Protein 8G6P (pdb70)

Secondary structure (DSSP, 8-state):
-PPPP--SS---EEHHHHHHHHT-EESSSSPPP--EE-EEES-GGG--TTEEEEE-B-SS-BGGGGHHHHHHTT--EEEE-HHHHHHHTTTSSS-EEE-S-GGGTHHHHHHHHTT-GGGSSEEEEEESSS-HHHHHHHHHHHHHHTT--EEEE-SS-EEETTEE-TTS-SS--HHHHHHHHHHHHHTT--EEEEE--HHHHHTTTTTT---SEEEE----S--TTTSSSHHHH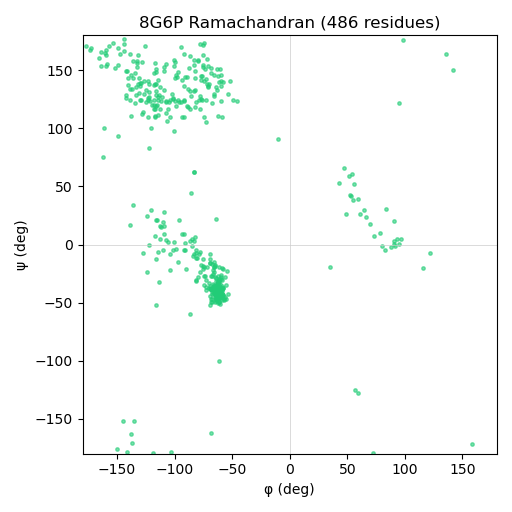HH--TTT-TTSTT--SEEEEE-SSHHHHHHHHH-SSEEEEESSS---SEEEEEEEE-STT-EEEEEE-TTS-EEEEEE-S-STHHHHHHHHHHHHHHHTT--HHHHHHHHHH---TTSSEE--SS-SSEEEEE---SHHHHHHHHHHT-STT---EEEEE---TTS-TTHHHHHHHHHHHH-SEEEE--S--BTS-HHHHHHHHHHHHHHS-S--EEEE-SSHHHHHHHHHHH--TT-EEEEES-TT---EEETTEEE---HHHHHHHHHHHH-

Nearest PDB structures (foldseek):
  8g6p-assembly1_A  TM=1.002E+00  e=8.600E-102  Mycolicibacterium thermoresistibile
  2wtz-assembly2_B  TM=9.653E-01  e=3.083E-67  Mycobacterium tuberculosis H37Rv
  2wtz-assembly1_A  TM=9.698E-01  e=1.170E-66  Mycobacterium tuberculosis H37Rv
  2xja-assembly3_C  TM=9.607E-01  e=2.468E-66  Mycobacterium tuberculosis H37Rv
  2xja-assembly1_A  TM=9.591E-01  e=5.491E-66  Mycobacterium tuberculosis H37Rv

Foldseek 3Di:
DQAFFFDPFAPFFFQLVLCVVQVWAWLDDDHRGRQTAQAEDQDLVNAAARHAHEFEDDDVDTNLVSVQSSVVRHHAEYEYEPVSSVVNPPPHPHTYIYDPHCLQCLLQSLCVNRVNLLVLAAEEEEEEDDLLQVLQLLLCLLCVLLVAWEWEAAPLAIAGSNHGDNSQDNQAANNSVSRVSSNNSVVRHRYYYYYQYLVCLVRNRPPSHAHQEYEYQYYDDDDCVPVVDVVSSLVSLLCFAPPHNNHYQAYEFEPADPSRVVSQVRGHNYFYEYAPPDDGQKYWADWDDDDQQKIWIWIAHNVGDTDIAMARGAFQCVVSSNNRSQVVSVSVPRHCVSSRVSRNDGARFQCNGFADPPAQETEGGHADAFLVSLLRRLVRNDDPLADFEEEEEFHAAPPPLVRQLSNLQSCLVRGQEYEYEAAHNAEHDRVVRSVSSPNSVVVHPDNHHYHYDHDRLVSLLVQLLVDDRSHYYYYYNQGQHFWHHYHHDTDGHGPNVSNNVSNVVRD

Structure (mmCIF, N/CA/C/O backbone):
data_8G6P
#
_entry.id   8G6P
#
_cell.length_a   62.792
_cell.length_b   62.792
_cell.length_c   238.267
_cell.angle_alpha   90.00
_cell.angle_beta   90.00
_cell.angle_gamma   90.00
#
_symmetry.space_group_name_H-M   'P 43 21 2'
#
loop_
_entity.id
_entity.type
_entity.pdbx_description
1 polymer 'UDP-N-acetylmuramoyl-L-alanyl-D-glutamate--2,6-diaminopimelate ligase'
2 non-polymer 'MAGNESIUM ION'
3 non-polymer GLYCEROL
4 non-polymer "ADENOSINE-5'-DIPHOSPHATE"
5 non-polymer '2,6-DIAMINOPIMELIC ACID'
6 water water
#
loop_
_atom_site.group_PDB
_atom_site.id
_atom_site.type_symbol
_atom_site.label_atom_id
_atom_site.label_alt_id
_atom_site.label_comp_id
_atom_site.label_asym_id
_atom_site.label_entity_id
_atom_site.label_seq_id
_atom_site.pdbx_PDB_ins_code
_atom_site.Cartn_x
_atom_site.Cartn_y
_atom_site.Cartn_z
_atom_site.occupancy
_atom_site.B_iso_or_equiv
_atom_site.auth_seq_id
_atom_site.auth_comp_id
_atom_site.auth_asym_id
_atom_site.auth_atom_id
_atom_site.pdbx_PDB_model_num
ATOM 1 N N . HIS A 1 1 ? -52.756 19.559 -1.508 1.00 56.93 -1 HIS A N 1
ATOM 2 C CA . HIS A 1 1 ? -53.679 19.544 -2.639 1.00 50.05 -1 HIS A CA 1
ATOM 3 C C . HIS A 1 1 ? -53.345 20.646 -3.646 1.00 38.98 -1 HIS A C 1
ATOM 4 O O . HIS A 1 1 ? -54.215 21.109 -4.386 1.00 46.23 -1 HIS A O 1
ATOM 6 N N . MET A 1 2 ? -52.077 21.053 -3.670 1.00 29.16 0 MET A N 1
ATOM 7 C CA . MET A 1 2 ? -51.630 22.150 -4.519 1.00 25.19 0 MET A CA 1
ATOM 8 C C . MET A 1 2 ? -51.481 21.652 -5.953 1.00 23.54 0 MET A C 1
ATOM 9 O O . MET A 1 2 ? -50.657 20.775 -6.234 1.00 22.05 0 MET A O 1
ATOM 14 N N . MET A 1 3 ? -52.285 22.205 -6.858 1.00 17.69 1 MET A N 1
ATOM 15 C CA . MET A 1 3 ? -52.222 21.815 -8.258 1.00 16.62 1 MET A CA 1
ATOM 16 C C . MET A 1 3 ? -50.958 22.356 -8.917 1.00 16.17 1 MET A C 1
ATOM 17 O O . MET A 1 3 ? -50.332 23.306 -8.444 1.00 17.73 1 MET A O 1
ATOM 22 N N . ASN A 1 4 ? -50.589 21.732 -10.030 1.00 15.54 2 ASN A N 1
ATOM 23 C CA . ASN A 1 4 ? -49.382 22.116 -10.743 1.00 13.61 2 ASN A CA 1
ATOM 24 C C . ASN A 1 4 ? -49.531 23.507 -11.372 1.00 16.54 2 ASN A C 1
ATOM 25 O O . ASN A 1 4 ? -50.628 23.948 -11.727 1.00 16.33 2 ASN A O 1
ATOM 30 N N . LEU A 1 5 ? -48.395 24.187 -11.520 1.00 16.43 3 LEU A N 1
ATOM 31 C CA . LEU A 1 5 ? -48.345 25.584 -11.939 1.00 15.46 3 LEU A CA 1
ATOM 32 C C . LEU A 1 5 ? -48.728 25.771 -13.408 1.00 13.93 3 LEU A C 1
ATOM 33 O O . LEU A 1 5 ? -48.272 25.035 -14.284 1.00 16.03 3 LEU A O 1
ATOM 38 N N . ARG A 1 6 ? -49.536 26.792 -13.671 1.00 13.82 4 ARG A N 1
ATOM 39 C CA . ARG A 1 6 ? -49.965 27.187 -15.007 1.00 15.24 4 ARG A CA 1
ATOM 40 C C . ARG A 1 6 ? -49.811 28.687 -15.176 1.00 14.48 4 ARG A C 1
ATOM 41 O O . ARG A 1 6 ? -49.859 29.435 -14.194 1.00 14.11 4 ARG A O 1
ATOM 49 N N . PRO A 1 7 ? -49.712 29.177 -16.418 1.00 13.19 5 PRO A N 1
ATOM 50 C CA . PRO A 1 7 ? -49.840 30.626 -16.628 1.00 14.17 5 PRO A CA 1
ATOM 51 C C . PRO A 1 7 ? -51.226 31.098 -16.209 1.00 15.17 5 PRO A C 1
ATOM 52 O O . PRO A 1 7 ? -52.222 30.391 -16.373 1.00 16.82 5 PRO A O 1
ATOM 56 N N . SER A 1 8 ? -51.281 32.309 -15.663 1.00 14.21 6 SER A N 1
ATOM 57 C CA A SER A 1 8 ? -52.527 32.789 -15.066 0.61 18.04 6 SER A CA 1
ATOM 58 C CA B SER A 1 8 ? -52.523 32.782 -15.063 0.39 18.09 6 SER A CA 1
ATOM 59 C C . SER A 1 8 ? -53.593 33.099 -16.103 1.00 19.33 6 SER A C 1
ATOM 60 O O . SER A 1 8 ? -54.787 32.960 -15.813 1.00 20.62 6 SER A O 1
ATOM 65 N N . ASP A 1 9 ? -53.204 33.537 -17.302 1.00 17.82 7 ASP A N 1
ATOM 66 C CA A ASP A 1 9 ? -54.161 33.966 -18.325 0.50 21.26 7 ASP A CA 1
ATOM 67 C CA B ASP A 1 9 ? -54.158 33.966 -18.327 0.50 21.26 7 ASP A CA 1
ATOM 68 C C . ASP A 1 9 ? -53.639 33.577 -19.703 1.00 19.87 7 ASP A C 1
ATOM 69 O O . ASP A 1 9 ? -53.292 34.432 -20.523 1.00 20.60 7 ASP A O 1
ATOM 78 N N . PRO A 1 10 ? -53.596 32.285 -20.003 1.00 19.58 8 PRO A N 1
ATOM 79 C CA . PRO A 1 10 ? -53.045 31.868 -21.295 1.00 21.15 8 PRO A CA 1
ATOM 80 C C . PRO A 1 10 ? -53.972 32.233 -22.439 1.00 18.43 8 PRO A C 1
ATOM 81 O O . PRO A 1 10 ? -55.187 32.372 -22.267 1.00 17.37 8 PRO A O 1
ATOM 85 N N . VAL A 1 11 ? -53.378 32.411 -23.625 1.00 16.03 9 VAL A N 1
ATOM 86 C CA . VAL A 1 11 ? -54.191 32.764 -24.782 1.00 19.73 9 VAL A CA 1
ATOM 87 C C . VAL A 1 11 ? -55.221 31.681 -25.055 1.00 16.63 9 VAL A C 1
ATOM 88 O O . VAL A 1 11 ? -56.364 31.981 -25.407 1.00 18.63 9 VAL A O 1
ATOM 92 N N . GLY A 1 12 ? -54.846 30.411 -24.874 1.00 14.10 10 GLY A N 1
ATOM 93 C CA . GLY A 1 12 ? -55.759 29.316 -25.169 1.00 14.31 10 GLY A CA 1
ATOM 94 C C . GLY A 1 12 ? -55.950 29.129 -26.668 1.00 13.92 10 GLY A C 1
ATOM 95 O O . GLY A 1 12 ? -55.369 29.826 -27.501 1.00 15.79 10 GLY A O 1
ATOM 96 N N . ALA A 1 13 ? -56.791 28.151 -27.009 1.00 13.67 11 ALA A N 1
ATOM 97 C CA . ALA A 1 13 ? -57.007 27.801 -28.405 1.00 14.19 11 ALA A CA 1
ATOM 98 C C . ALA A 1 13 ? -58.332 27.062 -28.548 1.00 13.71 11 ALA A C 1
ATOM 99 O O . ALA A 1 13 ? -58.830 26.452 -27.600 1.00 13.89 11 ALA A O 1
ATOM 101 N N . SER A 1 14 ? -58.901 27.140 -29.751 1.00 13.99 12 SER A N 1
A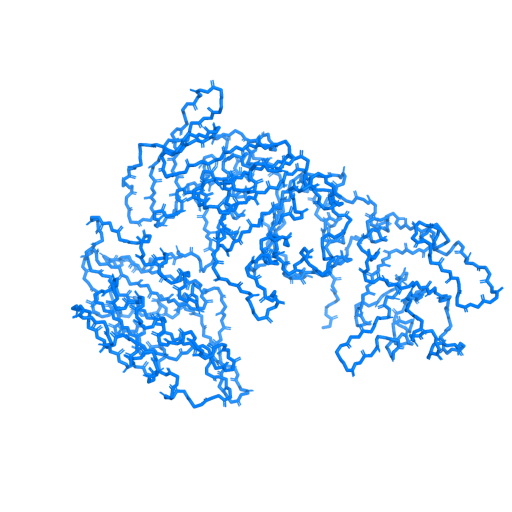TOM 102 C CA . SER A 1 14 ? -60.105 26.390 -30.088 1.00 14.16 12 SER A CA 1
ATOM 103 C C . SER A 1 14 ? -59.789 24.903 -30.203 1.00 14.05 12 SER A C 1
ATOM 104 O O . SER A 1 14 ? -58.795 24.517 -30.824 1.00 13.90 12 SER A O 1
ATOM 107 N N . LEU A 1 15 ? -60.643 24.065 -29.614 1.00 14.13 13 LEU A N 1
ATOM 108 C CA . LEU A 1 15 ? -60.426 22.624 -29.700 1.00 14.07 13 LEU A CA 1
ATOM 109 C C . LEU A 1 15 ? -60.378 22.161 -31.153 1.00 14.25 13 LEU A C 1
ATOM 110 O O . LEU A 1 15 ? -59.604 21.261 -31.497 1.00 14.13 13 LEU A O 1
ATOM 115 N N . ARG A 1 16 ? -61.205 22.758 -32.016 1.00 14.56 14 ARG A N 1
ATOM 116 C CA . ARG A 1 16 ? -61.200 22.396 -33.431 1.00 14.76 14 ARG A CA 1
ATOM 117 C C . ARG A 1 16 ? -59.862 22.731 -34.077 1.00 14.58 14 ARG A C 1
ATOM 118 O O . ARG A 1 16 ? -59.325 21.936 -34.865 1.00 14.71 14 ARG A O 1
ATOM 126 N N . HIS A 1 17 ? -59.312 23.907 -33.763 1.00 14.64 15 HIS A N 1
ATOM 127 C CA A HIS A 1 17 ? -57.991 24.271 -34.268 0.42 16.09 15 HIS A CA 1
ATOM 128 C CA B HIS A 1 17 ? -57.995 24.261 -34.282 0.58 16.07 15 HIS A CA 1
ATOM 129 C C . HIS A 1 17 ? -56.937 23.277 -33.806 1.00 15.62 15 HIS A C 1
ATOM 130 O O . HIS A 1 17 ? -56.080 22.850 -34.591 1.00 16.65 15 HIS A O 1
ATOM 143 N N . LEU A 1 18 ? -56.982 22.896 -32.527 1.00 13.81 16 LEU A N 1
ATOM 144 C CA . LEU A 1 18 ? -56.018 21.927 -32.016 1.00 13.88 16 LEU A CA 1
ATOM 145 C C . LEU A 1 18 ? -56.151 20.586 -32.730 1.00 15.68 16 LEU A C 1
ATOM 146 O O . LEU A 1 18 ? -55.144 19.955 -33.083 1.00 14.44 16 LEU A O 1
ATOM 151 N N . ALA A 1 19 ? -57.388 20.122 -32.935 1.00 13.91 17 ALA A N 1
ATOM 152 C CA . ALA A 1 19 ? -57.602 18.849 -33.619 1.00 14.48 17 ALA A CA 1
ATOM 153 C C . ALA A 1 19 ? -57.035 18.890 -35.031 1.00 16.92 17 ALA A C 1
ATOM 154 O O . ALA A 1 19 ? -56.367 17.943 -35.473 1.00 15.44 17 ALA A O 1
ATOM 156 N N . GLU A 1 20 ? -57.277 19.990 -35.749 1.00 15.74 18 GLU A N 1
ATOM 157 C CA . GLU A 1 20 ? -56.744 20.147 -37.096 1.00 17.36 18 GLU A CA 1
ATOM 158 C C . GLU A 1 20 ? -55.222 20.199 -37.083 1.00 18.81 18 GLU A C 1
ATOM 159 O O . GLU A 1 20 ? -54.565 19.672 -37.989 1.00 19.99 18 GLU A O 1
ATOM 165 N N . GLN A 1 21 ? -54.641 20.802 -36.046 1.00 14.54 19 GLN A N 1
ATOM 166 C CA . GLN A 1 21 ? -53.193 20.965 -35.998 1.00 16.29 19 GLN A CA 1
ATOM 167 C C . GLN A 1 21 ? -52.482 19.621 -35.959 1.00 18.31 19 GLN A C 1
ATOM 168 O O . GLN A 1 21 ? -51.411 19.460 -36.556 1.00 18.74 19 GLN A O 1
ATOM 174 N N . VAL A 1 22 ? -53.059 18.641 -35.266 1.00 16.09 20 VAL A N 1
ATOM 175 C CA . VAL A 1 22 ? -52.397 17.369 -35.012 1.00 16.42 20 VAL A CA 1
ATOM 176 C C . VAL A 1 22 ? -53.124 16.192 -35.645 1.00 16.87 20 VAL A C 1
ATOM 177 O O . VAL A 1 22 ? -52.754 15.042 -35.405 1.00 19.61 20 VAL A O 1
ATOM 181 N N . HIS A 1 23 ? -54.154 16.453 -36.451 1.00 17.24 21 HIS A N 1
ATOM 182 C CA . HIS A 1 23 ? -54.936 15.395 -37.099 1.00 16.93 21 HIS A CA 1
ATOM 183 C C . HIS A 1 23 ? -55.573 14.454 -36.080 1.00 18.74 21 HIS A C 1
ATOM 184 O O . HIS A 1 23 ? -55.627 13.236 -36.271 1.00 20.42 21 HIS A O 1
ATOM 191 N N . ALA A 1 24 ? -56.061 15.021 -34.980 1.00 15.88 22 ALA A N 1
ATOM 192 C CA . ALA A 1 24 ? -56.950 14.269 -34.115 1.00 17.39 22 ALA A CA 1
ATOM 193 C C . ALA A 1 24 ? -58.358 14.368 -34.674 1.00 17.92 22 ALA A C 1
ATOM 194 O O . ALA A 1 24 ? -58.697 15.316 -35.388 1.00 22.83 22 ALA A O 1
ATOM 196 N N . VAL A 1 25 ? -59.172 13.369 -34.359 1.00 17.68 23 VAL A N 1
ATOM 197 C CA . VAL A 1 25 ? -60.527 13.310 -34.898 1.00 18.39 23 VAL A CA 1
ATOM 198 C C . VAL A 1 25 ? -61.501 13.125 -33.746 1.00 18.96 23 VAL A C 1
ATOM 199 O O . VAL A 1 25 ? -61.144 12.616 -32.672 1.00 19.64 23 VAL A O 1
ATOM 203 N N . PRO A 1 26 ? -62.752 13.512 -33.944 1.00 17.33 24 PRO A N 1
ATOM 204 C CA . PRO A 1 26 ? -63.747 13.272 -32.905 1.00 16.55 24 PRO A CA 1
ATOM 205 C C . PRO A 1 26 ? -63.927 11.780 -32.689 1.00 18.58 24 PRO A C 1
ATOM 206 O O . PRO A 1 26 ? -63.734 10.962 -33.595 1.00 18.90 24 PRO A O 1
ATOM 210 N N . ILE A 1 27 ? -64.298 11.430 -31.459 1.00 18.19 25 ILE A N 1
ATOM 211 C CA . ILE A 1 27 ? -64.518 10.031 -31.113 1.00 21.31 25 ILE A CA 1
ATOM 212 C C . ILE A 1 27 ? -65.700 9.479 -31.892 1.00 24.88 25 ILE A C 1
ATOM 213 O O . ILE A 1 27 ? -65.770 8.275 -32.190 1.00 23.97 25 ILE A O 1
ATOM 218 N N . GLY A 1 28 ? -66.631 10.350 -32.253 1.00 21.11 26 GLY A N 1
ATOM 219 C CA . GLY A 1 28 ? -67.931 9.954 -32.743 1.00 19.34 26 GLY A CA 1
ATOM 220 C C . GLY A 1 28 ? -68.334 10.749 -33.969 1.00 23.39 26 GLY A C 1
ATOM 221 O O . GLY A 1 28 ? -67.499 11.236 -34.729 1.00 22.33 26 GLY A O 1
ATOM 222 N N . SER A 1 29 ? -69.640 10.892 -34.140 1.00 20.63 27 SER A N 1
ATOM 223 C CA . SER A 1 29 ? -70.237 11.461 -35.337 1.00 22.71 27 SER A CA 1
ATOM 224 C C . SER A 1 29 ? -70.444 12.962 -35.240 1.00 25.49 27 SER A C 1
ATOM 225 O O . SER A 1 29 ? -70.963 13.557 -36.186 1.00 27.87 27 SER A O 1
ATOM 228 N N . VAL A 1 30 ? -70.056 13.586 -34.133 1.00 22.23 28 VAL A N 1
ATOM 229 C CA . VAL A 1 30 ? -70.294 15.008 -33.909 1.00 24.43 28 VAL A CA 1
ATOM 230 C C . VAL A 1 30 ? -69.005 15.774 -34.168 1.00 23.04 28 VAL A C 1
ATOM 231 O O . VAL A 1 30 ? -67.949 15.431 -33.619 1.00 23.84 28 VAL A O 1
ATOM 235 N N . GLU A 1 31 ? -69.096 16.821 -34.990 1.00 21.26 29 GLU A N 1
ATOM 236 C CA . GLU A 1 31 ? -67.926 17.599 -35.387 1.00 23.97 29 GLU A CA 1
ATOM 237 C C . GLU A 1 31 ? -67.247 18.230 -34.176 1.00 16.93 29 GLU A C 1
ATOM 238 O O . GLU A 1 31 ? -67.885 18.536 -33.162 1.00 19.64 29 GLU A O 1
ATOM 244 N N . VAL A 1 32 ? -65.938 18.427 -34.286 1.00 16.21 30 VAL A N 1
ATOM 245 C CA . VAL A 1 32 ? -65.188 19.019 -33.171 1.00 15.72 30 VAL A CA 1
ATOM 246 C C . VAL A 1 32 ? -65.654 20.452 -32.957 1.00 15.77 30 VAL A C 1
ATOM 247 O O . VAL A 1 32 ? -65.688 21.244 -33.919 1.00 15.92 30 VAL A O 1
ATOM 251 N N . PRO A 1 33 ? -66.000 20.829 -31.737 1.00 15.68 31 PRO A N 1
ATOM 252 C CA . PRO A 1 33 ? -66.459 22.194 -31.480 1.00 15.76 31 PRO A CA 1
ATOM 253 C C . PRO A 1 33 ? -65.299 23.175 -31.377 1.00 15.45 31 PRO A C 1
ATOM 254 O O . PRO A 1 33 ? -64.151 22.822 -31.081 1.00 15.12 31 PRO A O 1
ATOM 258 N N . ASP A 1 34 ? -65.641 24.442 -31.596 1.00 15.60 32 ASP A N 1
ATOM 259 C CA . ASP A 1 34 ? -64.750 25.555 -31.276 1.00 15.37 32 ASP A CA 1
ATOM 260 C C . ASP A 1 34 ? -64.891 25.912 -29.795 1.00 18.44 32 ASP A C 1
ATOM 261 O O . ASP A 1 34 ? -65.319 27.000 -29.403 1.00 23.21 32 ASP A O 1
ATOM 266 N N . LEU A 1 35 ? -64.543 24.932 -28.972 1.00 15.01 33 LEU A N 1
ATOM 267 C CA . LEU A 1 35 ? -64.566 25.050 -27.525 1.00 15.72 33 LEU A CA 1
ATOM 268 C C . LEU A 1 35 ? -63.217 25.600 -27.079 1.00 14.51 33 LEU A C 1
ATOM 269 O O . LEU A 1 35 ? -62.171 25.135 -27.542 1.00 15.54 33 LEU A O 1
ATOM 274 N N . HIS A 1 36 ? -63.230 26.592 -26.192 1.00 14.48 34 HIS A N 1
ATOM 275 C CA . HIS A 1 36 ? -61.980 27.206 -25.765 1.00 14.24 34 HIS A CA 1
ATOM 276 C C . HIS A 1 36 ? -61.249 26.313 -24.772 1.00 14.03 34 HIS A C 1
ATOM 277 O O . HIS A 1 36 ? -61.802 25.932 -23.733 1.00 15.58 34 HIS A O 1
ATOM 284 N N . ILE A 1 37 ? -59.995 26.003 -25.086 1.00 13.62 35 ILE A N 1
ATOM 285 C CA . ILE A 1 37 ? -59.121 25.198 -24.242 1.00 13.34 35 ILE A CA 1
ATOM 286 C C . ILE A 1 37 ? -58.078 26.135 -23.643 1.00 13.32 35 ILE A C 1
ATOM 287 O O . ILE A 1 37 ? -57.351 26.816 -24.380 1.00 13.34 35 ILE A O 1
ATOM 292 N N . SER A 1 38 ? -57.988 26.165 -22.311 1.00 13.03 36 SER A N 1
ATOM 293 C CA . SER A 1 38 ? -57.047 27.051 -21.624 1.00 12.86 36 SER A CA 1
ATOM 294 C C . SER A 1 38 ? -55.933 26.315 -20.897 1.00 12.89 36 SER A C 1
ATOM 295 O O . SER A 1 38 ? -55.116 26.953 -20.221 1.00 13.39 36 SER A O 1
ATOM 298 N N . GLY A 1 39 ? -55.855 25.003 -21.024 1.00 12.51 37 GLY A N 1
ATOM 299 C CA . GLY A 1 39 ? -54.778 24.244 -20.411 1.00 12.28 37 GLY A CA 1
ATOM 300 C C . GLY A 1 39 ? -54.848 22.806 -20.869 1.00 12.28 37 GLY A C 1
ATOM 301 O O . GLY A 1 39 ? -55.816 22.379 -21.504 1.00 12.47 37 GLY A O 1
ATOM 302 N N . ILE A 1 40 ? -53.789 22.062 -20.559 1.00 13.61 38 ILE A N 1
ATOM 303 C CA A ILE A 1 40 ? -53.694 20.647 -20.918 0.63 12.66 38 ILE A CA 1
ATOM 304 C CA B ILE A 1 40 ? -53.719 20.651 -20.906 0.37 12.70 38 ILE A CA 1
ATOM 305 C C . ILE A 1 40 ? -52.951 19.924 -19.812 1.00 13.80 38 ILE A C 1
ATOM 306 O O . ILE A 1 40 ? -51.915 20.401 -19.341 1.00 14.81 38 ILE A O 1
ATOM 315 N N . THR A 1 41 ? -53.465 18.761 -19.412 1.00 12.54 39 THR A N 1
ATOM 316 C CA . THR A 1 41 ? -52.742 17.955 -18.440 1.00 14.08 39 THR A CA 1
ATOM 317 C C . THR A 1 41 ? -53.020 16.480 -18.674 1.00 14.38 39 THR A C 1
ATOM 318 O O . THR A 1 41 ? -54.062 16.104 -19.223 1.00 13.45 39 THR A O 1
ATOM 322 N N . LEU A 1 42 ? -52.062 15.656 -18.243 1.00 15.14 40 LEU A N 1
ATOM 323 C CA . LEU A 1 42 ? -52.158 14.207 -18.246 1.00 14.06 40 LEU A CA 1
ATOM 324 C C . LEU A 1 42 ? -52.550 13.645 -16.887 1.00 16.27 40 LEU A C 1
ATOM 325 O O . LEU A 1 42 ? -52.724 12.428 -16.767 1.00 19.18 40 LEU A O 1
ATOM 330 N N . ARG A 1 43 ? -52.678 14.485 -15.862 1.00 16.68 41 ARG A N 1
ATOM 331 C CA . ARG A 1 43 ? -52.926 14.032 -14.496 1.00 17.13 41 ARG A CA 1
ATOM 332 C C . ARG A 1 43 ? -54.275 14.568 -14.048 1.00 18.83 41 ARG A C 1
ATOM 333 O O . ARG A 1 43 ? -54.464 15.786 -13.954 1.00 17.09 41 ARG A O 1
ATOM 341 N N . SER A 1 44 ? -55.211 13.659 -13.775 1.00 17.08 42 SER A N 1
ATOM 342 C CA . SER A 1 44 ? -56.569 14.090 -13.461 1.00 17.90 42 SER A CA 1
ATOM 343 C C . SER A 1 44 ? -56.604 15.002 -12.241 1.00 18.87 42 SER A C 1
ATOM 344 O O . SER A 1 44 ? -57.388 15.956 -12.200 1.00 17.85 42 SER A O 1
ATOM 347 N N . GLN A 1 45 ? -55.743 14.755 -11.245 1.00 18.90 43 GLN A N 1
ATOM 348 C CA . GLN A 1 45 ? -55.736 15.607 -10.056 1.00 21.95 43 GLN A CA 1
ATOM 349 C C . GLN A 1 45 ? -55.217 17.016 -10.331 1.00 17.52 43 GLN A C 1
ATOM 350 O O . GLN A 1 45 ? -55.362 17.891 -9.470 1.00 18.89 43 GLN A O 1
ATOM 356 N N . ASP A 1 46 ? -54.608 17.254 -11.491 1.00 15.30 44 ASP A N 1
ATOM 357 C CA . ASP A 1 46 ? -54.191 18.592 -11.893 1.00 15.15 44 ASP A CA 1
ATOM 358 C C . ASP A 1 46 ? -55.160 19.235 -12.874 1.00 14.49 44 ASP A C 1
ATOM 359 O O . ASP A 1 46 ? -54.910 20.354 -13.337 1.00 15.26 44 ASP A O 1
ATOM 364 N N . ALA A 1 47 ? -56.260 18.559 -13.204 1.00 13.51 45 ALA A N 1
ATOM 365 C CA . ALA A 1 47 ? -57.230 19.115 -14.131 1.00 14.26 45 ALA A CA 1
ATOM 366 C C . ALA A 1 47 ? -58.065 20.185 -13.448 1.00 16.44 45 ALA A C 1
ATOM 367 O O . ALA A 1 47 ? -58.377 20.101 -12.254 1.00 15.35 45 ALA A O 1
ATOM 369 N N . ARG A 1 48 ? -58.421 21.204 -14.225 1.00 13.42 46 ARG A N 1
ATOM 370 C CA . ARG A 1 48 ? -59.160 22.338 -13.703 1.00 13.54 46 ARG A CA 1
ATOM 371 C C . ARG A 1 48 ? -59.959 22.948 -14.846 1.00 13.23 46 ARG A C 1
ATOM 372 O O . ARG A 1 48 ? -59.806 22.563 -16.010 1.00 13.17 46 ARG A O 1
ATOM 380 N N . ARG A 1 49 ? -60.801 23.920 -14.497 1.00 13.44 47 ARG A N 1
ATOM 381 C CA . ARG A 1 49 ? -61.696 24.573 -15.447 1.00 14.01 47 ARG A CA 1
ATOM 382 C C . ARG A 1 49 ? -60.967 24.948 -16.730 1.00 14.09 47 ARG A C 1
ATOM 383 O O . ARG A 1 49 ? -59.974 25.684 -16.709 1.00 14.71 47 ARG A O 1
ATOM 391 N N . GLY A 1 50 ? -61.481 24.453 -17.851 1.00 13.58 48 GLY A N 1
ATOM 392 C CA . GLY A 1 50 ? -60.992 24.824 -19.160 1.00 13.83 48 GLY A CA 1
ATOM 393 C C . GLY A 1 50 ? -59.956 23.895 -19.757 1.00 13.26 48 GLY A C 1
ATOM 394 O O . GLY A 1 50 ? -59.494 24.147 -20.877 1.00 13.20 48 GLY A O 1
ATOM 395 N N . ASP A 1 51 ? -59.589 22.825 -19.062 1.00 13.14 49 ASP A N 1
ATOM 396 C CA . ASP A 1 51 ? -58.504 21.975 -19.530 1.00 12.91 49 ASP A CA 1
ATOM 397 C C . ASP A 1 51 ? -58.965 20.966 -20.572 1.00 13.04 49 ASP A C 1
ATOM 398 O O . ASP A 1 51 ? -60.105 20.483 -20.571 1.00 13.29 49 ASP A O 1
ATOM 403 N N . LEU A 1 52 ? -58.038 20.639 -21.461 1.00 12.89 50 LEU A N 1
ATOM 404 C CA . LEU A 1 52 ? -58.066 19.399 -22.213 1.00 12.96 50 LEU A CA 1
ATOM 405 C C . LEU A 1 52 ? -57.325 18.348 -21.395 1.00 12.81 50 LEU A C 1
ATOM 406 O O . LEU A 1 52 ? -56.136 18.521 -21.088 1.00 13.42 50 LEU A O 1
ATOM 411 N N . PHE A 1 53 ? -58.023 17.276 -21.026 1.00 12.97 51 PHE A N 1
ATOM 412 C CA . PHE A 1 53 ? -57.407 16.172 -20.295 1.00 12.89 51 PHE A CA 1
ATOM 413 C C . PHE A 1 53 ? -56.903 15.128 -21.286 1.00 12.90 51 PHE A C 1
ATOM 414 O O . PHE A 1 53 ? -57.683 14.592 -22.083 1.00 13.89 51 PHE A O 1
ATOM 422 N N . ALA A 1 54 ? -55.613 14.824 -21.214 1.00 13.35 52 ALA A N 1
ATOM 423 C CA . ALA A 1 54 ? -55.011 13.793 -22.049 1.00 13.13 52 ALA A CA 1
ATOM 424 C C . ALA A 1 54 ? -55.060 12.483 -21.278 1.00 14.20 52 ALA A C 1
ATOM 425 O O . ALA A 1 54 ? -54.368 12.319 -20.264 1.00 15.75 52 ALA A O 1
ATOM 427 N N . ALA A 1 55 ? -55.914 11.574 -21.738 1.00 14.55 53 ALA A N 1
ATOM 428 C CA . ALA A 1 55 ? -56.181 10.283 -21.101 1.00 14.26 53 ALA A CA 1
ATOM 429 C C . ALA A 1 55 ? -55.383 9.233 -21.867 1.00 16.01 53 ALA A C 1
ATOM 430 O O . ALA A 1 55 ? -55.816 8.756 -22.921 1.00 18.10 53 ALA A O 1
ATOM 432 N N . LEU A 1 56 ? -54.213 8.873 -21.350 1.00 19.05 54 LEU A N 1
ATOM 433 C CA . LEU A 1 56 ? -53.268 8.090 -22.128 1.00 17.22 54 LEU A CA 1
ATOM 434 C C . LEU A 1 56 ? -53.014 6.730 -21.487 1.00 23.07 54 LEU A C 1
ATOM 435 O O . LEU A 1 56 ? -53.210 6.529 -20.285 1.00 23.15 54 LEU A O 1
ATOM 440 N N . ALA A 1 57 ? -52.583 5.785 -22.316 1.00 18.69 55 ALA A N 1
ATOM 441 C CA . ALA A 1 57 ? -52.223 4.471 -21.803 1.00 26.80 55 ALA A CA 1
ATOM 442 C C . ALA A 1 57 ? -50.884 4.554 -21.080 1.00 29.88 55 ALA A C 1
ATOM 443 O O . ALA A 1 57 ? -49.971 5.265 -21.510 1.00 31.73 55 ALA A O 1
ATOM 445 N N . GLY A 1 58 ? -50.770 3.839 -19.972 1.00 43.86 56 GLY A N 1
ATOM 446 C CA . GLY A 1 58 ? -49.579 3.895 -19.141 1.00 47.92 56 GLY A CA 1
ATOM 447 C C . GLY A 1 58 ? -49.251 2.563 -18.511 1.00 57.67 56 GLY A C 1
ATOM 448 O O . GLY A 1 58 ? -49.575 1.504 -19.056 1.00 52.70 56 GLY A O 1
ATOM 449 N N . ALA A 1 59 ? -48.599 2.623 -17.350 1.00 67.95 57 ALA A N 1
ATOM 450 C CA . ALA A 1 59 ? -48.164 1.425 -16.640 1.00 73.15 57 ALA A CA 1
ATOM 451 C C . ALA A 1 59 ? -49.367 0.730 -16.016 1.00 73.02 57 ALA A C 1
ATOM 452 O O . ALA A 1 59 ? -49.912 1.198 -15.011 1.00 74.16 57 ALA A O 1
ATOM 454 N N . SER A 1 60 ? -49.788 -0.386 -16.619 1.00 74.86 58 SER A N 1
ATOM 455 C CA . SER A 1 60 ? -50.870 -1.222 -16.090 1.00 77.76 58 SER A CA 1
ATOM 456 C C . SER A 1 60 ? -52.107 -0.407 -15.717 1.00 76.27 58 SER A C 1
ATOM 457 O O . SER A 1 60 ? -52.900 -0.808 -14.862 1.00 76.91 58 SER A O 1
ATOM 460 N N . ALA A 1 61 ? -52.280 0.743 -16.363 1.00 71.12 59 ALA A N 1
ATOM 461 C CA . ALA A 1 61 ? -53.432 1.600 -16.126 1.00 63.95 59 ALA A CA 1
ATOM 462 C C . ALA A 1 61 ? -53.597 2.517 -17.326 1.00 51.75 59 ALA A C 1
ATOM 463 O O . ALA A 1 61 ? -52.632 2.809 -18.038 1.00 54.10 59 ALA A O 1
ATOM 465 N N . HIS A 1 62 ? -54.830 2.962 -17.549 1.00 40.46 60 HIS A N 1
ATOM 466 C CA . HIS A 1 62 ? -55.139 3.868 -18.644 1.00 29.68 60 HIS A CA 1
ATOM 467 C C . HIS A 1 62 ? -55.778 5.125 -18.078 1.00 25.08 60 HIS A C 1
ATOM 468 O O . HIS A 1 62 ? -56.713 5.043 -17.273 1.00 26.30 60 HIS A O 1
ATOM 475 N N . GLY A 1 63 ? -55.277 6.285 -18.505 1.00 26.47 61 GLY A N 1
ATOM 476 C CA . GLY A 1 63 ? -55.828 7.550 -18.054 1.00 22.17 61 GLY A CA 1
ATOM 477 C C . GLY A 1 63 ? -57.305 7.720 -18.343 1.00 19.47 61 GLY A C 1
ATOM 478 O O . GLY A 1 63 ? -57.967 8.538 -17.691 1.00 19.97 61 GLY A O 1
ATOM 479 N N . ALA A 1 64 ? -57.848 6.970 -19.306 1.00 18.65 62 ALA A N 1
ATOM 480 C CA . ALA A 1 64 ? -59.277 7.074 -19.572 1.00 17.64 62 ALA A CA 1
ATOM 481 C C . ALA A 1 64 ? -60.101 6.719 -18.340 1.00 19.11 62 ALA A C 1
ATOM 482 O O . ALA A 1 64 ? -61.231 7.196 -18.195 1.00 20.89 62 ALA A O 1
ATOM 484 N N . ASP A 1 65 ? -59.552 5.894 -17.438 1.00 21.68 63 ASP A N 1
ATOM 485 C CA . ASP A 1 65 ? -60.267 5.548 -16.214 1.00 21.59 63 ASP A CA 1
ATOM 486 C C . ASP A 1 65 ? -60.425 6.745 -15.288 1.00 23.81 63 ASP A C 1
ATOM 487 O O . ASP A 1 65 ? -61.258 6.700 -14.375 1.00 23.98 63 ASP A O 1
ATOM 492 N N . HIS A 1 66 ? -59.640 7.801 -15.501 1.00 19.09 64 HIS A N 1
ATOM 493 C CA . HIS A 1 66 ? -59.666 9.007 -14.684 1.00 20.14 64 HIS A CA 1
ATOM 494 C C . HIS A 1 66 ? -60.297 10.187 -15.408 1.00 17.58 64 HIS A C 1
ATOM 495 O O . HIS A 1 66 ? -60.319 11.301 -14.856 1.00 18.30 64 HIS A O 1
ATOM 502 N N . ALA A 1 67 ? -60.809 9.973 -16.620 1.00 17.42 65 ALA A N 1
ATOM 503 C CA . ALA A 1 67 ? -61.332 11.080 -17.415 1.00 17.97 65 ALA A CA 1
ATOM 504 C C . ALA A 1 67 ? -62.582 11.675 -16.793 1.00 19.58 65 ALA A C 1
ATOM 505 O O . ALA A 1 67 ? -62.763 12.896 -16.822 1.00 17.13 65 ALA A O 1
ATOM 507 N N . ALA A 1 68 ? -63.465 10.834 -16.240 1.00 20.28 66 ALA A N 1
ATOM 508 C CA . ALA A 1 68 ? -64.664 11.360 -15.601 1.00 19.73 66 ALA A CA 1
ATOM 509 C C . ALA A 1 68 ? -64.301 12.261 -14.432 1.00 18.22 66 ALA A C 1
ATOM 510 O O . ALA A 1 68 ? -64.919 13.317 -14.234 1.00 17.52 66 ALA A O 1
ATOM 512 N N . ASP A 1 69 ? -63.292 11.866 -13.651 1.00 19.35 67 ASP A N 1
ATOM 513 C CA A ASP A 1 69 ? -62.836 12.711 -12.550 0.56 21.17 67 ASP A CA 1
ATOM 514 C CA B ASP A 1 69 ? -62.836 12.712 -12.551 0.44 21.19 67 ASP A CA 1
ATOM 515 C C . ASP A 1 69 ? -62.274 14.029 -13.069 1.00 18.10 67 ASP A C 1
ATOM 516 O O . ASP A 1 69 ? -62.557 15.100 -12.515 1.00 17.49 67 ASP A O 1
ATOM 525 N N . ALA A 1 70 ? -61.477 13.974 -14.134 1.00 16.91 68 ALA A N 1
ATOM 526 C CA . ALA A 1 70 ? -60.906 15.200 -14.677 1.00 13.64 68 ALA A CA 1
ATOM 527 C C . ALA A 1 70 ? -61.996 16.156 -15.138 1.00 13.82 68 ALA A C 1
ATOM 528 O O . ALA A 1 70 ? -61.922 17.367 -14.889 1.00 13.75 68 ALA A O 1
ATOM 530 N N . VAL A 1 71 ? -63.014 15.633 -15.815 1.00 14.39 69 VAL A N 1
ATOM 531 C CA . VAL A 1 71 ? -64.107 16.483 -16.268 1.00 14.94 69 VAL A CA 1
ATOM 532 C C . VAL A 1 71 ? -64.894 17.027 -15.079 1.00 15.92 69 VAL A C 1
ATOM 533 O O . VAL A 1 71 ? -65.307 18.195 -15.070 1.00 15.66 69 VAL A O 1
ATOM 537 N N . ALA A 1 72 ? -65.086 16.205 -14.040 1.00 16.64 70 ALA A N 1
ATOM 538 C CA . ALA A 1 72 ? -65.766 16.692 -12.839 1.00 16.29 70 ALA A CA 1
ATOM 539 C C . ALA A 1 72 ? -65.005 17.843 -12.192 1.00 16.85 70 ALA A C 1
ATOM 540 O O . ALA A 1 72 ? -65.621 18.747 -11.608 1.00 18.02 70 ALA A O 1
ATOM 542 N N . ARG A 1 73 ? -63.678 17.836 -12.298 1.00 14.28 71 ARG A N 1
ATOM 543 C CA . ARG A 1 73 ? -62.840 18.901 -11.767 1.00 14.01 71 ARG A CA 1
ATOM 544 C C . ARG A 1 73 ? -62.835 20.138 -12.652 1.00 15.30 71 ARG A C 1
ATOM 545 O O . ARG A 1 73 ? -62.260 21.157 -12.262 1.00 17.08 71 ARG A O 1
ATOM 553 N N . GLY A 1 74 ? -63.452 20.081 -13.825 1.00 14.53 72 GLY A N 1
ATOM 554 C CA . GLY A 1 74 ? -63.546 21.234 -14.700 1.00 14.04 72 GLY A CA 1
ATOM 555 C C . GLY A 1 74 ? -62.948 21.060 -16.081 1.00 14.08 72 GLY A C 1
ATOM 556 O O . GLY A 1 74 ? -63.102 21.964 -16.915 1.00 14.69 72 GLY A O 1
ATOM 557 N N . ALA A 1 75 ? -62.260 19.961 -16.385 1.00 13.72 73 ALA A N 1
ATOM 558 C CA . ALA A 1 75 ? -61.809 19.769 -17.753 1.00 13.62 73 ALA A CA 1
ATOM 559 C C . ALA A 1 75 ? -63.009 19.784 -18.692 1.00 13.91 73 ALA A C 1
ATOM 560 O O . ALA A 1 75 ? -64.075 19.241 -18.380 1.00 14.41 73 ALA A O 1
ATOM 562 N N . VAL A 1 76 ? -62.829 20.420 -19.850 1.00 13.89 74 VAL A N 1
ATOM 563 C CA . VAL A 1 76 ? -63.920 20.599 -20.798 1.00 14.18 74 VAL A CA 1
ATOM 564 C C . VAL A 1 76 ? -63.838 19.671 -21.998 1.00 14.22 74 VAL A C 1
ATOM 565 O O . VAL A 1 76 ? -64.790 19.627 -22.792 1.00 14.50 74 VAL A O 1
ATOM 569 N N . ALA A 1 77 ? -62.742 18.934 -22.162 1.00 13.98 75 ALA A N 1
ATOM 570 C CA . ALA A 1 77 ? -62.613 18.017 -23.283 1.00 14.04 75 ALA A CA 1
ATOM 571 C C . ALA A 1 77 ? -61.554 16.996 -22.925 1.00 13.83 75 ALA A C 1
ATOM 572 O O . ALA A 1 77 ? -60.764 17.204 -22.004 1.00 13.59 75 ALA A O 1
ATOM 574 N N . VAL A 1 78 ? -61.545 15.892 -23.673 1.00 13.93 76 VAL A N 1
ATOM 575 C CA . VAL A 1 78 ? -60.603 14.798 -23.457 1.00 13.79 76 VAL A CA 1
ATOM 576 C C . VAL A 1 78 ? -59.934 14.455 -24.779 1.00 13.76 76 VAL A C 1
ATOM 577 O O . VAL A 1 78 ? -60.588 14.431 -25.823 1.00 13.99 76 VAL A O 1
ATOM 581 N N . LEU A 1 79 ? -58.630 14.192 -24.732 1.00 13.51 77 LEU A N 1
ATOM 582 C CA . LEU A 1 79 ? -57.895 13.637 -25.861 1.00 13.50 77 LEU A CA 1
ATOM 583 C C . LEU A 1 79 ? -57.396 12.267 -25.441 1.00 13.51 77 LEU A C 1
ATOM 584 O O . LEU A 1 79 ? -56.786 12.131 -24.378 1.00 13.32 77 LEU A O 1
ATOM 589 N N . THR A 1 80 ? -57.664 11.250 -26.254 1.00 13.74 78 T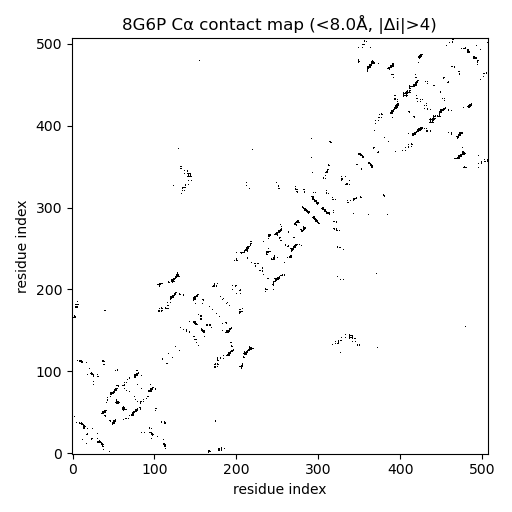HR A N 1
ATOM 590 C CA . THR A 1 80 ? -57.263 9.906 -25.870 1.00 13.80 78 THR A CA 1
ATOM 591 C C . THR A 1 80 ? -56.767 9.151 -27.098 1.00 16.37 78 THR A C 1
ATOM 592 O O . THR A 1 80 ? -56.716 9.685 -28.211 1.00 15.23 78 THR A O 1
ATOM 596 N N . ASP A 1 81 ? -56.399 7.888 -26.886 1.00 16.40 79 ASP A N 1
ATOM 597 C CA . ASP A 1 81 ? -56.028 6.993 -27.971 1.00 20.28 79 ASP A CA 1
ATOM 598 C C . ASP A 1 81 ? -57.172 6.020 -28.272 1.00 21.07 79 ASP A C 1
ATOM 599 O O . ASP A 1 81 ? -58.247 6.076 -27.669 1.00 20.14 79 ASP A O 1
ATOM 604 N N . SER A 1 82 ? -56.943 5.118 -29.231 1.00 21.27 80 SER A N 1
ATOM 605 C CA . SER A 1 82 ? -58.018 4.241 -29.691 1.00 23.45 80 SER A CA 1
ATOM 606 C C . SER A 1 82 ? -58.526 3.345 -28.569 1.00 22.99 80 SER A C 1
ATOM 607 O O . SER A 1 82 ? -59.736 3.114 -28.444 1.00 26.13 80 SER A O 1
ATOM 610 N N . ALA A 1 83 ? -57.613 2.829 -27.750 1.00 21.75 81 ALA A N 1
ATOM 611 C CA . ALA A 1 83 ? -58.013 2.028 -26.600 1.00 26.51 81 ALA A CA 1
ATOM 612 C C . ALA A 1 83 ? -58.854 2.855 -25.640 1.00 28.13 81 ALA A C 1
ATOM 613 O O . ALA A 1 83 ? -59.935 2.432 -25.211 1.00 29.51 81 ALA A O 1
ATOM 615 N N . GLY A 1 84 ? -58.374 4.049 -25.293 1.00 21.26 82 GLY A N 1
ATOM 616 C CA . GLY A 1 84 ? -59.143 4.890 -24.397 1.00 20.68 82 GLY A CA 1
ATOM 617 C C . GLY A 1 84 ? -60.518 5.221 -24.935 1.00 22.99 82 GLY A C 1
ATOM 618 O O . GLY A 1 84 ? -61.460 5.401 -24.163 1.00 21.89 82 GLY A O 1
ATOM 619 N N . ALA A 1 85 ? -60.659 5.295 -26.261 1.00 24.20 83 ALA A N 1
ATOM 620 C CA . ALA A 1 85 ? -61.931 5.710 -26.844 1.00 25.75 83 ALA A CA 1
ATOM 621 C C . ALA A 1 85 ? -62.997 4.662 -26.589 1.00 27.93 83 ALA A C 1
ATOM 622 O O . ALA A 1 85 ? -64.098 4.974 -26.124 1.00 25.51 83 ALA A O 1
ATOM 624 N N . THR A 1 86 ? -62.680 3.406 -26.886 1.00 29.37 84 THR A N 1
ATOM 625 C CA . THR A 1 86 ? -63.625 2.329 -26.650 1.00 34.35 84 THR A CA 1
ATOM 626 C C . THR A 1 86 ? -64.104 2.322 -25.209 1.00 38.08 84 THR A C 1
ATOM 627 O O . THR A 1 86 ? -65.203 1.833 -24.927 1.00 44.07 84 THR A O 1
ATOM 631 N N . ARG A 1 87 ? -63.326 2.903 -24.301 1.00 43.77 85 ARG A N 1
ATOM 632 C CA . ARG A 1 87 ? -63.666 2.929 -22.889 1.00 44.89 85 ARG A CA 1
ATOM 633 C C . ARG A 1 87 ? -64.346 4.218 -22.449 1.00 45.28 85 ARG A C 1
ATOM 634 O O . ARG A 1 87 ? -64.938 4.247 -21.366 1.00 51.17 85 ARG A O 1
ATOM 642 N N . LEU A 1 88 ? -64.285 5.269 -23.261 1.00 34.67 86 LEU A N 1
ATOM 643 C CA . LEU A 1 88 ? -64.889 6.552 -22.942 1.00 32.98 86 LEU A CA 1
ATOM 644 C C . LEU A 1 88 ? -66.160 6.829 -23.727 1.00 39.45 86 LEU A C 1
ATOM 645 O O . LEU A 1 88 ? -66.740 7.908 -23.573 1.00 40.63 86 LEU A O 1
ATOM 650 N N . ASP A 1 89 ? -66.607 5.892 -24.562 1.00 36.18 87 ASP A N 1
ATOM 651 C CA . ASP A 1 89 ? -67.781 6.107 -25.399 1.00 37.05 87 ASP A CA 1
ATOM 652 C C . ASP A 1 89 ? -69.027 6.411 -24.570 1.00 37.24 87 ASP A C 1
ATOM 653 O O . ASP A 1 89 ? -69.560 5.533 -23.887 1.00 36.09 87 ASP A O 1
ATOM 658 N N . GLY A 1 90 ? -69.500 7.655 -24.632 1.00 34.91 88 GLY A N 1
ATOM 659 C CA . GLY A 1 90 ? -70.727 8.042 -23.953 1.00 34.58 88 GLY A CA 1
ATOM 660 C C . GLY A 1 90 ? -70.700 7.977 -22.439 1.00 33.50 88 GLY A C 1
ATOM 661 O O . GLY A 1 90 ? -71.743 7.739 -21.817 1.00 39.57 88 GLY A O 1
ATOM 662 N N . THR A 1 91 ? -69.537 8.186 -21.822 1.00 30.64 89 THR A N 1
ATOM 663 C CA . THR A 1 91 ? -69.404 8.125 -20.372 1.00 28.79 89 THR A CA 1
ATOM 664 C C . THR A 1 91 ? -69.007 9.444 -19.723 1.00 33.90 89 THR A C 1
ATOM 665 O O . THR A 1 91 ? -69.069 9.546 -18.490 1.00 29.47 89 THR A O 1
ATOM 669 N N . VAL A 1 92 ? -68.577 10.439 -20.492 1.00 27.58 90 VAL A N 1
ATOM 670 C CA . VAL A 1 92 ? -68.183 11.723 -19.918 1.00 23.63 90 VAL A CA 1
ATOM 671 C C . VAL A 1 92 ? -68.948 12.842 -20.614 1.00 20.56 90 VAL A C 1
ATOM 672 O O . VAL A 1 92 ? -69.147 12.793 -21.836 1.00 21.20 90 VAL A O 1
ATOM 676 N N . PRO A 1 93 ? -69.398 13.856 -19.884 1.00 18.28 91 PRO A N 1
ATOM 677 C CA . PRO A 1 93 ? -70.164 14.956 -20.500 1.00 20.21 91 PRO A CA 1
ATOM 678 C C . PRO A 1 93 ? -69.253 16.005 -21.131 1.00 19.30 91 PRO A C 1
ATOM 679 O O . PRO A 1 93 ? -69.216 17.170 -20.727 1.00 19.35 91 PRO A O 1
ATOM 683 N N . ALA A 1 94 ? -68.484 15.588 -22.137 1.00 16.54 92 ALA A N 1
ATOM 684 C CA . ALA A 1 94 ? -67.514 16.487 -22.750 1.00 17.52 92 ALA A CA 1
ATOM 685 C C . ALA A 1 94 ? -67.084 15.897 -24.081 1.00 17.04 92 ALA A C 1
ATOM 686 O O . ALA A 1 94 ? -67.132 14.673 -24.255 1.00 16.84 92 ALA A O 1
ATOM 688 N N . PRO A 1 95 ? -66.649 16.728 -25.027 1.00 15.24 93 PRO A N 1
ATOM 689 C CA . PRO A 1 95 ? -66.152 16.198 -26.301 1.00 15.24 93 PRO A CA 1
ATOM 690 C C . PRO A 1 95 ? -64.885 15.389 -26.097 1.00 14.95 93 PRO A C 1
ATOM 691 O O . PRO A 1 95 ? -64.063 15.695 -25.230 1.00 14.65 93 PRO A O 1
ATOM 695 N N . VAL A 1 96 ? -64.735 14.344 -26.912 1.00 15.21 94 VAL A N 1
ATOM 696 C CA . VAL A 1 96 ? -63.562 13.478 -26.866 1.00 17.78 94 VAL A CA 1
ATOM 697 C C . VAL A 1 96 ? -62.928 13.429 -28.248 1.00 17.47 94 VAL A C 1
ATOM 698 O O . VAL A 1 96 ? -63.622 13.229 -29.256 1.00 19.19 94 VAL A O 1
ATOM 702 N N . LEU A 1 97 ? -61.615 13.604 -28.286 1.00 15.77 95 LEU A N 1
ATOM 703 C CA . LEU A 1 97 ? -60.810 13.486 -29.491 1.00 15.79 95 LEU A CA 1
ATOM 704 C C . LEU A 1 97 ? -59.964 12.226 -29.380 1.00 15.33 95 LEU A C 1
ATOM 705 O O . LEU A 1 97 ? -59.588 11.808 -28.280 1.00 15.15 95 LEU A O 1
ATOM 710 N N . VAL A 1 98 ? -59.671 11.626 -30.523 1.00 14.58 96 VAL A N 1
ATOM 711 C CA A VAL A 1 98 ? -58.850 10.421 -30.607 0.72 15.27 96 VAL A CA 1
ATOM 712 C CA B VAL A 1 98 ? -58.833 10.438 -30.585 0.28 15.33 96 VAL A CA 1
ATOM 713 C C . VAL A 1 98 ? -57.705 10.703 -31.569 1.00 16.93 96 VAL A C 1
ATOM 714 O O . VAL A 1 98 ? -57.892 11.391 -32.578 1.00 17.18 96 VAL A O 1
ATOM 721 N N . HIS A 1 99 ? -56.528 10.168 -31.262 1.00 14.88 97 HIS A N 1
ATOM 722 C CA . HIS A 1 99 ? -55.332 10.378 -32.052 1.00 15.31 97 HIS A CA 1
ATOM 723 C C . HIS A 1 99 ? -54.563 9.067 -32.068 1.00 17.83 97 HIS A C 1
ATOM 724 O O . HIS A 1 99 ? -54.647 8.292 -31.110 1.00 15.79 97 HIS A O 1
ATOM 731 N N . PRO A 1 100 ? -53.822 8.783 -33.143 1.00 14.25 98 PRO A N 1
ATOM 732 C CA . PRO A 1 100 ? -53.104 7.492 -33.210 1.00 15.34 98 PRO A CA 1
ATOM 733 C C . PRO A 1 100 ? -52.077 7.312 -32.109 1.00 16.13 98 PRO A C 1
ATOM 734 O O . PRO A 1 100 ? -51.801 6.176 -31.704 1.00 16.92 98 PRO A O 1
ATOM 738 N N . ASN A 1 101 ? -51.485 8.397 -31.619 1.00 15.10 99 ASN A N 1
ATOM 739 C CA . ASN A 1 101 ? -50.419 8.294 -30.629 1.00 17.91 99 ASN A CA 1
ATOM 740 C C . ASN A 1 101 ? -50.254 9.650 -29.954 1.00 16.80 99 ASN A C 1
ATOM 741 O O . ASN A 1 101 ? -49.288 10.379 -30.221 1.00 17.69 99 ASN A O 1
ATOM 746 N N . PRO A 1 102 ? -51.177 9.994 -29.058 1.00 16.63 100 PRO A N 1
ATOM 747 C CA . PRO A 1 102 ? -51.232 11.370 -28.528 1.00 16.31 100 PRO A CA 1
ATOM 748 C C . PRO A 1 102 ? -49.971 11.822 -27.815 1.00 19.55 100 PRO A C 1
ATOM 749 O O . PRO A 1 102 ? -49.688 13.028 -27.797 1.00 17.37 100 PRO A O 1
ATOM 753 N N . ARG A 1 103 ? -49.205 10.902 -27.224 1.00 18.29 101 ARG A N 1
ATOM 754 C CA . ARG A 1 103 ? -47.978 11.313 -26.540 1.00 18.37 101 ARG A CA 1
ATOM 755 C C . ARG A 1 103 ? -47.042 12.084 -27.459 1.00 21.66 101 ARG A C 1
ATOM 756 O O . ARG A 1 103 ? -46.272 12.931 -26.985 1.00 21.20 101 ARG A O 1
ATOM 764 N N . THR A 1 104 ? -47.101 11.827 -28.767 1.00 18.64 102 THR A N 1
ATOM 765 C CA . THR A 1 104 ? -46.185 12.464 -29.702 1.00 21.19 102 THR A CA 1
ATOM 766 C C . THR A 1 104 ? -46.619 13.865 -30.098 1.00 21.01 102 THR A C 1
ATOM 767 O O . THR A 1 104 ? -45.864 14.550 -30.797 1.00 22.12 102 THR A O 1
ATOM 771 N N . VAL A 1 105 ? -47.814 14.300 -29.705 1.00 17.25 103 VAL A N 1
ATOM 772 C CA . VAL A 1 105 ? -48.302 15.626 -30.063 1.00 17.89 103 VAL A CA 1
ATOM 773 C C . VAL A 1 105 ? -48.656 16.487 -28.862 1.00 14.51 103 VAL A C 1
ATOM 774 O O . VAL A 1 105 ? -49.060 17.633 -29.052 1.00 16.58 103 VAL A O 1
ATOM 778 N N . LEU A 1 106 ? -48.516 15.984 -27.632 1.00 15.83 104 LEU A N 1
ATOM 779 C CA . LEU A 1 106 ? -48.913 16.786 -26.474 1.00 17.57 104 LEU A CA 1
ATOM 780 C C . LEU A 1 106 ? -48.091 18.063 -26.365 1.00 15.85 104 LEU A C 1
ATOM 781 O O . LEU A 1 106 ? -48.603 19.111 -25.948 1.00 14.98 104 LEU A O 1
ATOM 786 N N . GLY A 1 107 ? -46.805 17.991 -26.712 1.00 15.38 105 GLY A N 1
ATOM 787 C CA . GLY A 1 107 ? -45.965 19.170 -26.612 1.00 16.69 105 GLY A CA 1
ATOM 788 C C . GLY A 1 107 ? -46.415 20.281 -27.541 1.00 14.09 105 GLY A C 1
ATOM 789 O O . GLY A 1 107 ? -46.509 21.443 -27.140 1.00 14.41 105 GLY A O 1
ATOM 790 N N . GLU A 1 108 ? -46.685 19.944 -28.802 1.00 14.61 106 GLU A N 1
ATOM 791 C CA . GLU A 1 108 ? -47.116 20.976 -29.735 1.00 14.25 106 GLU A CA 1
ATOM 792 C C . GLU A 1 108 ? -48.515 21.482 -29.412 1.00 12.74 106 GLU A C 1
ATOM 793 O O . GLU A 1 108 ? -48.799 22.663 -29.620 1.00 14.14 106 GLU A O 1
ATOM 799 N N . LEU A 1 109 ? -49.400 20.620 -28.899 1.00 13.45 107 LEU A N 1
ATOM 800 C CA . LEU A 1 109 ? -50.716 21.102 -28.490 1.00 13.73 107 LEU A CA 1
ATOM 801 C C . LEU A 1 109 ? -50.597 22.109 -27.360 1.00 12.05 107 LEU A C 1
ATOM 802 O O . LEU A 1 109 ? -51.259 23.155 -27.373 1.00 12.16 107 LEU A O 1
ATOM 807 N N . ALA A 1 110 ? -49.760 21.793 -26.368 1.00 12.83 108 ALA A N 1
ATOM 808 C CA . ALA A 1 110 ? -49.558 22.679 -25.230 1.00 12.56 108 ALA A CA 1
ATOM 809 C C . ALA A 1 110 ? -48.888 23.976 -25.650 1.00 13.09 108 ALA A C 1
ATOM 810 O O . ALA A 1 110 ? -49.209 25.045 -25.121 1.00 13.84 108 ALA A O 1
ATOM 812 N N . ALA A 1 111 ? -47.944 23.901 -26.595 1.00 12.83 109 ALA A N 1
ATOM 813 C CA . ALA A 1 111 ? -47.353 25.128 -27.124 1.00 11.68 109 ALA A CA 1
ATOM 814 C C . ALA A 1 111 ? -48.431 26.054 -27.676 1.00 13.15 109 ALA A C 1
ATOM 815 O O . ALA A 1 111 ? -48.425 27.260 -27.410 1.00 13.99 109 ALA A O 1
ATOM 817 N N . THR A 1 112 ? -49.375 25.506 -28.444 1.00 12.99 110 THR A N 1
ATOM 818 C CA . THR A 1 112 ? -50.454 26.339 -28.967 1.00 13.23 110 THR A CA 1
ATOM 819 C C . THR A 1 112 ? -51.313 26.894 -27.838 1.00 14.39 110 THR A C 1
ATOM 820 O O . THR A 1 112 ? -51.567 28.102 -27.776 1.00 15.16 110 THR A O 1
ATOM 824 N N . VAL A 1 113 ? -51.735 26.030 -26.911 1.00 12.27 111 VAL A N 1
ATOM 825 C CA . VAL A 1 113 ? -52.647 26.458 -25.849 1.00 13.37 111 VAL A CA 1
ATOM 826 C C . VAL A 1 113 ? -52.026 27.561 -24.999 1.00 12.23 111 VAL A C 1
ATOM 827 O O . VAL A 1 113 ? -52.704 28.515 -24.599 1.00 12.75 111 VAL A O 1
ATOM 831 N N . TYR A 1 114 ? -50.729 27.454 -24.708 1.00 12.01 112 TYR A N 1
ATOM 832 C CA . TYR A 1 114 ? -50.071 28.391 -23.809 1.00 13.05 112 TYR A CA 1
ATOM 833 C C . TYR A 1 114 ? -49.408 29.554 -24.542 1.00 14.95 112 TYR A C 1
ATOM 834 O O . TYR A 1 114 ? -48.693 30.342 -23.911 1.00 15.14 112 TYR A O 1
ATOM 843 N N . GLY A 1 115 ? -49.651 29.697 -25.845 1.00 14.04 113 GLY A N 1
ATOM 844 C CA . GLY A 1 115 ? -49.216 30.891 -26.548 1.00 15.73 113 GLY A CA 1
ATOM 845 C C . GLY A 1 115 ? -47.785 30.868 -27.022 1.00 15.99 113 GLY A C 1
ATOM 846 O O . GLY A 1 115 ? -47.147 3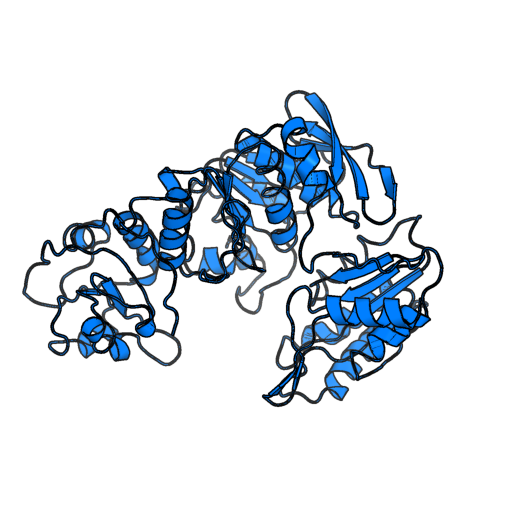1.930 -27.085 1.00 17.40 113 GLY A O 1
ATOM 847 N N . ARG A 1 116 ? -47.257 29.690 -27.344 1.00 13.95 114 ARG A N 1
ATOM 848 C CA . ARG A 1 116 ? -45.903 29.537 -27.865 1.00 15.93 114 ARG A CA 1
ATOM 849 C C . ARG A 1 116 ? -44.872 30.251 -26.987 1.00 13.69 114 ARG A C 1
ATOM 850 O O . ARG A 1 116 ? -44.141 31.130 -27.458 1.00 13.47 114 ARG A O 1
ATOM 858 N N . PRO A 1 117 ? -44.778 29.890 -25.709 1.00 13.57 115 PRO A N 1
ATOM 859 C CA . PRO A 1 117 ? -43.852 30.609 -24.822 1.00 12.34 115 PRO A CA 1
ATOM 860 C C . PRO A 1 117 ? -42.401 30.552 -25.254 1.00 11.38 115 PRO A C 1
ATOM 861 O O . PRO A 1 117 ? -41.662 31.500 -24.961 1.00 12.25 115 PRO A O 1
ATOM 865 N N . ALA A 1 118 ? -41.963 29.480 -25.927 1.00 11.63 116 ALA A N 1
ATOM 866 C CA . ALA A 1 118 ? -40.576 29.421 -26.371 1.00 12.41 116 ALA A CA 1
ATOM 867 C C . ALA A 1 118 ? -40.281 30.418 -27.480 1.00 14.09 116 ALA A C 1
ATOM 868 O O . ALA A 1 118 ? -39.112 30.600 -27.829 1.00 15.27 116 ALA A O 1
ATOM 870 N N . ASP A 1 119 ? -41.297 31.083 -28.020 1.00 12.24 117 ASP A N 1
ATOM 871 C CA . ASP A 1 119 ? -41.086 32.186 -28.950 1.00 12.70 117 ASP A CA 1
ATOM 872 C C . ASP A 1 119 ? -41.026 33.540 -28.256 1.00 15.05 117 ASP A C 1
ATOM 873 O O . ASP A 1 119 ? -40.794 34.553 -28.927 1.00 16.79 117 ASP A O 1
ATOM 878 N N . ARG A 1 120 ? -41.257 33.589 -26.941 1.00 12.96 118 ARG A N 1
ATOM 879 C CA . ARG A 1 120 ? -41.239 34.823 -26.171 1.00 12.44 118 ARG A CA 1
ATOM 880 C C . ARG A 1 120 ? -39.951 35.008 -25.398 1.00 11.92 118 ARG A C 1
ATOM 881 O O . ARG A 1 120 ? -39.785 36.046 -24.747 1.00 12.81 118 ARG A O 1
ATOM 889 N N . LEU A 1 121 ? -39.067 34.012 -25.427 1.00 13.38 119 LEU A N 1
ATOM 890 C CA . LEU A 1 121 ? -37.823 34.055 -24.679 1.00 12.01 119 LEU A CA 1
ATOM 891 C C . LEU A 1 121 ? -36.850 33.112 -25.363 1.00 12.99 119 LEU A C 1
ATOM 892 O O . LEU A 1 121 ? -37.215 32.386 -26.290 1.00 14.43 119 LEU A O 1
ATOM 897 N N . ARG A 1 122 ? -35.595 33.148 -24.932 1.00 12.61 120 ARG A N 1
ATOM 898 C CA . ARG A 1 122 ? -34.570 32.278 -25.499 1.00 14.21 120 ARG A CA 1
ATOM 899 C C . ARG A 1 122 ? -34.359 31.074 -24.587 1.00 13.09 120 ARG A C 1
ATOM 900 O O . ARG A 1 122 ? -33.988 31.242 -23.419 1.00 14.00 120 ARG A O 1
ATOM 908 N N . VAL A 1 123 ? -34.598 29.869 -25.107 1.00 12.04 121 VAL A N 1
ATOM 909 C CA . VAL A 1 123 ? -34.431 28.631 -24.342 1.00 12.14 121 VAL A CA 1
ATOM 910 C C . VAL A 1 123 ? -33.091 27.993 -24.689 1.00 12.06 121 VAL A C 1
ATOM 911 O O . VAL A 1 123 ? -32.817 27.683 -25.860 1.00 12.13 121 VAL A O 1
ATOM 915 N N . ILE A 1 124 ? -32.279 27.769 -23.659 1.00 11.45 122 ILE A N 1
ATOM 916 C CA . ILE A 1 124 ? -31.036 27.011 -23.747 1.00 10.68 122 ILE A CA 1
ATOM 917 C C . ILE A 1 124 ? -31.304 25.644 -23.141 1.00 10.82 122 ILE A C 1
ATOM 918 O O . ILE A 1 124 ? -31.707 25.552 -21.975 1.00 11.68 122 ILE A O 1
ATOM 923 N N . GLY A 1 125 ? -31.045 24.581 -23.894 1.00 10.60 123 GLY A N 1
ATOM 924 C CA . GLY A 1 125 ? -31.138 23.221 -23.380 1.00 10.95 123 GLY A CA 1
ATOM 925 C C . GLY A 1 125 ? -29.749 22.610 -23.334 1.00 10.57 123 GLY A C 1
ATOM 926 O O . GLY A 1 125 ? -28.981 22.754 -24.282 1.00 11.52 123 GLY A O 1
ATOM 927 N N . ILE A 1 126 ? -29.435 21.930 -22.233 1.00 10.51 124 ILE A N 1
ATOM 928 C CA . ILE A 1 126 ? -28.108 21.353 -22.037 1.00 10.56 124 ILE A CA 1
ATOM 929 C C . ILE A 1 126 ? -28.264 19.862 -21.795 1.00 10.81 124 ILE A C 1
ATOM 930 O O . ILE A 1 126 ? -28.964 19.458 -20.859 1.00 11.49 124 ILE A O 1
ATOM 935 N N . THR A 1 127 ? -27.591 19.052 -22.615 1.00 10.67 125 THR A N 1
ATOM 936 C CA . THR A 1 127 ? -27.615 17.600 -22.464 1.00 10.73 125 THR A CA 1
ATOM 937 C C . THR A 1 127 ? -26.191 17.068 -22.368 1.00 12.05 125 THR A C 1
ATOM 938 O O . THR A 1 127 ? -25.224 17.795 -22.606 1.00 11.63 125 THR A O 1
ATOM 942 N N . GLY A 1 128 ? -26.079 15.789 -22.035 1.00 10.90 126 GLY A N 1
ATOM 943 C CA . GLY A 1 128 ? -24.802 15.137 -21.783 1.00 11.03 126 GLY A CA 1
ATOM 944 C C . GLY A 1 128 ? -24.920 14.277 -20.539 1.00 11.04 126 GLY A C 1
ATOM 945 O O . GLY A 1 128 ? -25.851 14.408 -19.744 1.00 11.71 126 GLY A O 1
ATOM 946 N N . THR A 1 129 ? -23.957 13.360 -20.365 1.00 11.57 127 THR A N 1
ATOM 947 C CA . THR A 1 129 ? -24.057 12.429 -19.241 1.00 11.68 127 THR A CA 1
ATOM 948 C C . THR A 1 129 ? -23.881 13.146 -17.911 1.00 12.78 127 THR A C 1
ATOM 949 O O . THR A 1 129 ? -24.658 12.934 -16.972 1.00 14.00 127 THR A O 1
ATOM 953 N N . SER A 1 130 ? -22.867 14.001 -17.815 1.00 12.66 128 SER A N 1
ATOM 954 C CA . SER A 1 130 ? -22.570 14.713 -16.584 1.00 12.61 128 SER A CA 1
ATOM 955 C C . SER A 1 130 ? -22.338 16.187 -16.881 1.00 11.85 128 SER A C 1
ATOM 956 O O . SER A 1 130 ? -21.990 16.572 -18.001 1.00 13.66 128 SER A O 1
ATOM 959 N N . GLY A 1 131 ? -22.540 17.016 -15.857 1.00 11.85 129 GLY A N 1
ATOM 960 C CA . GLY A 1 131 ? -22.294 18.438 -15.973 1.00 13.03 129 GLY A CA 1
ATOM 961 C C . GLY A 1 131 ? -23.476 19.277 -16.411 1.00 12.63 129 GLY A C 1
ATOM 962 O O . GLY A 1 131 ? -23.338 20.502 -16.488 1.00 11.42 129 GLY A O 1
ATOM 963 N N . LYS A 1 132 ? -24.635 18.668 -16.675 1.00 11.17 130 LYS A N 1
ATOM 964 C CA . LYS A 1 132 ? -25.813 19.446 -17.060 1.00 11.02 130 LYS A CA 1
ATOM 965 C C . LYS A 1 132 ? -26.205 20.413 -15.952 1.00 11.03 130 LYS A C 1
ATOM 966 O O . LYS A 1 132 ? -26.448 21.598 -16.203 1.00 10.99 130 LYS A O 1
ATOM 972 N N . THR A 1 133 ? -26.230 19.927 -14.703 1.00 11.35 131 THR A N 1
ATOM 973 C CA . THR A 1 133 ? -26.688 20.753 -13.588 1.00 11.51 131 THR A CA 1
ATOM 974 C C . THR A 1 133 ? -25.713 21.893 -13.310 1.00 10.59 131 THR A C 1
ATOM 975 O O . THR A 1 133 ? -26.115 23.059 -13.206 1.00 11.52 131 THR A O 1
ATOM 979 N N . THR A 1 134 ? -24.419 21.580 -13.196 1.00 10.92 132 THR A N 1
ATOM 980 C CA . THR A 1 134 ? -23.443 22.626 -12.910 1.00 12.43 132 THR A CA 1
ATOM 981 C C . THR A 1 134 ? -23.441 23.676 -14.013 1.00 11.45 132 THR A C 1
ATOM 982 O O . THR A 1 134 ? -23.448 24.887 -13.746 1.00 11.68 132 THR A O 1
ATOM 986 N N . THR A 1 135 ? -23.432 23.233 -15.271 1.00 11.50 133 THR A N 1
ATOM 987 C CA . THR A 1 135 ? -23.412 24.203 -16.357 1.00 10.71 133 THR A CA 1
ATOM 988 C C . THR A 1 135 ? -24.660 25.080 -16.307 1.00 10.64 133 THR A C 1
ATOM 989 O O . THR A 1 135 ? -24.575 26.302 -16.480 1.00 11.10 133 THR A O 1
ATOM 993 N N . ALA A 1 136 ? -25.820 24.476 -16.034 1.00 10.55 134 ALA A N 1
ATOM 994 C CA . ALA A 1 136 ? -27.055 25.254 -15.982 1.00 10.51 134 ALA A CA 1
ATOM 995 C C . ALA A 1 136 ? -27.017 26.300 -14.876 1.00 10.56 134 ALA A C 1
ATOM 996 O O . ALA A 1 136 ? -27.437 27.445 -15.090 1.00 11.01 134 ALA A O 1
ATOM 998 N N . TYR A 1 137 ? -26.535 25.929 -13.679 1.00 10.60 135 TYR A N 1
ATOM 999 C CA . TYR A 1 137 ? -26.432 26.913 -12.603 1.00 10.69 135 TYR A CA 1
ATOM 1000 C C . TYR A 1 137 ? -25.443 28.023 -12.940 1.00 10.80 135 TYR A C 1
ATOM 1001 O O . TYR A 1 137 ? -25.668 29.193 -12.593 1.00 11.81 135 TYR A O 1
ATOM 1010 N N . LEU A 1 138 ? -24.338 27.684 -13.605 1.00 10.92 136 LEU A N 1
ATOM 1011 C CA . LEU A 1 138 ? -23.403 28.730 -14.006 1.00 10.95 136 LEU A CA 1
ATOM 1012 C C . LEU A 1 138 ? -24.030 29.681 -15.021 1.00 10.95 136 LEU A C 1
ATOM 1013 O O . LEU A 1 138 ? -23.828 30.900 -14.949 1.00 11.26 136 LEU A O 1
ATOM 1018 N N . VAL A 1 139 ? -24.818 29.148 -15.963 1.00 10.84 137 VAL A N 1
ATOM 1019 C CA . VAL A 1 139 ? -25.512 30.008 -16.924 1.00 11.63 137 VAL A CA 1
ATOM 1020 C C . VAL A 1 139 ? -26.507 30.918 -16.209 1.00 10.89 137 VAL A C 1
ATOM 1021 O O . VAL A 1 139 ? -26.576 32.123 -16.482 1.00 11.37 137 VAL A O 1
ATOM 1025 N N . GLU A 1 140 ? -27.308 30.351 -15.298 1.00 11.23 138 GLU A N 1
ATOM 1026 C CA A GLU A 1 140 ? -28.278 31.164 -14.571 0.53 11.33 138 GLU A CA 1
ATOM 1027 C CA B GLU A 1 140 ? -28.278 31.165 -14.571 0.47 11.33 138 GLU A CA 1
ATOM 1028 C C . GLU A 1 140 ? -27.595 32.299 -13.819 1.00 11.08 138 GLU A C 1
ATOM 1029 O O . GLU A 1 140 ? -28.057 33.453 -13.860 1.00 12.01 138 GLU A O 1
ATOM 1040 N N . ALA A 1 141 ? -26.482 31.996 -13.141 1.00 12.29 139 ALA A N 1
ATOM 1041 C CA . ALA A 1 141 ? -25.778 33.030 -12.387 1.00 12.08 139 ALA A CA 1
ATOM 1042 C C . ALA A 1 141 ? -25.190 34.093 -13.310 1.00 11.79 139 ALA A C 1
ATOM 1043 O O . ALA A 1 141 ? -25.198 35.285 -12.978 1.00 12.80 139 ALA A O 1
ATOM 1045 N N . GLY A 1 142 ? -24.677 33.686 -14.471 1.00 11.74 140 GLY A N 1
ATOM 1046 C CA . GLY A 1 142 ? -24.159 34.660 -15.417 1.00 11.47 140 GLY A CA 1
ATOM 1047 C C . GLY A 1 142 ? -25.250 35.566 -15.959 1.00 12.79 140 GLY A C 1
ATOM 1048 O O . GLY A 1 142 ? -25.039 36.775 -16.130 1.00 13.13 140 GLY A O 1
ATOM 1049 N N . LEU A 1 143 ? -26.427 34.997 -16.240 1.00 12.38 141 LEU A N 1
ATOM 1050 C CA . LEU A 1 143 ? -27.543 35.818 -16.698 1.00 12.30 141 LEU A CA 1
ATOM 1051 C C . LEU A 1 143 ? -27.931 36.847 -15.644 1.00 13.51 141 LEU A C 1
ATOM 1052 O O . LEU A 1 143 ? -28.153 38.026 -15.959 1.00 12.84 141 LEU A O 1
ATOM 1057 N N . ARG A 1 144 ? -28.043 36.413 -14.386 1.00 12.97 142 ARG A N 1
ATOM 1058 C CA A ARG A 1 144 ? -28.399 37.354 -13.329 0.55 15.10 142 ARG A CA 1
ATOM 1059 C CA B ARG A 1 144 ? -28.384 37.336 -13.305 0.45 15.15 142 ARG A CA 1
ATOM 1060 C C . ARG A 1 144 ? -27.354 38.455 -13.180 1.00 17.63 142 ARG A C 1
ATOM 1061 O O . ARG A 1 144 ? -27.708 39.634 -13.017 1.00 15.32 142 ARG A O 1
ATOM 1076 N N . ALA A 1 145 ? -26.065 38.105 -13.240 1.00 14.38 143 ALA A N 1
ATOM 1077 C CA . ALA A 1 145 ? -25.020 39.120 -13.113 1.00 15.21 143 ALA A CA 1
ATOM 1078 C C . ALA A 1 145 ? -25.068 40.125 -14.257 1.00 15.58 143 ALA A C 1
ATOM 1079 O O . ALA A 1 145 ? -24.667 41.290 -14.091 1.00 17.39 143 ALA A O 1
ATOM 1081 N N . ALA A 1 146 ? -25.537 39.695 -15.423 1.00 14.53 144 ALA A N 1
ATOM 1082 C CA . ALA A 1 146 ? -25.687 40.543 -16.595 1.00 16.72 144 ALA A CA 1
ATOM 1083 C C . ALA A 1 146 ? -26.974 41.360 -16.588 1.00 17.81 144 ALA A C 1
ATOM 1084 O O . ALA A 1 146 ? -27.280 42.015 -17.590 1.00 19.58 144 ALA A O 1
ATOM 1086 N N . ASP A 1 147 ? -27.742 41.326 -15.502 1.00 16.57 145 ASP A N 1
ATOM 1087 C CA . ASP A 1 147 ? -29.005 42.051 -15.398 1.00 15.90 145 ASP A CA 1
ATOM 1088 C C . ASP A 1 147 ? -30.062 41.529 -16.363 1.00 20.06 145 ASP A C 1
ATOM 1089 O O . ASP A 1 147 ? -30.992 42.254 -16.734 1.00 21.47 145 ASP A O 1
ATOM 1094 N N . ARG A 1 148 ? -29.935 40.280 -16.785 1.00 15.83 146 ARG A N 1
ATOM 1095 C CA . ARG A 1 148 ? -31.004 39.604 -17.494 1.00 16.26 146 ARG A CA 1
ATOM 1096 C C . ARG A 1 148 ? -31.860 38.870 -16.474 1.00 17.30 146 ARG A C 1
ATOM 1097 O O . ARG A 1 148 ? -31.475 38.700 -15.317 1.00 18.51 146 ARG A O 1
ATOM 1105 N N . VAL A 1 149 ? -33.052 38.471 -16.897 1.00 16.28 147 VAL A N 1
ATOM 1106 C CA . VAL A 1 149 ? -33.990 37.806 -16.000 1.00 14.18 147 VAL A CA 1
ATOM 1107 C C . VAL A 1 149 ? -34.016 36.330 -16.385 1.00 13.82 147 VAL A C 1
ATOM 1108 O O . VAL A 1 149 ? -34.581 35.978 -17.432 1.00 14.09 147 VAL A O 1
ATOM 1112 N N . PRO A 1 150 ? -33.414 35.436 -15.596 1.00 15.44 148 PRO A N 1
ATOM 1113 C CA . PRO A 1 150 ? -33.311 34.042 -16.028 1.00 13.26 148 PRO A CA 1
ATOM 1114 C C . PRO A 1 150 ? -34.336 33.125 -15.390 1.00 12.29 148 PRO A C 1
ATOM 1115 O O . PRO A 1 150 ? -34.828 33.377 -14.284 1.00 13.16 148 PRO A O 1
ATOM 1119 N N . GLY A 1 151 ? -34.651 32.046 -16.092 1.00 12.09 149 GLY A N 1
ATOM 1120 C CA . GLY A 1 151 ? -35.316 30.905 -15.502 1.00 11.78 149 GLY A CA 1
ATOM 1121 C C . GLY A 1 151 ? -34.391 29.710 -15.591 1.00 11.89 149 GLY A C 1
ATOM 1122 O O . GLY A 1 151 ? -33.606 29.587 -16.534 1.00 13.86 149 GLY A O 1
ATOM 1123 N N . LEU A 1 152 ? -34.494 28.824 -14.603 1.00 12.09 150 LEU A N 1
ATOM 1124 C CA A LEU A 1 152 ? -33.668 27.627 -14.508 0.73 10.50 150 LEU A CA 1
ATOM 1125 C CA B LEU A 1 152 ? -33.670 27.626 -14.519 0.27 10.50 150 LEU A CA 1
ATOM 1126 C C . LEU A 1 152 ? -34.564 26.428 -14.237 1.00 11.55 150 LEU A C 1
ATOM 1127 O O . LEU A 1 152 ? -35.400 26.475 -13.335 1.00 12.41 150 LEU A O 1
ATOM 1136 N N . ILE A 1 153 ? -34.382 25.360 -15.011 1.00 10.87 151 ILE A N 1
ATOM 1137 C CA . ILE A 1 153 ? -35.103 24.103 -14.821 1.00 11.98 151 ILE A CA 1
ATOM 1138 C C . ILE A 1 153 ? -34.052 23.005 -14.747 1.00 13.14 151 ILE A C 1
ATOM 1139 O O . ILE A 1 153 ? -33.353 22.753 -15.733 1.00 13.01 151 ILE A O 1
ATOM 1144 N N . GLY A 1 154 ? -33.921 22.363 -13.589 1.00 13.97 152 GLY A N 1
ATOM 1145 C CA . GLY A 1 154 ? -32.905 21.341 -13.434 1.00 17.18 152 GLY A CA 1
ATOM 1146 C C . GLY A 1 154 ? -33.305 20.274 -12.438 1.00 19.16 152 GLY A C 1
ATOM 1147 O O . GLY A 1 154 ? -34.412 20.282 -11.893 1.00 16.52 152 GLY A O 1
ATOM 1148 N N . THR A 1 155 ? -32.365 19.346 -12.202 1.00 17.98 153 THR A N 1
ATOM 1149 C CA A THR A 1 155 ? -32.699 18.199 -11.365 0.22 18.07 153 THR A CA 1
ATOM 1150 C CA B THR A 1 155 ? -32.610 18.187 -11.347 0.78 18.10 153 THR A CA 1
ATOM 1151 C C . THR A 1 155 ? -32.972 18.591 -9.921 1.00 17.06 153 THR A C 1
ATOM 1152 O O . THR A 1 155 ? -33.712 17.874 -9.239 1.00 17.72 153 THR A O 1
ATOM 1159 N N . VAL A 1 156 ? -32.436 19.717 -9.449 1.00 14.11 154 VAL A N 1
ATOM 1160 C CA . VAL A 1 156 ? -32.651 20.130 -8.065 1.00 14.30 154 VAL A CA 1
ATOM 1161 C C . VAL A 1 156 ? -33.992 20.824 -7.899 1.00 16.64 154 VAL A C 1
ATOM 1162 O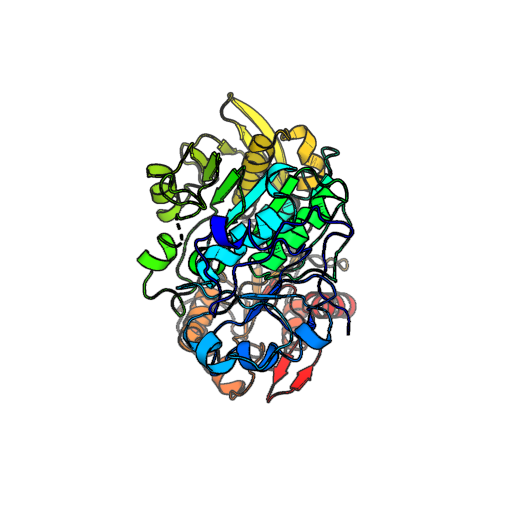 O . VAL A 1 156 ? -34.616 20.735 -6.835 1.00 18.75 154 VAL A O 1
ATOM 1166 N N . GLY A 1 157 ? -34.457 21.511 -8.931 1.00 16.33 155 GLY A N 1
ATOM 1167 C CA . GLY A 1 157 ? -35.657 22.312 -8.822 1.00 17.30 155 GLY A CA 1
ATOM 1168 C C . GLY A 1 157 ? -35.676 23.380 -9.898 1.00 16.67 155 GLY A C 1
ATOM 1169 O O . GLY A 1 157 ? -34.851 23.393 -10.810 1.00 15.05 155 GLY A O 1
ATOM 1170 N N . VAL A 1 158 ? -36.648 24.275 -9.762 1.00 13.91 156 VAL A N 1
ATOM 1171 C CA . VAL A 1 158 ? -36.904 25.350 -10.712 1.00 14.20 156 VAL A CA 1
ATOM 1172 C C . VAL A 1 158 ? -36.717 26.682 -9.996 1.00 15.32 156 VAL A C 1
ATOM 1173 O O . VAL A 1 158 ? -37.153 26.847 -8.850 1.00 15.31 156 VAL A O 1
ATOM 1177 N N . ARG A 1 159 ? -36.066 27.632 -10.665 1.00 12.22 157 ARG A N 1
ATOM 1178 C CA . ARG A 1 159 ? -35.908 28.984 -10.138 1.00 13.22 157 ARG A CA 1
ATOM 1179 C C . ARG A 1 159 ? -36.322 29.980 -11.211 1.00 12.82 157 ARG A C 1
ATOM 1180 O O . ARG A 1 159 ? -36.029 29.777 -12.393 1.00 13.99 157 ARG A O 1
ATOM 1188 N N . ILE A 1 160 ? -37.030 31.043 -10.813 1.00 11.62 158 ILE A N 1
ATOM 1189 C CA . ILE A 1 160 ? -37.559 32.022 -11.755 1.00 13.03 158 ILE A CA 1
ATOM 1190 C C . ILE A 1 160 ? -37.264 33.414 -11.221 1.00 14.56 158 ILE A C 1
ATOM 1191 O O . ILE A 1 160 ? -37.697 33.763 -10.118 1.00 13.97 158 ILE A O 1
ATOM 1196 N N . ASP A 1 161 ? -36.548 34.213 -12.002 1.00 13.76 159 ASP A N 1
ATOM 1197 C CA . ASP A 1 161 ? -36.232 35.579 -11.589 1.00 13.08 159 ASP A CA 1
ATOM 1198 C C . ASP A 1 161 ? -35.607 35.602 -10.194 1.00 16.68 159 ASP A C 1
ATOM 1199 O O . ASP A 1 161 ? -35.949 36.431 -9.345 1.00 17.40 159 ASP A O 1
ATOM 1204 N N . GLY A 1 162 ? -34.694 34.665 -9.949 1.00 18.17 160 GLY A N 1
ATOM 1205 C CA . GLY A 1 162 ? -33.985 34.611 -8.685 1.00 21.15 160 GLY A CA 1
ATOM 1206 C C . GLY A 1 162 ? -34.734 33.975 -7.531 1.00 21.22 160 GLY A C 1
ATOM 1207 O O . GLY A 1 162 ? -34.164 33.873 -6.435 1.00 25.02 160 GLY A O 1
ATOM 1208 N N . MET A 1 163 ? -35.979 33.544 -7.730 1.00 17.38 161 MET A N 1
ATOM 1209 C CA . MET A 1 163 ? -36.828 33.007 -6.671 1.00 17.77 161 MET A CA 1
ATOM 1210 C C . MET A 1 163 ? -37.092 31.525 -6.907 1.00 19.77 161 MET A C 1
ATOM 1211 O O . MET A 1 163 ? -37.531 31.131 -7.994 1.00 19.58 161 MET A O 1
ATOM 1216 N N . ASP A 1 164 ? -36.855 30.705 -5.882 1.00 18.44 162 ASP A N 1
ATOM 1217 C CA . ASP A 1 164 ? -37.255 29.305 -5.943 1.00 18.26 162 ASP A CA 1
ATOM 1218 C C . ASP A 1 164 ? -38.724 29.204 -6.326 1.00 18.65 162 ASP A C 1
ATOM 1219 O O . ASP A 1 164 ? -39.555 29.998 -5.880 1.00 19.68 162 ASP A O 1
ATOM 1224 N N . GLU A 1 165 ? -39.050 28.217 -7.157 1.00 17.14 163 GLU A N 1
ATOM 1225 C CA . GLU A 1 165 ? -40.430 27.953 -7.556 1.00 17.92 163 GLU A CA 1
ATOM 1226 C C . GLU A 1 165 ? -40.794 26.523 -7.174 1.00 20.69 163 GLU A C 1
ATOM 1227 O O . GLU A 1 165 ? -40.764 25.620 -8.020 1.00 18.74 163 GLU A O 1
ATOM 1233 N N . PRO A 1 166 ? -41.185 26.293 -5.918 1.00 20.06 164 PRO A N 1
ATOM 1234 C CA . PRO A 1 166 ? -41.484 24.922 -5.476 1.00 23.01 164 PRO A CA 1
ATOM 1235 C C . PRO A 1 166 ? -42.737 24.341 -6.091 1.00 24.92 164 PRO A C 1
ATOM 1236 O O . PRO A 1 166 ? -42.932 23.121 -6.025 1.00 24.13 164 PRO A O 1
ATOM 1240 N N . SER A 1 167 ? -43.595 25.163 -6.684 1.00 22.48 165 SER A N 1
ATOM 1241 C CA . SER A 1 167 ? -44.838 24.674 -7.252 1.00 21.89 165 SER A CA 1
ATOM 1242 C C . SER A 1 167 ? -44.684 24.153 -8.671 1.00 24.06 165 SER A C 1
ATOM 1243 O O . SER A 1 167 ? -45.672 23.698 -9.254 1.00 24.51 165 SER A O 1
ATOM 1246 N N . ALA A 1 168 ? -43.485 24.222 -9.241 1.00 24.63 166 ALA A N 1
ATOM 1247 C CA . ALA A 1 168 ? -43.190 23.660 -10.549 1.00 23.63 166 ALA A CA 1
ATOM 1248 C C . ALA A 1 168 ? -42.495 22.312 -10.388 1.00 24.72 166 ALA A C 1
ATOM 1249 O O . ALA A 1 168 ? -41.894 22.017 -9.352 1.00 24.24 166 ALA A O 1
ATOM 1251 N N . LEU A 1 169 ? -42.589 21.491 -11.432 1.00 24.82 167 LEU A N 1
ATOM 1252 C CA . LEU A 1 169 ? -42.022 20.147 -11.421 1.00 21.93 167 LEU A CA 1
ATOM 1253 C C . LEU A 1 169 ? -40.585 20.170 -11.914 1.00 21.88 167 LEU A C 1
ATOM 1254 O O . LEU A 1 169 ? -40.240 20.929 -12.823 1.00 21.17 167 LEU A O 1
ATOM 1259 N N . THR A 1 170 ? -39.748 19.317 -11.314 1.00 24.32 168 THR A N 1
ATOM 1260 C CA . THR A 1 170 ? -38.368 19.206 -11.772 1.00 23.60 168 THR A CA 1
ATOM 1261 C C . THR A 1 170 ? -38.247 18.344 -13.018 1.00 21.07 168 THR A C 1
ATOM 1262 O O . THR A 1 170 ? -37.330 18.548 -13.823 1.00 26.51 168 THR A O 1
ATOM 1266 N N . THR A 1 171 ? -39.156 17.385 -13.201 1.00 20.05 169 THR A N 1
ATOM 1267 C CA A THR A 1 171 ? -39.180 16.522 -14.380 0.53 23.44 169 THR A CA 1
ATOM 1268 C CA B THR A 1 171 ? -39.181 16.524 -14.381 0.47 23.45 169 THR A CA 1
ATOM 1269 C C . THR A 1 171 ? -40.546 16.661 -15.046 1.00 21.97 169 THR A C 1
ATOM 1270 O O . THR A 1 171 ? -41.365 15.733 -15.014 1.00 19.84 169 THR A O 1
ATOM 1277 N N . PRO A 1 172 ? -40.826 17.812 -15.651 1.00 21.37 170 PRO A N 1
ATOM 1278 C CA . PRO A 1 172 ? -42.130 18.008 -16.293 1.00 18.08 170 PRO A CA 1
ATOM 1279 C C . PRO A 1 172 ? -42.314 17.126 -17.527 1.00 18.09 170 PRO A C 1
ATOM 1280 O O . PRO A 1 172 ? -41.365 16.822 -18.254 1.00 18.84 170 PRO A O 1
ATOM 1284 N N . GLU A 1 173 ? -43.562 16.725 -17.764 1.00 15.96 171 GLU A N 1
ATOM 1285 C CA . GLU A 1 173 ? -43.949 16.215 -19.071 1.00 15.59 171 GLU A CA 1
ATOM 1286 C C . GLU A 1 173 ? -44.084 17.385 -20.043 1.00 13.84 171 GLU A C 1
ATOM 1287 O O . GLU A 1 173 ? -44.009 18.553 -19.661 1.00 14.10 171 GLU A O 1
ATOM 1293 N N . ALA A 1 174 ? -44.269 17.073 -21.325 1.00 13.91 172 ALA A N 1
ATOM 1294 C CA . ALA A 1 174 ? -44.273 18.155 -22.310 1.00 13.85 172 ALA A CA 1
ATOM 1295 C C . ALA A 1 174 ? -45.290 19.243 -22.005 1.00 13.50 172 ALA A C 1
ATOM 1296 O O . ALA A 1 174 ? -44.934 20.431 -22.098 1.00 14.73 172 ALA A O 1
ATOM 1298 N N . PRO A 1 175 ? -46.546 18.940 -21.668 1.00 13.13 173 PRO A N 1
ATOM 1299 C CA . PRO A 1 175 ? -47.474 20.042 -21.365 1.00 13.37 173 PRO A CA 1
ATOM 1300 C C . PRO A 1 175 ? -47.051 20.852 -20.155 1.00 12.54 173 PRO A C 1
ATOM 1301 O O . PRO A 1 175 ? -47.190 22.085 -20.173 1.00 15.06 173 PRO A O 1
ATOM 1305 N N . ASP A 1 176 ? -46.540 20.189 -19.108 1.00 13.81 174 ASP A N 1
ATOM 1306 C CA . ASP A 1 176 ? -46.043 20.895 -17.928 1.00 16.27 174 ASP A CA 1
ATOM 1307 C C . ASP A 1 176 ? -44.925 21.853 -18.304 1.00 13.30 174 ASP A C 1
ATOM 1308 O O . ASP A 1 176 ? -44.846 22.968 -17.779 1.00 13.65 174 ASP A O 1
ATOM 1313 N N . LEU A 1 177 ? -44.022 21.420 -19.185 1.00 13.16 175 LEU A N 1
ATOM 1314 C CA . LEU A 1 177 ? -42.917 22.291 -19.561 1.00 12.24 175 LEU A CA 1
ATOM 1315 C C . LEU A 1 177 ? -43.417 23.530 -20.295 1.00 13.14 175 LEU A C 1
ATOM 1316 O O . LEU A 1 177 ? -42.954 24.645 -20.030 1.00 12.76 175 LEU A O 1
ATOM 1321 N N . GLN A 1 178 ? -44.343 23.358 -21.246 1.00 11.81 176 GLN A N 1
ATOM 1322 C CA . GLN A 1 178 ? -44.877 24.519 -21.946 1.00 11.02 176 GLN A CA 1
ATOM 1323 C C . GLN A 1 178 ? -45.554 25.476 -20.969 1.00 11.58 176 GLN A C 1
ATOM 1324 O O . GLN A 1 178 ? -45.376 26.694 -21.060 1.00 12.25 176 GLN A O 1
ATOM 1330 N N . ALA A 1 179 ? -46.335 24.940 -20.025 1.00 11.77 177 ALA A N 1
ATOM 1331 C CA . ALA A 1 179 ? -46.953 25.803 -19.021 1.00 12.27 177 ALA A CA 1
ATOM 1332 C C . ALA A 1 179 ? -45.900 26.564 -18.228 1.00 11.09 177 ALA A C 1
ATOM 1333 O O . ALA A 1 179 ? -46.044 27.771 -17.986 1.00 12.36 177 ALA A O 1
ATOM 1335 N N . LEU A 1 180 ? -44.831 25.871 -17.824 1.00 11.48 178 LEU A N 1
ATOM 1336 C CA . LEU A 1 180 ? -43.782 26.504 -17.036 1.00 12.15 178 LEU A CA 1
ATOM 1337 C C . LEU A 1 180 ? -43.067 27.587 -17.835 1.00 10.88 178 LEU A C 1
ATOM 1338 O O . LEU A 1 180 ? -42.781 28.671 -17.305 1.00 12.23 178 LEU A O 1
ATOM 1343 N N . LEU A 1 181 ? -42.784 27.328 -19.118 1.00 11.65 179 LEU A N 1
ATOM 1344 C CA . LEU A 1 181 ? -42.168 28.362 -19.944 1.00 11.92 179 LEU A CA 1
ATOM 1345 C C . LEU A 1 181 ? -43.075 29.585 -20.055 1.00 12.53 179 LEU A C 1
ATOM 1346 O O . LEU A 1 181 ? -42.601 30.724 -20.063 1.00 11.88 179 LEU A O 1
ATOM 1351 N N . ALA A 1 182 ? -44.390 29.364 -20.137 1.00 12.13 180 ALA A N 1
ATOM 1352 C CA . ALA A 1 182 ? -45.323 30.481 -20.206 1.00 12.62 180 ALA A CA 1
ATOM 1353 C C . ALA A 1 182 ? -45.340 31.265 -18.900 1.00 11.49 180 ALA A C 1
ATOM 1354 O O . ALA A 1 182 ? -45.381 32.501 -18.915 1.00 12.00 180 ALA A O 1
ATOM 1356 N N . VAL A 1 183 ? -45.298 30.560 -17.765 1.00 12.16 181 VAL A N 1
ATOM 1357 C CA . VAL A 1 183 ? -45.177 31.231 -16.471 1.00 12.01 181 VAL A CA 1
ATOM 1358 C C . VAL A 1 183 ? -43.915 32.084 -16.444 1.00 11.34 181 VAL A C 1
ATOM 1359 O O . VAL A 1 183 ? -43.933 33.247 -16.016 1.00 12.14 181 VAL A O 1
ATOM 1363 N N . MET A 1 184 ? -42.798 31.514 -16.907 1.00 11.18 182 MET A N 1
ATOM 1364 C CA . MET A 1 184 ? -41.547 32.262 -16.919 1.00 11.87 182 MET A CA 1
ATOM 1365 C C . MET A 1 184 ? -41.668 33.524 -17.754 1.00 12.14 182 MET A C 1
ATOM 1366 O O . MET A 1 184 ? -41.261 34.609 -17.323 1.00 12.48 182 MET A O 1
ATOM 1371 N N . ALA A 1 185 ? -42.219 33.406 -18.963 1.00 12.39 183 ALA A N 1
ATOM 1372 C CA . ALA A 1 185 ? -42.365 34.587 -19.803 1.00 12.45 183 ALA A CA 1
ATOM 1373 C C . ALA A 1 185 ? -43.247 35.635 -19.132 1.00 12.54 183 ALA A C 1
ATOM 1374 O O . ALA A 1 185 ? -42.940 36.835 -19.170 1.00 13.18 183 ALA A O 1
ATOM 1376 N N . ASP A 1 186 ? -44.335 35.193 -18.487 1.00 11.79 184 ASP A N 1
ATOM 1377 C CA . ASP A 1 186 ? -45.234 36.130 -17.809 1.00 12.01 184 ASP A CA 1
ATOM 1378 C C . ASP A 1 186 ? -44.519 36.861 -16.686 1.00 12.06 184 ASP A C 1
ATOM 1379 O O . ASP A 1 186 ? -44.865 38.007 -16.368 1.00 14.34 184 ASP A O 1
ATOM 1384 N N . ARG A 1 187 ? -43.567 36.194 -16.042 1.00 12.23 185 ARG A N 1
ATOM 1385 C CA A ARG A 1 187 ? -42.808 36.771 -14.944 0.45 12.52 185 ARG A CA 1
ATOM 1386 C CA B ARG A 1 187 ? -42.807 36.772 -14.945 0.55 12.51 185 ARG A CA 1
ATOM 1387 C C . ARG A 1 187 ? -41.580 37.538 -15.417 1.00 14.28 185 ARG A C 1
ATOM 1388 O O . ARG A 1 187 ? -40.761 37.946 -14.589 1.00 14.62 185 ARG A O 1
ATOM 1403 N N . GLY A 1 188 ? -41.447 37.758 -16.722 1.00 12.59 186 GLY A N 1
ATOM 1404 C CA . GLY A 1 188 ? -40.401 38.614 -17.229 1.00 12.51 186 GLY A CA 1
ATOM 1405 C C . GLY A 1 188 ? -39.124 37.911 -17.620 1.00 12.71 186 GLY A C 1
ATOM 1406 O O . GLY A 1 188 ? -38.154 38.594 -17.971 1.00 14.30 186 GLY A O 1
ATOM 1407 N N . VAL A 1 189 ? -39.085 36.575 -17.557 1.00 12.38 187 VAL A N 1
ATOM 1408 C CA . VAL A 1 189 ? -37.875 35.854 -17.932 1.00 11.45 187 VAL A CA 1
ATOM 1409 C C . VAL A 1 189 ? -37.580 36.084 -19.403 1.00 11.86 187 VAL A C 1
ATOM 1410 O O . VAL A 1 189 ? -38.466 35.962 -20.259 1.00 14.84 187 VAL A O 1
ATOM 1414 N N . ASP A 1 190 ? -36.323 36.410 -19.706 1.00 13.89 188 ASP A N 1
ATOM 1415 C CA . ASP A 1 190 ? -35.916 36.558 -21.097 1.00 14.07 188 ASP A CA 1
ATOM 1416 C C . ASP A 1 190 ? -35.109 35.377 -21.605 1.00 14.35 188 ASP A C 1
ATOM 1417 O O . ASP A 1 190 ? -35.052 35.169 -22.821 1.00 13.81 188 ASP A O 1
ATOM 1422 N N . THR A 1 191 ? -34.499 34.604 -20.705 1.00 13.25 189 THR A N 1
ATOM 1423 C CA . THR A 1 191 ? -33.683 33.457 -21.074 1.00 11.28 189 THR A CA 1
ATOM 1424 C C . THR A 1 191 ? -33.918 32.340 -20.066 1.00 11.56 189 THR A C 1
ATOM 1425 O O . THR A 1 191 ? -33.829 32.565 -18.855 1.00 13.26 189 THR A O 1
ATOM 1429 N N . VAL A 1 192 ? -34.230 31.147 -20.563 1.00 10.98 190 VAL A N 1
ATOM 1430 C CA . VAL A 1 192 ? -34.399 29.951 -19.744 1.00 11.13 190 VAL A CA 1
ATOM 1431 C C . VAL A 1 192 ? -33.217 29.038 -20.023 1.00 13.39 190 VAL A C 1
ATOM 1432 O O . VAL A 1 192 ? -32.878 28.800 -21.185 1.00 13.33 190 VAL A O 1
ATOM 1436 N N . VAL A 1 193 ? -32.598 28.513 -18.971 1.00 10.69 191 VAL A N 1
ATOM 1437 C CA . VAL A 1 193 ? -31.620 27.438 -19.118 1.00 10.72 191 VAL A CA 1
ATOM 1438 C C . VAL A 1 193 ? -32.180 26.192 -18.451 1.00 10.41 191 VAL A C 1
ATOM 1439 O O . VAL A 1 193 ? -32.611 26.238 -17.290 1.00 11.66 191 VAL A O 1
ATOM 1443 N N . MET A 1 194 ? -32.214 25.095 -19.197 1.00 10.56 192 MET A N 1
ATOM 1444 C CA . MET A 1 194 ? -32.807 23.869 -18.699 1.00 12.23 192 MET A CA 1
ATOM 1445 C C . MET A 1 194 ? -31.940 22.661 -19.035 1.00 11.11 192 MET A C 1
ATOM 1446 O O . MET A 1 194 ? -31.324 22.584 -20.102 1.00 11.82 192 MET A O 1
ATOM 1451 N N . GLU A 1 195 ? -31.899 21.713 -18.114 1.00 11.80 193 GLU A N 1
ATOM 1452 C CA . GLU A 1 195 ? -31.317 20.412 -18.421 1.00 11.03 193 GLU A CA 1
ATOM 1453 C C . GLU A 1 195 ? -32.261 19.654 -19.343 1.00 11.79 193 GLU A C 1
ATOM 1454 O O . GLU A 1 195 ? -33.485 19.680 -19.166 1.00 14.46 193 GLU A O 1
ATOM 1460 N N . VAL A 1 196 ? -31.696 18.997 -20.346 1.00 11.64 194 VAL A N 1
ATOM 1461 C CA . VAL A 1 196 ? -32.468 18.168 -21.260 1.00 11.57 194 VAL A CA 1
ATOM 1462 C C . VAL A 1 196 ? -31.855 16.780 -21.197 1.00 12.04 194 VAL A C 1
ATOM 1463 O O . VAL A 1 196 ? -30.739 16.566 -21.682 1.00 12.60 194 VAL A O 1
ATOM 1467 N N . SER A 1 197 ? -32.571 15.832 -20.606 1.00 12.12 195 SER A N 1
ATOM 1468 C CA . SER A 1 197 ? -32.018 14.500 -20.443 1.00 12.52 195 SER A CA 1
ATOM 1469 C C . SER A 1 197 ? -32.277 13.654 -21.686 1.00 12.68 195 SER A C 1
ATOM 1470 O O . SER A 1 197 ? -33.149 13.952 -22.512 1.00 13.11 195 SER A O 1
ATOM 1473 N N . SER A 1 198 ? -31.506 12.569 -21.805 1.00 12.53 196 SER A N 1
ATOM 1474 C CA . SER A 1 198 ? -31.754 11.620 -22.890 1.00 12.23 196 SER A CA 1
ATOM 1475 C C . SER A 1 198 ? -33.143 10.993 -22.774 1.00 13.25 196 SER A C 1
ATOM 1476 O O . SER A 1 198 ? -33.764 10.679 -23.797 1.00 13.87 196 SER A O 1
ATOM 1479 N N . HIS A 1 199 ? -33.647 10.823 -21.544 1.00 13.64 197 HIS A N 1
ATOM 1480 C CA . HIS A 1 199 ? -35.018 10.360 -21.353 1.00 13.83 197 HIS A CA 1
ATOM 1481 C C . HIS A 1 199 ? -35.998 11.344 -21.966 1.00 15.87 197 HIS A C 1
ATOM 1482 O O . HIS A 1 199 ? -36.888 10.961 -22.731 1.00 16.17 197 HIS A O 1
ATOM 1489 N N . ALA A 1 200 ? -35.839 12.628 -21.649 1.00 13.66 198 ALA A N 1
ATOM 1490 C CA . ALA A 1 200 ? -36.761 13.619 -22.187 1.00 15.39 198 ALA A CA 1
ATOM 1491 C C . ALA A 1 200 ? -36.777 13.594 -23.711 1.00 14.46 198 ALA A C 1
ATOM 1492 O O . ALA A 1 200 ? -37.848 13.667 -24.330 1.00 16.51 198 ALA A O 1
ATOM 1494 N N . LEU A 1 201 ? -35.599 13.499 -24.342 1.00 12.71 199 LEU A N 1
ATOM 1495 C CA . LEU A 1 201 ? -35.533 13.492 -25.802 1.00 13.79 199 LEU A CA 1
ATOM 1496 C C . LEU A 1 201 ? -36.039 12.196 -26.412 1.00 15.57 199 LEU A C 1
ATOM 1497 O O . LEU A 1 201 ? -36.344 12.170 -27.608 1.00 21.88 199 LEU A O 1
ATOM 1502 N N . SER A 1 202 ? -36.101 11.119 -25.637 1.00 13.52 200 SER A N 1
ATOM 1503 C CA . SER A 1 202 ? -36.642 9.859 -26.128 1.00 14.67 200 SER A CA 1
ATOM 1504 C C . SER A 1 202 ? -38.135 9.727 -25.902 1.00 16.58 200 SER A C 1
ATOM 1505 O O . SER A 1 202 ? -38.774 8.907 -26.573 1.00 20.54 200 SER A O 1
ATOM 1508 N N . LEU A 1 203 ? -38.694 10.484 -24.962 1.00 15.83 201 LEU A N 1
ATOM 1509 C CA . LEU A 1 203 ? -40.075 10.294 -24.535 1.00 16.13 201 LEU A CA 1
ATOM 1510 C C . LEU A 1 203 ? -40.946 11.508 -24.842 1.00 15.48 201 LEU A C 1
ATOM 1511 O O . LEU A 1 203 ? -41.996 11.678 -24.218 1.00 18.30 201 LEU A O 1
ATOM 1516 N N . HIS A 1 204 ? -40.533 12.350 -25.786 1.00 16.23 202 HIS A N 1
ATOM 1517 C CA . HIS A 1 204 ? -41.341 13.448 -26.303 1.00 17.46 202 HIS A CA 1
ATOM 1518 C C . HIS A 1 204 ? -41.556 14.566 -25.295 1.00 15.28 202 HIS A C 1
ATOM 1519 O O . HIS A 1 204 ? -42.464 15.390 -25.471 1.00 17.99 202 HIS A O 1
ATOM 1526 N N . ARG A 1 205 ? -40.740 14.619 -24.242 1.00 13.42 203 ARG A N 1
ATOM 1527 C CA . ARG A 1 205 ? -40.972 15.569 -23.161 1.00 14.73 203 ARG A CA 1
ATOM 1528 C C . ARG A 1 205 ? -40.549 16.992 -23.486 1.00 14.33 203 ARG A C 1
ATOM 1529 O O . ARG A 1 205 ? -40.991 17.913 -22.791 1.00 15.47 203 ARG A O 1
ATOM 1537 N N . VAL A 1 206 ? -39.715 17.203 -24.502 1.00 13.85 204 VAL A N 1
ATOM 1538 C CA . VAL A 1 206 ? -39.370 18.550 -24.927 1.00 12.91 204 VAL A CA 1
ATOM 1539 C C . VAL A 1 206 ? -39.925 18.868 -26.316 1.00 15.12 204 VAL A C 1
ATOM 1540 O O . VAL A 1 206 ? -39.526 19.851 -26.945 1.00 15.83 204 VAL A O 1
ATOM 1544 N N . ASP A 1 207 ? -40.874 18.065 -26.789 1.00 16.88 205 ASP A N 1
ATOM 1545 C CA . ASP A 1 207 ? -41.558 18.392 -28.032 1.00 17.69 205 ASP A CA 1
ATOM 1546 C C . ASP A 1 207 ? -42.292 19.720 -27.904 1.00 17.45 205 ASP A C 1
ATOM 1547 O O . ASP A 1 207 ? -42.901 20.023 -26.870 1.00 17.88 205 ASP A O 1
ATOM 1552 N N . GLY A 1 208 ? -42.228 20.513 -28.971 1.00 17.49 206 GLY A N 1
ATOM 1553 C CA . GLY A 1 208 ? -42.855 21.813 -28.994 1.00 18.16 206 GLY A CA 1
ATOM 1554 C C . GLY A 1 208 ? -41.989 22.932 -28.468 1.00 18.39 206 GLY A C 1
ATOM 1555 O O . GLY A 1 208 ? -42.424 24.088 -28.465 1.00 17.54 206 GLY A O 1
ATOM 1556 N N . VAL A 1 209 ? -40.787 22.632 -27.997 1.00 16.28 207 VAL A N 1
ATOM 1557 C CA . VAL A 1 209 ? -39.881 23.661 -27.506 1.00 14.86 207 VAL A CA 1
ATOM 1558 C C . VAL A 1 209 ? -38.990 24.113 -28.651 1.00 16.10 207 VAL A C 1
ATOM 1559 O O . VAL A 1 209 ? -38.275 23.300 -29.249 1.00 15.18 207 VAL A O 1
ATOM 1563 N N . ARG A 1 210 ? -38.991 25.408 -28.933 1.00 15.01 208 ARG A N 1
ATOM 1564 C CA A ARG A 1 210 ? -37.982 25.985 -29.814 0.44 14.71 208 ARG A CA 1
ATOM 1565 C CA B ARG A 1 210 ? -37.981 25.979 -29.815 0.56 14.69 208 ARG A CA 1
ATOM 1566 C C . ARG A 1 210 ? -36.737 26.252 -28.976 1.00 15.46 208 ARG A C 1
ATOM 1567 O O . ARG A 1 210 ? -36.737 27.141 -28.124 1.00 15.22 208 ARG A O 1
ATOM 1582 N N . PHE A 1 211 ? -35.686 25.465 -29.183 1.00 14.12 209 PHE A N 1
ATOM 1583 C CA . PHE A 1 211 ? -34.438 25.680 -28.466 1.00 12.55 209 PHE A CA 1
ATOM 1584 C C . PHE A 1 211 ? -33.602 26.688 -29.243 1.00 14.76 209 PHE A C 1
ATOM 1585 O O . PHE A 1 211 ? -33.221 26.423 -30.389 1.00 15.69 209 PHE A O 1
ATOM 1593 N N . ALA A 1 212 ? -33.339 27.845 -28.633 1.00 13.00 210 ALA A N 1
ATOM 1594 C CA . ALA A 1 212 ? -32.423 28.808 -29.237 1.00 12.34 210 ALA A CA 1
ATOM 1595 C C . ALA A 1 212 ? -31.004 28.252 -29.296 1.00 14.03 210 ALA A C 1
ATOM 1596 O O . ALA A 1 212 ? -30.302 28.415 -30.301 1.00 13.66 210 ALA A O 1
ATOM 1598 N N . VAL A 1 213 ? -30.565 27.590 -28.228 1.00 11.68 211 VAL A N 1
ATOM 1599 C CA . VAL A 1 213 ? -29.202 27.088 -28.120 1.00 11.11 211 VAL A CA 1
ATOM 1600 C C . VAL A 1 213 ? -29.272 25.728 -27.454 1.00 12.30 211 VAL A C 1
ATOM 1601 O O . VAL A 1 213 ? -30.013 25.540 -26.487 1.00 12.24 211 VAL A O 1
ATOM 1605 N N . GLY A 1 214 ? -28.504 24.785 -27.970 1.00 11.04 212 GLY A N 1
ATOM 1606 C CA . GLY A 1 214 ? -28.316 23.492 -27.324 1.00 10.95 212 GLY A CA 1
ATOM 1607 C C . GLY A 1 214 ? -26.857 23.326 -26.950 1.00 11.59 212 GLY A C 1
ATOM 1608 O O . GLY A 1 214 ? -25.973 23.693 -27.722 1.00 13.74 212 GLY A O 1
ATOM 1609 N N . GLY A 1 215 ? -26.616 22.800 -25.758 1.00 10.88 213 GLY A N 1
ATOM 1610 C CA . GLY A 1 215 ? -25.265 22.548 -25.283 1.00 10.92 213 GLY A CA 1
ATOM 1611 C C . GLY A 1 215 ? -25.070 21.067 -25.034 1.00 10.92 213 GLY A C 1
ATOM 1612 O O . GLY A 1 215 ? -26.015 20.355 -24.677 1.00 11.48 213 GLY A O 1
ATOM 1613 N N . PHE A 1 216 ? -23.840 20.601 -25.255 1.00 11.04 214 PHE A N 1
ATOM 1614 C CA . PHE A 1 216 ? -23.475 19.203 -25.041 1.00 11.09 214 PHE A CA 1
ATOM 1615 C C . PHE A 1 216 ? -22.228 19.150 -24.174 1.00 11.13 214 PHE A C 1
ATOM 1616 O O . PHE A 1 216 ? -21.201 19.735 -24.534 1.00 11.85 214 PHE A O 1
ATOM 1624 N N . THR A 1 217 ? -22.310 18.436 -23.049 1.00 11.08 215 THR A N 1
ATOM 1625 C CA . THR A 1 217 ? -21.171 18.303 -22.142 1.00 11.96 215 THR A CA 1
ATOM 1626 C C . THR A 1 217 ? -20.247 17.151 -22.524 1.00 11.33 215 THR A C 1
ATOM 1627 O O . THR A 1 217 ? -19.065 17.374 -22.810 1.00 11.56 215 THR A O 1
ATOM 1631 N N . ASN A 1 218 ? -20.773 15.924 -22.546 1.00 11.35 216 ASN A N 1
ATOM 1632 C CA . ASN A 1 218 ? -19.964 14.716 -22.699 1.00 11.55 216 ASN A CA 1
ATOM 1633 C C . ASN A 1 218 ? -20.921 13.529 -22.762 1.00 11.56 216 ASN A C 1
ATOM 1634 O O . ASN A 1 218 ? -22.126 13.668 -22.522 1.00 11.61 216 ASN A O 1
ATOM 1639 N N . LEU A 1 219 ? -20.371 12.358 -23.096 1.00 11.90 217 LEU A N 1
ATOM 1640 C CA . LEU A 1 219 ? -21.113 11.103 -22.993 1.00 11.84 217 LEU A CA 1
ATOM 1641 C C . LEU A 1 219 ? -20.219 10.033 -22.391 1.00 13.88 217 LEU A C 1
ATOM 1642 O O . LEU A 1 219 ? -19.069 9.870 -22.808 1.00 15.33 217 LEU A O 1
ATOM 1647 N N . SER A 1 220 ? -20.757 9.290 -21.430 1.00 13.92 218 SER A N 1
ATOM 1648 C CA . SER A 1 220 ? -20.113 8.086 -20.923 1.00 13.81 218 SER A CA 1
ATOM 1649 C C . SER A 1 220 ? -21.211 7.085 -20.596 1.00 14.53 218 SER A C 1
ATOM 1650 O O . SER A 1 220 ? -22.394 7.381 -20.730 1.00 15.99 218 SER A O 1
ATOM 1653 N N . ARG A 1 221 ? -20.838 5.887 -20.174 1.00 14.57 219 ARG A N 1
ATOM 1654 C CA . ARG A 1 221 ? -21.845 4.837 -20.039 1.00 14.63 219 ARG A CA 1
ATOM 1655 C C . ARG A 1 221 ? -22.819 5.177 -18.922 1.00 15.64 219 ARG A C 1
ATOM 1656 O O . ARG A 1 221 ? -22.424 5.363 -17.766 1.00 18.51 219 ARG A O 1
ATOM 1664 N N . ASP A 1 222 ? -24.096 5.249 -19.270 1.00 14.90 220 ASP A N 1
ATOM 1665 C CA . ASP A 1 222 ? -25.154 5.523 -18.313 1.00 16.01 220 ASP A CA 1
ATOM 1666 C C . ASP A 1 222 ? -26.469 5.179 -18.996 1.00 16.19 220 ASP A C 1
ATOM 1667 O O . ASP A 1 222 ? -26.541 5.071 -20.226 1.00 16.97 220 ASP A O 1
ATOM 1672 N N . HIS A 1 223 ? -27.504 4.978 -18.182 1.00 15.33 221 HIS A N 1
ATOM 1673 C CA . HIS A 1 223 ? -28.873 4.860 -18.670 1.00 14.12 221 HIS A CA 1
ATOM 1674 C C . HIS A 1 223 ? -29.081 3.693 -19.628 1.00 14.70 221 HIS A C 1
ATOM 1675 O O . HIS A 1 223 ? -30.009 3.713 -20.445 1.00 16.04 221 HIS A O 1
ATOM 1682 N N . LEU A 1 224 ? -28.262 2.649 -19.519 1.00 15.07 222 LEU A N 1
ATOM 1683 C CA . LEU A 1 224 ? -28.427 1.479 -20.370 1.00 16.79 222 LEU A CA 1
ATOM 1684 C C . LEU A 1 224 ? -29.477 0.508 -19.839 1.00 20.67 222 LEU A C 1
ATOM 1685 O O . LEU A 1 224 ? -29.673 -0.560 -20.433 1.00 20.66 222 LEU A O 1
ATOM 1690 N N . ASP A 1 225 ? -30.142 0.847 -18.736 1.00 19.63 223 ASP A N 1
ATOM 1691 C CA . ASP A 1 225 ? -31.375 0.172 -18.353 1.00 20.57 223 ASP A CA 1
ATOM 1692 C C . ASP A 1 225 ? -32.582 0.741 -19.079 1.00 24.02 223 ASP A C 1
ATOM 1693 O O . ASP A 1 225 ? -33.681 0.189 -18.965 1.00 26.09 223 ASP A O 1
ATOM 1698 N N . PHE A 1 226 ? -32.400 1.837 -19.810 1.00 18.51 224 PHE A N 1
ATOM 1699 C CA . PHE A 1 226 ? -33.451 2.464 -20.595 1.00 16.60 224 PHE A CA 1
ATOM 1700 C C . PHE A 1 226 ? -33.133 2.419 -22.077 1.00 18.79 224 PHE A C 1
ATOM 1701 O O . PHE A 1 226 ? -33.952 1.953 -22.871 1.00 20.39 224 PHE A O 1
ATOM 1709 N N . HIS A 1 227 ? -31.947 2.874 -22.467 1.00 15.56 225 HIS A N 1
ATOM 1710 C CA . HIS A 1 227 ? -31.482 2.721 -23.834 1.00 15.49 225 HIS A CA 1
ATOM 1711 C C . HIS A 1 227 ? -30.867 1.337 -24.004 1.00 18.62 225 HIS A C 1
ATOM 1712 O O . HIS A 1 227 ? -30.029 0.940 -23.192 1.00 16.69 225 HIS A O 1
ATOM 1719 N N . PRO A 1 228 ? -31.222 0.592 -25.058 1.00 16.78 226 PRO A N 1
ATOM 1720 C CA . PRO A 1 228 ? -30.644 -0.756 -25.210 1.00 18.62 226 PRO A CA 1
ATOM 1721 C C . PRO A 1 228 ? -29.138 -0.761 -25.373 1.00 19.82 226 PRO A C 1
ATOM 1722 O O . PRO A 1 228 ? -28.481 -1.690 -24.895 1.00 19.84 226 PRO A O 1
ATOM 1726 N N . THR A 1 229 ? -28.565 0.243 -26.030 1.00 16.45 227 THR A N 1
ATOM 1727 C CA . THR A 1 229 ? -27.125 0.264 -26.248 1.00 16.68 227 THR A CA 1
ATOM 1728 C C . THR A 1 229 ? -26.619 1.692 -26.160 1.00 13.49 227 THR A C 1
ATOM 1729 O O . THR A 1 229 ? -27.387 2.657 -26.188 1.00 13.42 227 THR A O 1
ATOM 1733 N N . MET A 1 230 ? -25.295 1.814 -26.056 1.00 14.28 228 MET A N 1
ATOM 1734 C CA . MET A 1 230 ? -24.686 3.140 -26.104 1.00 14.19 228 MET A CA 1
ATOM 1735 C C . MET A 1 230 ? -25.068 3.898 -27.368 1.00 13.57 228 MET A C 1
ATOM 1736 O O . MET A 1 230 ? -25.168 5.128 -27.337 1.00 13.22 228 MET A O 1
ATOM 1741 N N . ALA A 1 231 ? -25.231 3.197 -28.497 1.00 15.91 229 ALA A N 1
ATOM 1742 C CA . ALA A 1 231 ? -25.587 3.895 -29.731 1.00 13.67 229 ALA A CA 1
ATOM 1743 C C . ALA A 1 231 ? -26.978 4.512 -29.653 1.00 13.10 229 ALA A C 1
ATOM 1744 O O . ALA A 1 231 ? -27.214 5.583 -30.224 1.00 13.01 229 ALA A O 1
ATOM 1746 N N . ASP A 1 232 ? -27.906 3.853 -28.963 1.00 13.81 230 ASP A N 1
ATOM 1747 C CA . ASP A 1 232 ? -29.230 4.449 -28.780 1.00 13.51 230 ASP A CA 1
ATOM 1748 C C . ASP A 1 232 ? -29.174 5.645 -27.836 1.00 12.59 230 ASP A C 1
ATOM 1749 O O . ASP A 1 232 ? -29.910 6.624 -28.012 1.00 13.59 230 ASP A O 1
ATOM 1754 N N . TYR A 1 233 ? -28.342 5.552 -26.803 1.00 12.51 231 TYR A N 1
ATOM 1755 C CA . TYR A 1 233 ? -28.145 6.651 -25.859 1.00 12.24 231 TYR A CA 1
ATOM 1756 C C . TYR A 1 233 ? -27.574 7.880 -26.565 1.00 12.72 231 TYR A C 1
ATOM 1757 O O . TYR A 1 233 ? -28.111 8.989 -26.444 1.00 11.90 231 TYR A O 1
ATOM 1766 N N . PHE A 1 234 ? -26.499 7.693 -27.337 1.00 12.59 232 PHE A N 1
ATOM 1767 C CA . PHE A 1 234 ? -25.954 8.787 -28.137 1.00 12.22 232 PHE A CA 1
ATOM 1768 C C . PHE A 1 234 ? -27.009 9.358 -29.077 1.00 12.31 232 PHE A C 1
ATOM 1769 O O . PHE A 1 234 ? -27.173 10.576 -29.186 1.00 12.20 232 PHE A O 1
ATOM 1777 N N . ALA A 1 235 ? -27.726 8.484 -29.783 1.00 12.80 233 ALA A N 1
ATOM 1778 C CA . ALA A 1 235 ? -28.716 8.947 -30.748 1.00 13.56 233 ALA A CA 1
ATOM 1779 C C . ALA A 1 235 ? -29.821 9.751 -30.082 1.00 12.48 233 ALA A C 1
ATOM 1780 O O . ALA A 1 235 ? -30.351 10.691 -30.683 1.00 13.68 233 ALA A O 1
ATOM 1782 N N . ALA A 1 236 ? -30.176 9.419 -28.846 1.00 12.88 234 ALA A N 1
ATOM 1783 C CA . ALA A 1 236 ? -31.197 10.189 -28.148 1.00 13.66 234 ALA A CA 1
ATOM 1784 C C . ALA A 1 236 ? -30.706 11.625 -27.923 1.00 12.33 234 ALA A C 1
ATOM 1785 O O . ALA A 1 236 ? -31.419 12.603 -28.206 1.00 12.35 234 ALA A O 1
ATOM 1799 N N . ALA A 1 238 ? -28.451 13.138 -29.553 1.00 11.92 236 ALA A N 1
ATOM 1800 C CA . ALA A 1 238 ? -28.205 13.778 -30.840 1.00 11.84 236 ALA A CA 1
ATOM 1801 C C . ALA A 1 238 ? -29.438 14.495 -31.383 1.00 11.83 236 ALA A C 1
ATOM 1802 O O . ALA A 1 238 ? -29.312 15.364 -32.258 1.00 13.51 236 ALA A O 1
ATOM 1804 N N . ARG A 1 239 ? -30.616 14.135 -30.868 1.00 13.32 237 ARG A N 1
ATOM 1805 C CA . ARG A 1 239 ? -31.846 14.791 -31.307 1.00 14.24 237 ARG A CA 1
ATOM 1806 C C . ARG A 1 239 ? -31.859 16.286 -31.009 1.00 14.22 237 ARG A C 1
ATOM 1807 O O . ARG A 1 239 ? -32.637 17.019 -31.626 1.00 14.79 237 ARG A O 1
ATOM 1815 N N . LEU A 1 240 ? -31.026 16.762 -30.082 1.00 12.07 238 LEU A N 1
ATOM 1816 C CA . LEU A 1 240 ? -30.962 18.188 -29.795 1.00 13.34 238 LEU A CA 1
ATOM 1817 C C . LEU A 1 240 ? -30.114 18.944 -30.808 1.00 12.51 238 LEU A C 1
ATOM 1818 O O . LEU A 1 240 ? -30.162 20.180 -30.824 1.00 13.68 238 LEU A O 1
ATOM 1823 N N . PHE A 1 241 ? -29.361 18.229 -31.656 1.00 12.01 239 PHE A N 1
ATOM 1824 C CA . PHE A 1 241 ? -28.400 18.844 -32.562 1.00 11.70 239 PHE A CA 1
ATOM 1825 C C . PHE A 1 241 ? -28.560 18.428 -34.015 1.00 14.11 239 PHE A C 1
ATOM 1826 O O . PHE A 1 241 ? -27.877 18.989 -34.879 1.00 16.22 239 PHE A O 1
ATOM 1834 N N . ASP A 1 242 ? -29.416 17.462 -34.305 1.00 16.49 240 ASP A N 1
ATOM 1835 C CA . ASP A 1 242 ? -29.573 16.942 -35.657 1.00 16.79 240 ASP A CA 1
ATOM 1836 C C . ASP A 1 242 ? -30.505 17.850 -36.448 1.00 16.80 240 ASP A C 1
ATOM 1837 O O . ASP A 1 242 ? -31.672 18.000 -36.067 1.00 18.73 240 ASP A O 1
ATOM 1842 N N . PRO A 1 243 ? -30.046 18.465 -37.543 1.00 16.88 241 PRO A N 1
ATOM 1843 C CA . PRO A 1 243 ? -30.927 19.387 -38.283 1.00 19.57 241 PRO A CA 1
ATOM 1844 C C . PRO A 1 243 ? -32.211 18.746 -38.785 1.00 23.56 241 PRO A C 1
ATOM 1845 O O . PRO A 1 243 ? -33.176 19.471 -39.052 1.00 25.84 241 PRO A O 1
ATOM 1849 N N . GLN A 1 244 ? -32.261 17.419 -38.907 1.00 22.39 242 GLN A N 1
ATOM 1850 C CA . GLN A 1 244 ? -33.465 16.725 -39.351 1.00 23.91 242 GLN A CA 1
ATOM 1851 C C . GLN A 1 244 ? -34.461 16.467 -38.229 1.00 29.66 242 GLN A C 1
ATOM 1852 O O . GLN A 1 244 ? -35.589 16.043 -38.508 1.00 26.78 242 GLN A O 1
ATOM 1858 N N . ALA A 1 245 ? -34.077 16.697 -36.979 1.00 24.17 243 ALA A N 1
ATOM 1859 C CA . ALA A 1 245 ? -34.970 16.392 -35.869 1.00 24.54 243 ALA A CA 1
ATOM 1860 C C . ALA A 1 245 ? -35.776 17.628 -35.494 1.00 22.84 243 ALA A C 1
ATOM 1861 O O . ALA A 1 245 ? -35.253 18.747 -35.529 1.00 21.47 243 ALA A O 1
ATOM 1863 N N . PRO A 1 246 ? -37.055 17.461 -35.148 1.00 23.40 244 PRO A N 1
ATOM 1864 C CA . PRO A 1 246 ? -37.860 18.626 -34.751 1.00 24.07 244 PRO A CA 1
ATOM 1865 C C . PRO A 1 246 ? -37.390 19.271 -33.460 1.00 22.01 244 PRO A C 1
ATOM 1866 O O . PRO A 1 246 ? -37.695 20.443 -33.218 1.00 22.91 244 PRO A O 1
ATOM 1870 N N . THR A 1 247 ? -36.631 18.555 -32.643 1.00 17.81 245 THR A N 1
ATOM 1871 C CA . THR A 1 247 ? -36.093 19.089 -31.402 1.00 16.59 245 THR A CA 1
ATOM 1872 C C . THR A 1 247 ? -34.767 19.816 -31.592 1.00 14.93 245 THR A C 1
ATOM 1873 O O . THR A 1 247 ? -34.182 20.269 -30.604 1.00 16.00 245 THR A O 1
ATOM 1877 N N . CYS A 1 248 ? -34.282 19.945 -32.823 1.00 15.41 246 CYS A N 1
ATOM 1878 C CA . CYS A 1 248 ? -32.955 20.505 -33.038 1.00 15.00 246 CYS A CA 1
ATOM 1879 C C . CYS A 1 248 ? -32.883 21.956 -32.579 1.00 13.23 246 CYS A C 1
ATOM 1880 O O . CYS A 1 248 ? -33.755 22.772 -32.887 1.00 16.03 246 CYS A O 1
ATOM 1883 N N . ALA A 1 249 ? -31.812 22.289 -31.872 1.00 12.69 247 ALA A N 1
ATOM 1884 C CA . ALA A 1 249 ? -31.581 23.659 -31.457 1.00 13.54 247 ALA A CA 1
ATOM 1885 C C . ALA A 1 249 ? -31.091 24.516 -32.630 1.00 14.23 247 ALA A C 1
ATOM 1886 O O . ALA A 1 249 ? -30.497 24.027 -33.600 1.00 16.07 247 ALA A O 1
ATOM 1888 N N . GLU A 1 250 ? -31.338 25.827 -32.536 1.00 14.93 248 GLU A N 1
ATOM 1889 C CA . GLU A 1 250 ? -30.951 26.709 -33.634 1.00 17.58 248 GLU A CA 1
ATOM 1890 C C . GLU A 1 250 ? -29.444 26.913 -33.700 1.00 17.03 248 GLU A C 1
ATOM 1891 O O . GLU A 1 250 ? -28.901 27.139 -34.788 1.00 20.45 248 GLU A O 1
ATOM 1897 N N . ARG A 1 251 ? -28.764 26.866 -32.558 1.00 15.30 249 ARG A N 1
ATOM 1898 C CA . ARG A 1 251 ? -27.309 26.909 -32.488 1.00 16.67 249 ARG A CA 1
ATOM 1899 C C . ARG A 1 251 ? -26.854 25.791 -31.562 1.00 14.88 249 ARG A C 1
ATOM 1900 O O . ARG A 1 251 ? -27.458 25.566 -30.511 1.00 15.35 249 ARG A O 1
ATOM 1908 N N . SER A 1 252 ? -25.787 25.097 -31.939 1.00 12.67 250 SER A N 1
ATOM 1909 C CA . SER A 1 252 ? -25.274 23.961 -31.180 1.00 14.25 250 SER A CA 1
ATOM 1910 C C . SER A 1 252 ? -23.928 24.364 -30.600 1.00 17.25 250 SER A C 1
ATOM 1911 O O . SER A 1 252 ? -23.039 24.789 -31.342 1.00 23.77 250 SER A O 1
ATOM 1914 N N . VAL A 1 253 ? -23.790 24.269 -29.284 1.00 12.03 251 VAL A N 1
ATOM 1915 C CA . VAL A 1 253 ? -22.547 24.595 -28.596 1.00 11.47 251 VAL A CA 1
ATOM 1916 C C . VAL A 1 253 ? -22.084 23.303 -27.944 1.00 11.43 251 VAL A C 1
ATOM 1917 O O . VAL A 1 253 ? -22.711 22.819 -26.996 1.00 11.27 251 VAL A O 1
ATOM 1921 N N . ILE A 1 254 ? -21.007 22.720 -28.466 1.00 11.58 252 ILE A N 1
ATOM 1922 C CA . ILE A 1 254 ? -20.677 21.323 -28.192 1.00 11.60 252 ILE A CA 1
ATOM 1923 C C . ILE A 1 254 ? -19.265 21.212 -27.632 1.00 11.69 252 ILE A C 1
ATOM 1924 O O . ILE A 1 254 ? -18.295 21.634 -28.275 1.00 11.86 252 ILE A O 1
ATOM 1929 N N . CYS A 1 255 ? -19.147 20.622 -26.447 1.00 11.60 253 CYS A N 1
ATOM 1930 C CA A CYS A 1 255 ? -17.830 20.306 -25.912 0.73 11.76 253 CYS A CA 1
ATOM 1931 C CA B CYS A 1 255 ? -17.834 20.291 -25.909 0.27 11.78 253 CYS A CA 1
ATOM 1932 C C . CYS A 1 255 ? -17.262 19.099 -26.654 1.00 14.09 253 CYS A C 1
ATOM 1933 O O . CYS A 1 255 ? -17.926 18.062 -26.788 1.00 13.17 253 CYS A O 1
ATOM 1938 N N . ILE A 1 256 ? -16.035 19.239 -27.144 1.00 12.11 254 ILE A N 1
ATOM 1939 C CA . ILE A 1 256 ? -15.416 18.202 -27.968 1.00 12.33 254 ILE A CA 1
ATOM 1940 C C . ILE A 1 256 ? -14.291 17.485 -27.235 1.00 12.91 254 ILE A C 1
ATOM 1941 O O . ILE A 1 256 ? -13.369 16.962 -27.869 1.00 15.26 254 ILE A O 1
ATOM 1946 N N . ASP A 1 257 ? -14.373 17.432 -25.910 1.00 13.19 255 ASP A N 1
ATOM 1947 C CA . ASP A 1 257 ? -13.311 16.834 -25.100 1.00 14.60 255 ASP A CA 1
ATOM 1948 C C . ASP A 1 257 ? -13.434 15.322 -24.960 1.00 18.68 255 ASP A C 1
ATOM 1949 O O . ASP A 1 257 ? -12.647 14.717 -24.223 1.00 19.37 255 ASP A O 1
ATOM 1954 N N . ASP A 1 258 ? -14.392 14.698 -25.641 1.00 13.11 256 ASP A N 1
ATOM 1955 C CA . ASP A 1 258 ? -14.492 13.243 -25.679 1.00 13.36 256 ASP A CA 1
ATOM 1956 C C . ASP A 1 258 ? -14.977 12.816 -27.061 1.00 14.85 256 ASP A C 1
ATOM 1957 O O . ASP A 1 258 ? -15.349 13.646 -27.895 1.00 14.44 256 ASP A O 1
ATOM 1962 N N . GLU A 1 259 ? -14.966 11.499 -27.307 1.00 16.70 257 GLU A N 1
ATOM 1963 C CA . GLU A 1 259 ? -15.321 10.991 -28.630 1.00 14.70 257 GLU A CA 1
ATOM 1964 C C . GLU A 1 259 ? -16.756 11.349 -29.002 1.00 15.16 257 GLU A C 1
ATOM 1965 O O . GLU A 1 259 ? -17.038 11.695 -30.159 1.00 15.87 257 GLU A O 1
ATOM 1971 N N . ALA A 1 260 ? -17.680 11.257 -28.042 1.00 14.40 258 ALA A N 1
ATOM 1972 C CA . ALA A 1 260 ? -19.073 11.575 -28.349 1.00 13.62 258 ALA A CA 1
ATOM 1973 C C . ALA A 1 260 ? -19.224 13.035 -28.758 1.00 12.34 258 ALA A C 1
ATOM 1974 O O . ALA A 1 260 ? -19.948 13.352 -29.709 1.00 12.83 258 ALA A O 1
ATOM 1976 N N . GLY A 1 261 ? -18.540 13.942 -28.054 1.00 13.22 259 GLY A N 1
ATOM 1977 C CA . GLY A 1 261 ? -18.632 15.350 -28.406 1.00 12.69 259 GLY A CA 1
ATOM 1978 C C . GLY A 1 261 ? -18.107 15.640 -29.799 1.00 13.54 259 GLY A C 1
ATOM 1979 O O . GLY A 1 261 ? -18.698 16.422 -30.548 1.00 12.33 259 GLY A O 1
ATOM 1980 N N . ARG A 1 262 ? -16.986 15.016 -30.165 1.00 12.82 260 ARG A N 1
ATOM 1981 C CA . ARG A 1 262 ? -16.461 15.186 -31.513 1.00 13.90 260 ARG A CA 1
ATOM 1982 C C . ARG A 1 262 ? -17.442 14.672 -32.556 1.00 13.64 260 ARG A C 1
ATOM 1983 O O . ARG A 1 262 ? -17.633 15.300 -33.603 1.00 15.59 260 ARG A O 1
ATOM 1991 N N . ALA A 1 263 ? -18.089 13.534 -32.287 1.00 15.15 261 ALA A N 1
ATOM 1992 C CA . ALA A 1 263 ? -19.061 13.020 -33.248 1.00 16.01 261 ALA A CA 1
ATOM 1993 C C . ALA A 1 263 ? -20.298 13.903 -33.302 1.00 15.86 261 ALA A C 1
ATOM 1994 O O . ALA A 1 263 ? -20.856 14.142 -34.381 1.00 15.73 261 ALA A O 1
ATOM 1996 N N . MET A 1 264 ? -20.732 14.419 -32.149 1.00 13.39 262 MET A N 1
ATOM 1997 C CA . MET A 1 264 ? -21.880 15.317 -32.144 1.00 13.45 262 MET A CA 1
ATOM 1998 C C . MET A 1 264 ? -21.598 16.564 -32.968 1.00 15.32 262 MET A C 1
ATOM 1999 O O . MET A 1 264 ? -22.457 17.023 -33.730 1.00 15.35 262 MET A O 1
ATOM 2004 N N . LEU A 1 265 ? -20.387 17.112 -32.846 1.00 12.76 263 LEU A N 1
ATOM 2005 C CA . LEU A 1 265 ? -20.045 18.321 -33.594 1.00 14.06 263 LEU A CA 1
ATOM 2006 C C . LEU A 1 265 ? -20.111 18.078 -35.094 1.00 17.33 263 LEU A C 1
ATOM 2007 O O . LEU A 1 265 ? -20.561 18.946 -35.856 1.00 16.48 263 LEU A O 1
ATOM 2012 N N . ALA A 1 266 ? -19.646 16.906 -35.537 1.00 15.26 264 ALA A N 1
ATOM 2013 C CA . ALA A 1 266 ? -19.516 16.631 -36.965 1.00 16.39 264 ALA A CA 1
ATOM 2014 C C . ALA A 1 266 ? -20.853 16.693 -37.687 1.00 19.42 264 ALA A C 1
ATOM 2015 O O . ALA A 1 266 ? -20.900 17.038 -38.876 1.00 21.56 264 ALA A O 1
ATOM 2017 N N . GLY A 1 267 ? -21.945 16.352 -37.006 1.00 17.80 265 GLY A N 1
ATOM 2018 C CA . GLY A 1 267 ? -23.256 16.358 -37.621 1.00 19.96 265 GLY A CA 1
ATOM 2019 C C . GLY A 1 267 ? -24.199 17.441 -37.155 1.00 20.28 265 GLY A C 1
ATOM 2020 O O . GLY A 1 267 ? -25.377 17.419 -37.539 1.00 20.07 265 GLY A O 1
ATOM 2021 N N . ALA A 1 268 ? -23.734 18.407 -36.370 1.00 17.88 266 ALA A N 1
ATOM 2022 C CA . ALA A 1 268 ? -24.623 19.296 -35.633 1.00 17.37 266 ALA A CA 1
ATOM 2023 C C . ALA A 1 268 ? -25.047 20.510 -36.447 1.00 20.46 266 ALA A C 1
ATOM 2024 O O . ALA A 1 268 ? -24.325 20.989 -37.326 1.00 20.81 266 ALA A O 1
ATOM 2026 N N . HIS A 1 269 ? -26.226 21.027 -36.120 1.00 18.79 267 HIS A N 1
ATOM 2027 C CA . HIS A 1 269 ? -26.726 22.237 -36.751 1.00 19.87 267 HIS A CA 1
ATOM 2028 C C . HIS A 1 269 ? -26.003 23.451 -36.174 1.00 18.89 267 HIS A C 1
ATOM 2029 O O . HIS A 1 269 ? -25.999 23.658 -34.953 1.00 18.52 267 HIS A O 1
ATOM 2036 N N . ARG A 1 270 ? -25.380 24.257 -37.054 1.00 17.11 268 ARG A N 1
ATOM 2037 C CA . ARG A 1 270 ? -24.726 25.511 -36.689 1.00 19.30 268 ARG A CA 1
ATOM 2038 C C . ARG A 1 270 ? -23.832 25.319 -35.466 1.00 17.43 268 ARG A C 1
ATOM 2039 O O . ARG A 1 270 ? -24.082 25.911 -34.404 1.00 19.74 268 ARG A O 1
ATOM 2047 N N . PRO A 1 271 ? -22.761 24.535 -35.603 1.00 18.52 269 PRO A N 1
ATOM 2048 C CA . PRO A 1 271 ? -21.956 24.148 -34.439 1.00 19.10 269 PRO A CA 1
ATOM 2049 C C . PRO A 1 271 ? -20.943 25.201 -34.016 1.00 16.03 269 PRO A C 1
ATOM 2050 O O . PRO A 1 271 ? -20.325 25.882 -34.840 1.00 18.80 269 PRO A O 1
ATOM 2054 N N . VAL A 1 272 ? -20.778 25.300 -32.704 1.00 14.79 270 VAL A N 1
ATOM 2055 C CA . VAL A 1 272 ? -19.697 26.015 -32.045 1.00 12.58 270 VAL A CA 1
ATOM 2056 C C . VAL A 1 272 ? -19.007 24.997 -31.147 1.00 12.94 270 VAL A C 1
ATOM 2057 O O . VAL A 1 272 ? -19.668 24.342 -30.334 1.00 13.30 270 VAL A O 1
ATOM 2061 N N . SER A 1 273 ? -17.693 24.844 -31.287 1.00 12.76 271 SER A N 1
ATOM 2062 C CA . SER A 1 273 ? -16.976 23.853 -30.489 1.00 12.30 271 SER A CA 1
ATOM 2063 C C . SER A 1 273 ? -16.332 24.495 -29.266 1.00 12.24 271 SER A C 1
ATOM 2064 O O . SER A 1 273 ? -15.916 25.662 -29.301 1.00 12.33 271 SER A O 1
ATOM 2067 N N . VAL A 1 274 ? -16.242 23.714 -28.183 1.00 12.11 272 VAL A N 1
ATOM 2068 C CA . VAL A 1 274 ? -15.664 24.157 -26.918 1.00 12.06 272 VAL A CA 1
ATOM 2069 C C . VAL A 1 274 ? -14.713 23.079 -26.410 1.00 12.15 272 VAL A C 1
ATOM 2070 O O . VAL A 1 274 ? -15.056 21.892 -26.418 1.00 12.10 272 VAL A O 1
ATOM 2074 N N . SER A 1 275 ? -13.523 23.477 -25.942 1.00 12.28 273 SER A N 1
ATOM 2075 C CA . SER A 1 275 ? -12.578 22.495 -25.404 1.00 12.39 273 SER A CA 1
ATOM 2076 C C . SER A 1 275 ? -11.827 23.048 -24.205 1.00 12.42 273 SER A C 1
ATOM 2077 O O . SER A 1 275 ? -11.211 24.117 -24.289 1.00 12.54 273 SER A O 1
ATOM 2080 N N . ALA A 1 276 ? -11.872 22.313 -23.093 1.00 12.34 274 ALA A N 1
ATOM 2081 C CA . ALA A 1 276 ? -11.044 22.603 -21.930 1.00 12.83 274 ALA A CA 1
ATOM 2082 C C . ALA A 1 276 ? -9.940 21.578 -21.722 1.00 17.43 274 ALA A C 1
ATOM 2083 O O . ALA A 1 276 ? -9.355 21.520 -20.634 1.00 22.24 274 ALA A O 1
ATOM 2085 N N . THR A 1 277 ? -9.631 20.763 -22.736 1.00 13.58 275 THR A N 1
ATOM 2086 C CA . THR A 1 277 ? -8.524 19.816 -22.626 1.00 16.06 275 THR A CA 1
ATOM 2087 C C . THR A 1 277 ? -7.413 20.127 -23.607 1.00 20.74 275 THR A C 1
ATOM 2088 O O . THR A 1 277 ? -6.619 19.236 -23.940 1.00 23.35 275 THR A O 1
ATOM 2092 N N . GLY A 1 278 ? -7.350 21.362 -24.088 1.00 16.02 276 GLY A N 1
ATOM 2093 C CA . GLY A 1 278 ? -6.254 21.784 -24.929 1.00 17.97 276 GLY A CA 1
ATOM 2094 C C . GLY A 1 278 ? -6.446 21.596 -26.419 1.00 20.19 276 GLY A C 1
ATOM 2095 O O . GLY A 1 278 ? -5.543 21.962 -27.185 1.00 21.71 276 GLY A O 1
ATOM 2096 N N . GLN A 1 279 ? -7.587 21.068 -26.863 1.00 19.64 277 GLN A N 1
ATOM 2097 C CA . GLN A 1 279 ? -7.783 20.814 -28.285 1.00 19.56 277 GLN A CA 1
ATOM 2098 C C . GLN A 1 279 ? -8.250 22.075 -29.012 1.00 17.52 277 GLN A C 1
ATOM 2099 O O . GLN A 1 279 ? -8.767 23.014 -28.406 1.00 17.46 277 GLN A O 1
ATOM 2105 N N . ARG A 1 280 ? -8.036 22.092 -30.325 1.00 17.78 278 ARG A N 1
ATOM 2106 C CA . ARG A 1 280 ? -8.481 23.217 -31.139 1.00 16.12 278 ARG A CA 1
ATOM 2107 C C . ARG A 1 280 ? -10.001 23.279 -31.140 1.00 15.22 278 ARG A C 1
ATOM 2108 O O . ARG A 1 280 ? -10.677 22.285 -31.410 1.00 18.10 278 ARG A O 1
ATOM 2116 N N . ALA A 1 281 ? -10.535 24.449 -30.818 1.00 15.24 279 ALA A N 1
ATOM 2117 C CA . ALA A 1 281 ? -11.977 24.635 -30.740 1.00 13.10 279 ALA A CA 1
ATOM 2118 C C . ALA A 1 281 ? -12.268 26.123 -30.847 1.00 13.22 279 ALA A C 1
ATOM 2119 O O . ALA A 1 281 ? -11.377 26.966 -30.700 1.00 15.73 279 ALA A O 1
ATOM 2121 N N . ASP A 1 282 ? -13.533 26.440 -31.110 1.00 13.07 280 ASP A N 1
ATOM 2122 C CA . ASP A 1 282 ? -13.909 27.846 -31.214 1.00 12.96 280 ASP A CA 1
ATOM 2123 C C . ASP A 1 282 ? -13.692 28.573 -29.893 1.00 13.03 280 ASP A C 1
ATOM 2124 O O . ASP A 1 282 ? -13.230 29.723 -29.880 1.00 15.03 280 ASP A O 1
ATOM 2129 N N . TRP A 1 283 ? -14.034 27.930 -28.779 1.00 12.64 281 TRP A N 1
ATOM 2130 C CA . TRP A 1 283 ? -13.771 28.429 -27.438 1.00 12.68 281 TRP A CA 1
ATOM 2131 C C . TRP A 1 283 ? -12.822 27.459 -26.752 1.00 13.74 281 TRP A C 1
ATOM 2132 O O . TRP A 1 283 ? -13.059 26.243 -26.765 1.00 12.94 281 TRP A O 1
ATOM 2143 N N . VAL A 1 284 ? -11.773 27.986 -26.124 1.00 12.73 282 VAL A N 1
ATOM 2144 C CA . VAL A 1 284 ? -10.859 27.149 -25.354 1.00 12.78 282 VAL A CA 1
ATOM 2145 C C . VAL A 1 284 ? -10.611 27.789 -23.999 1.00 13.24 282 VAL A C 1
ATOM 2146 O O . VAL A 1 284 ? -10.730 29.007 -23.831 1.00 13.36 282 VAL A O 1
ATOM 2150 N N . ALA A 1 285 ? -10.295 26.948 -23.016 1.00 12.70 283 ALA A N 1
ATOM 2151 C CA . ALA A 1 285 ? -9.797 27.414 -21.731 1.00 14.21 283 ALA A CA 1
ATOM 2152 C C . ALA A 1 285 ? -8.290 27.263 -21.720 1.00 15.02 283 ALA A C 1
ATOM 2153 O O . ALA A 1 285 ? -7.750 26.292 -22.262 1.00 17.95 283 ALA A O 1
ATOM 2155 N N . GLU A 1 286 ? -7.606 28.215 -21.097 1.00 13.94 284 GLU A N 1
ATOM 2156 C CA . GLU A 1 286 ? -6.157 28.138 -20.983 1.00 15.26 284 GLU A CA 1
ATOM 2157 C C . GLU A 1 286 ? -5.727 28.816 -19.686 1.00 14.06 284 GLU A C 1
ATOM 2158 O O . GLU A 1 286 ? -6.526 29.470 -19.010 1.00 13.42 284 GLU A O 1
ATOM 2164 N N . ASP A 1 287 ? -4.454 28.625 -19.325 1.00 16.69 285 ASP A N 1
ATOM 2165 C CA . ASP A 1 287 ? -3.844 29.322 -18.186 1.00 15.57 285 ASP A CA 1
ATOM 2166 C C . ASP A 1 287 ? -4.631 29.097 -16.891 1.00 16.22 285 ASP A C 1
ATOM 2167 O O . ASP A 1 287 ? -4.997 30.043 -16.188 1.00 16.12 285 ASP A O 1
ATOM 2172 N N . VAL A 1 288 ? -4.899 27.832 -16.574 1.00 15.00 286 VAL A N 1
ATOM 2173 C CA . VAL A 1 288 ? -5.689 27.485 -15.390 1.00 16.55 286 VAL A CA 1
ATOM 2174 C C . VAL A 1 288 ? -4.813 27.598 -14.151 1.00 17.36 286 VAL A C 1
ATOM 2175 O O . VAL A 1 288 ? -3.729 27.005 -14.088 1.00 19.66 286 VAL A O 1
ATOM 2179 N N . ARG A 1 289 ? -5.289 28.341 -13.147 1.00 17.32 287 ARG A N 1
ATOM 2180 C CA . ARG A 1 289 ? -4.492 28.614 -11.958 1.00 18.69 287 ARG A CA 1
ATOM 2181 C C . ARG A 1 289 ? -5.273 28.341 -10.685 1.00 21.74 287 ARG A C 1
ATOM 2182 O O . ARG A 1 289 ? -6.474 28.612 -10.599 1.00 17.39 287 ARG A O 1
ATOM 2190 N N . PHE A 1 290 ? -4.559 27.815 -9.695 1.00 25.49 288 PHE A N 1
ATOM 2191 C CA . PHE A 1 290 ? -5.117 27.601 -8.372 1.00 24.30 288 PHE A CA 1
ATOM 2192 C C . PHE A 1 290 ? -5.580 28.933 -7.799 1.00 19.06 288 PHE A C 1
ATOM 2193 O O . PHE A 1 290 ? -4.894 29.949 -7.920 1.00 19.38 288 PHE A O 1
ATOM 2201 N N . ALA A 1 291 ? -6.764 28.931 -7.186 1.00 16.41 289 ALA A N 1
ATOM 2202 C CA . ALA A 1 291 ? -7.311 30.151 -6.611 1.00 16.19 289 ALA A CA 1
ATOM 2203 C C . ALA A 1 291 ? -7.900 29.889 -5.233 1.00 16.00 289 ALA A C 1
ATOM 2204 O O . ALA A 1 291 ? -8.888 30.520 -4.842 1.00 20.89 289 ALA A O 1
ATOM 2206 N N . GLY A 1 292 ? -7.299 28.970 -4.491 1.00 17.20 290 GLY A N 1
ATOM 2207 C CA . GLY A 1 292 ? -7.836 28.572 -3.213 1.00 20.67 290 GLY A CA 1
ATOM 2208 C C . GLY A 1 292 ? -8.628 27.289 -3.349 1.00 19.65 290 GLY A C 1
ATOM 2209 O O . GLY A 1 292 ? -8.807 26.755 -4.445 1.00 19.46 290 GLY A O 1
ATOM 2210 N N . PRO A 1 293 ? -9.115 26.764 -2.225 1.00 19.26 291 PRO A N 1
ATOM 2211 C CA . PRO A 1 293 ? -9.732 25.428 -2.254 1.00 21.06 291 PRO A CA 1
ATOM 2212 C C . PRO A 1 293 ? -11.028 25.351 -3.039 1.00 18.14 291 PRO A C 1
ATOM 2213 O O . PRO A 1 293 ? -11.379 24.263 -3.518 1.00 21.53 291 PRO A O 1
ATOM 2217 N N . THR A 1 294 ? -11.760 26.453 -3.185 1.00 16.23 292 THR A N 1
ATOM 2218 C CA . THR A 1 294 ? -13.086 26.390 -3.793 1.00 15.22 292 THR A CA 1
ATOM 2219 C C . THR A 1 294 ? -13.233 27.317 -4.991 1.00 16.38 292 THR A C 1
ATOM 2220 O O . THR A 1 294 ? -14.352 27.717 -5.322 1.00 18.93 292 THR A O 1
ATOM 2224 N N . ALA A 1 295 ? -12.134 27.668 -5.652 1.00 14.87 293 ALA A N 1
ATOM 2225 C CA . ALA A 1 295 ? -12.207 28.539 -6.814 1.00 16.65 293 ALA A CA 1
ATOM 2226 C C . ALA A 1 295 ? -11.042 28.225 -7.732 1.00 16.40 293 ALA A C 1
ATOM 2227 O O . ALA A 1 295 ? -9.980 27.789 -7.286 1.00 16.25 293 ALA A O 1
ATOM 2229 N N . GLN A 1 296 ? -11.248 28.471 -9.018 1.00 14.09 294 GLN A N 1
ATOM 2230 C CA . GLN A 1 296 ? -10.212 28.254 -10.015 1.00 13.99 294 GLN A CA 1
ATOM 2231 C C . GLN A 1 296 ? -10.256 29.410 -10.997 1.00 14.07 294 GLN A C 1
ATOM 2232 O O . GLN A 1 296 ? -11.336 29.805 -11.439 1.00 14.83 294 GLN A O 1
ATOM 2238 N N . ASP A 1 297 ? -9.092 29.964 -11.314 1.00 14.34 295 ASP A N 1
ATOM 2239 C CA . ASP A 1 297 ? -8.978 31.021 -12.308 1.00 13.31 295 ASP A CA 1
ATOM 2240 C C . ASP A 1 297 ? -8.561 30.404 -13.636 1.00 13.10 295 ASP A C 1
ATOM 2241 O O . ASP A 1 297 ? -7.783 29.442 -13.672 1.00 14.10 295 ASP A O 1
ATOM 2246 N N . PHE A 1 298 ? -9.081 30.956 -14.727 1.00 13.38 296 PHE A N 1
ATOM 2247 C CA . PHE A 1 298 ? -8.717 30.489 -16.059 1.00 13.03 296 PHE A CA 1
ATOM 2248 C C . PHE A 1 298 ? -9.033 31.588 -17.060 1.00 13.28 296 PHE A C 1
ATOM 2249 O O . PHE A 1 298 ? -9.708 32.573 -16.748 1.00 14.91 296 PHE A O 1
ATOM 2257 N N . THR A 1 299 ? -8.525 31.416 -18.270 1.00 13.16 297 THR A N 1
ATOM 2258 C CA . THR A 1 299 ? -8.812 32.333 -19.360 1.00 13.22 297 THR A CA 1
ATOM 2259 C C . THR A 1 299 ? -9.685 31.616 -20.375 1.00 13.01 297 THR A C 1
ATOM 2260 O O . THR A 1 299 ? -9.351 30.513 -20.819 1.00 12.99 297 THR A O 1
ATOM 2264 N N . ALA A 1 300 ? -10.809 32.227 -20.720 1.00 12.88 298 ALA A N 1
ATOM 2265 C CA . ALA A 1 300 ? -11.655 31.738 -21.799 1.00 12.73 298 ALA A CA 1
ATOM 2266 C C . ALA A 1 300 ? -11.303 32.525 -23.055 1.00 13.49 298 ALA A C 1
ATOM 2267 O O . ALA A 1 300 ? -11.303 33.761 -23.033 1.00 13.94 298 ALA A O 1
ATOM 2269 N N . VAL A 1 301 ? -10.945 31.822 -24.126 1.00 13.00 299 VAL A N 1
ATOM 2270 C CA . VAL A 1 301 ? -10.592 32.450 -25.397 1.00 13.23 299 VAL A CA 1
ATOM 2271 C C . VAL A 1 301 ? -11.761 32.257 -26.350 1.00 13.09 299 VAL A C 1
ATOM 2272 O O . VAL A 1 301 ? -12.179 31.119 -26.613 1.00 13.38 299 VAL A O 1
ATOM 2276 N N . ASP A 1 302 ? -12.303 33.358 -26.858 1.00 15.35 300 ASP A N 1
ATOM 2277 C CA . ASP A 1 302 ? -13.471 33.287 -27.728 1.00 14.15 300 ASP A CA 1
ATOM 2278 C C . ASP A 1 302 ? -13.058 33.261 -29.196 1.00 13.55 300 ASP A C 1
ATOM 2279 O O . ASP A 1 302 ? -11.884 33.429 -29.550 1.00 14.53 300 ASP A O 1
ATOM 2284 N N . PRO A 1 303 ? -14.009 32.982 -30.092 1.00 14.30 301 PRO A N 1
ATOM 2285 C CA . PRO A 1 303 ? -13.649 32.800 -31.508 1.00 15.74 301 PRO A CA 1
ATOM 2286 C C . PRO A 1 303 ? -13.131 34.056 -32.167 1.00 16.22 301 PRO A C 1
ATOM 2287 O O . PRO A 1 303 ? -12.480 33.962 -33.216 1.00 17.45 301 PRO A O 1
ATOM 2291 N N . ALA A 1 304 ? -13.407 35.228 -31.591 1.00 15.26 302 ALA A N 1
ATOM 2292 C CA . ALA A 1 304 ? -12.881 36.481 -32.112 1.00 14.49 302 ALA A CA 1
ATOM 2293 C C . ALA A 1 304 ? -11.432 36.723 -31.719 1.00 14.89 302 ALA A C 1
ATOM 2294 O O . ALA A 1 304 ? -10.820 37.670 -32.225 1.00 15.78 302 ALA A O 1
ATOM 2296 N N . GLY A 1 305 ? -10.866 35.890 -30.844 1.00 14.52 303 GLY A N 1
ATOM 2297 C CA . GLY A 1 305 ? -9.510 36.082 -30.380 1.00 14.82 303 GLY A CA 1
ATOM 2298 C C . GLY A 1 305 ? -9.375 36.809 -29.064 1.00 14.37 303 GLY A C 1
ATOM 2299 O O . GLY A 1 305 ? -8.243 37.074 -28.641 1.00 14.86 303 GLY A O 1
ATOM 2300 N N . VAL A 1 306 ? -10.475 37.123 -28.396 1.00 14.14 304 VAL A N 1
ATOM 2301 C CA . VAL A 1 306 ? -10.418 37.862 -27.142 1.00 14.15 304 VAL A CA 1
ATOM 2302 C C . VAL A 1 306 ? -10.223 36.888 -25.984 1.00 13.91 304 VAL A C 1
ATOM 2303 O O . VAL A 1 306 ? -10.910 35.854 -25.897 1.00 13.97 304 VAL A O 1
ATOM 2307 N N . ARG A 1 307 ? -9.269 37.217 -25.104 1.00 14.06 305 ARG A N 1
ATOM 2308 C CA . ARG A 1 307 ? -8.972 36.450 -23.896 1.00 13.91 305 ARG A CA 1
ATOM 2309 C C . ARG A 1 307 ? -9.703 37.077 -22.715 1.00 16.26 305 ARG A C 1
ATOM 2310 O O . ARG A 1 307 ? -9.508 38.260 -22.415 1.00 18.24 305 ARG A O 1
ATOM 2318 N N . HIS A 1 308 ? -10.531 36.289 -22.045 1.00 13.49 306 HIS A N 1
ATOM 2319 C CA . HIS A 1 308 ? -11.310 36.742 -20.897 1.00 13.37 306 HIS A CA 1
ATOM 2320 C C . HIS A 1 308 ? -10.796 36.037 -19.650 1.00 13.98 306 HIS A C 1
ATOM 2321 O O . HIS A 1 308 ? -10.914 34.813 -19.539 1.00 14.28 306 HIS A O 1
ATOM 2328 N N . ARG A 1 309 ? -10.251 36.795 -18.702 1.00 13.94 307 ARG A N 1
ATOM 2329 C CA . ARG A 1 309 ? -9.802 36.204 -17.447 1.00 13.59 307 ARG A CA 1
ATOM 2330 C C . ARG A 1 309 ? -10.995 36.034 -16.523 1.00 15.11 307 ARG A C 1
ATOM 2331 O O . ARG A 1 309 ? -11.683 37.012 -16.213 1.00 17.22 307 ARG A O 1
ATOM 2339 N N . LEU A 1 310 ? -11.246 34.802 -16.090 1.00 13.03 308 LEU A N 1
ATOM 2340 C CA . LEU A 1 310 ? -12.441 34.480 -15.318 1.00 12.80 308 LEU A CA 1
ATOM 2341 C C . LEU A 1 310 ? -12.080 33.664 -14.084 1.00 13.19 308 LEU A C 1
ATOM 2342 O O . LEU A 1 310 ? -10.998 33.079 -13.985 1.00 14.28 308 LEU A O 1
ATOM 2347 N N . ARG A 1 311 ? -13.015 33.625 -13.140 1.00 13.10 309 ARG A N 1
ATOM 2348 C CA . ARG A 1 311 ? -12.938 32.747 -11.982 1.00 13.88 309 ARG A CA 1
ATOM 2349 C C . ARG A 1 311 ? -14.225 31.944 -11.894 1.00 13.54 309 ARG A C 1
ATOM 2350 O O . ARG A 1 311 ? -15.320 32.513 -11.956 1.00 14.29 309 ARG A O 1
ATOM 2358 N N . VAL A 1 312 ? -14.108 30.629 -11.756 1.00 12.57 310 VAL A N 1
ATOM 2359 C CA . VAL A 1 312 ? -15.250 29.794 -11.405 1.00 12.02 310 VAL A CA 1
ATOM 2360 C C . VAL A 1 312 ? -15.155 29.467 -9.921 1.00 13.36 310 VAL A C 1
ATOM 2361 O O . VAL A 1 312 ? -14.114 29.002 -9.442 1.00 13.73 310 VAL A O 1
ATOM 2365 N N . GLY A 1 313 ? -16.215 29.768 -9.186 1.00 13.30 311 GLY A N 1
ATOM 2366 C CA . GLY A 1 313 ? -16.215 29.589 -7.743 1.00 13.58 311 GLY A CA 1
ATOM 2367 C C . GLY A 1 313 ? -16.588 28.190 -7.288 1.00 13.71 311 GLY A C 1
ATOM 2368 O O . GLY A 1 313 ? -17.386 28.020 -6.356 1.00 17.28 311 GLY A O 1
ATOM 2369 N N . LEU A 1 314 ? -16.022 27.185 -7.942 1.00 14.19 312 LEU A N 1
ATOM 2370 C CA . LEU A 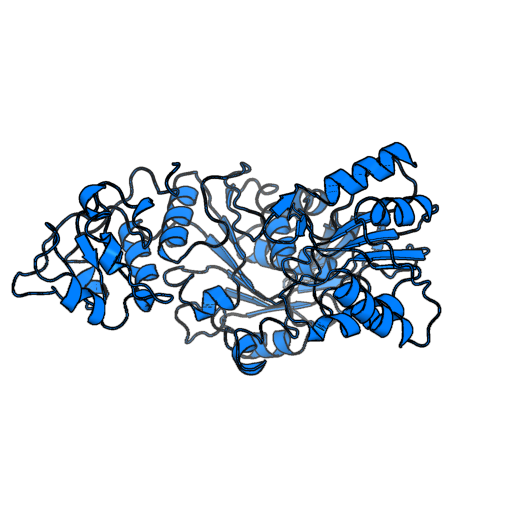1 314 ? -16.221 25.781 -7.619 1.00 14.76 312 LEU A CA 1
ATOM 2371 C C . LEU A 1 314 ? -14.878 25.071 -7.613 1.00 15.34 312 LEU A C 1
ATOM 2372 O O . LEU A 1 314 ? -13.968 25.446 -8.363 1.00 15.55 312 LEU A O 1
ATOM 2377 N N . PRO A 1 315 ? -14.719 24.060 -6.767 1.00 16.85 313 PRO A N 1
ATOM 2378 C CA . PRO A 1 315 ? -13.575 23.157 -6.890 1.00 18.80 313 PRO A CA 1
ATOM 2379 C C . PRO A 1 315 ? -13.801 22.154 -8.015 1.00 17.92 313 PRO A C 1
ATOM 2380 O O . PRO A 1 315 ? -14.871 22.080 -8.616 1.00 16.36 313 PRO A O 1
ATOM 2384 N N . GLY A 1 316 ? -12.758 21.385 -8.306 1.00 18.47 314 GLY A N 1
ATOM 2385 C CA . GLY A 1 316 ? -12.854 20.313 -9.279 1.00 18.82 314 GLY A CA 1
ATOM 2386 C C . GLY A 1 316 ? -12.427 20.689 -10.681 1.00 17.98 314 GLY A C 1
ATOM 2387 O O . GLY A 1 316 ? -12.994 21.602 -11.285 1.00 17.26 314 GLY A O 1
ATOM 2388 N N . ARG A 1 317 ? -11.440 19.970 -11.216 1.00 20.14 315 ARG A N 1
ATOM 2389 C CA . ARG A 1 317 ? -10.838 20.354 -12.488 1.00 20.27 315 ARG A CA 1
ATOM 2390 C C . ARG A 1 317 ? -11.853 20.354 -13.624 1.00 21.15 315 ARG A C 1
ATOM 2391 O O . ARG A 1 317 ? -11.803 21.223 -14.507 1.00 21.17 315 ARG A O 1
ATOM 2399 N N . PHE A 1 318 ? -12.792 19.409 -13.623 1.00 19.37 316 PHE A N 1
ATOM 2400 C CA A PHE A 1 318 ? -13.773 19.338 -14.703 0.54 20.27 316 PHE A CA 1
ATOM 2401 C CA B PHE A 1 318 ? -13.731 19.358 -14.729 0.46 20.30 316 PHE A CA 1
ATOM 2402 C C . PHE A 1 318 ? -14.757 20.492 -14.677 1.00 17.49 316 PHE A C 1
ATOM 2403 O O . PHE A 1 318 ? -15.528 20.654 -15.628 1.00 18.87 316 PHE A O 1
ATOM 2418 N N . ASN A 1 319 ? -14.767 21.288 -13.608 1.00 15.85 317 ASN A N 1
ATOM 2419 C CA . ASN A 1 319 ? -15.614 22.467 -13.606 1.00 15.07 317 ASN A CA 1
ATOM 2420 C C . ASN A 1 319 ? -15.058 23.592 -14.461 1.00 16.17 317 ASN A C 1
ATOM 2421 O O . ASN A 1 319 ? -15.789 24.543 -14.744 1.00 15.47 317 ASN A O 1
ATOM 2426 N N . ILE A 1 320 ? -13.799 23.498 -14.898 1.00 15.00 318 ILE A N 1
ATOM 2427 C CA . ILE A 1 320 ? -13.332 24.405 -15.944 1.00 14.46 318 ILE A CA 1
ATOM 2428 C C . ILE A 1 320 ? -14.125 24.175 -17.219 1.00 13.88 318 ILE A C 1
ATOM 2429 O O . ILE A 1 320 ? -14.589 25.122 -17.866 1.00 14.13 318 ILE A O 1
ATOM 2434 N N . ALA A 1 321 ? -14.293 22.908 -17.601 1.00 12.14 319 ALA A N 1
ATOM 2435 C CA . ALA A 1 321 ? -15.065 22.594 -18.796 1.00 12.48 319 ALA A CA 1
ATOM 2436 C C . ALA A 1 321 ? -16.507 23.046 -18.652 1.00 12.19 319 ALA A C 1
ATOM 2437 O O . ALA A 1 321 ? -17.098 23.565 -19.605 1.00 13.17 319 ALA A O 1
ATOM 2439 N N . ASN A 1 322 ? -17.115 22.811 -17.488 1.00 12.40 320 ASN A N 1
ATOM 2440 C CA . ASN A 1 322 ? -18.494 23.257 -17.317 1.00 11.87 320 ASN A CA 1
ATOM 2441 C C . ASN A 1 322 ? -18.581 24.773 -17.390 1.00 11.98 320 ASN A C 1
ATOM 2442 O O . ASN A 1 322 ? -19.514 25.321 -17.989 1.00 11.86 320 ASN A O 1
ATOM 2447 N N . CYS A 1 323 ? -17.627 25.476 -16.778 1.00 11.97 321 CYS A N 1
ATOM 2448 C CA . CYS A 1 323 ? -17.684 26.932 -16.831 1.00 11.38 321 CYS A CA 1
ATOM 2449 C C . CYS A 1 323 ? -17.431 27.450 -18.243 1.00 11.83 321 CYS A C 1
ATOM 2450 O O . CYS A 1 323 ? -18.083 28.406 -18.687 1.00 11.43 321 CYS A O 1
ATOM 2453 N N . LEU A 1 324 ? -16.510 26.819 -18.972 1.00 11.54 322 LEU A N 1
ATOM 2454 C CA . LEU A 1 324 ? -16.250 27.255 -20.341 1.00 11.64 322 LEU A CA 1
ATOM 2455 C C . LEU A 1 324 ? -17.475 27.040 -21.216 1.00 11.50 322 LEU A C 1
ATOM 2456 O O . LEU A 1 324 ? -17.844 27.913 -22.011 1.00 11.54 322 LEU A O 1
ATOM 2461 N N . LEU A 1 325 ? -18.143 25.895 -21.065 1.00 11.37 323 LEU A N 1
ATOM 2462 C CA . LEU A 1 325 ? -19.387 25.686 -21.798 1.00 11.25 323 LEU A CA 1
ATOM 2463 C C . LEU A 1 325 ? -20.431 26.729 -21.408 1.00 11.16 323 LEU A C 1
ATOM 2464 O O . LEU A 1 325 ? -21.107 27.297 -22.275 1.00 11.16 323 LEU A O 1
ATOM 2469 N N . ALA A 1 326 ? -20.542 27.036 -20.113 1.00 11.11 324 ALA A N 1
ATOM 2470 C CA . ALA A 1 326 ? -21.504 28.051 -19.690 1.00 11.06 324 ALA A CA 1
ATOM 2471 C C . ALA A 1 326 ? -21.211 29.385 -20.352 1.00 11.20 324 ALA A C 1
ATOM 2472 O O . ALA A 1 326 ? -22.131 30.084 -20.792 1.00 11.30 324 ALA A O 1
ATOM 2474 N N . VAL A 1 327 ? -19.928 29.747 -20.434 1.00 11.36 325 VAL A N 1
ATOM 2475 C CA . VAL A 1 327 ? -19.547 31.019 -21.040 1.00 12.40 325 VAL A CA 1
ATOM 2476 C C . VAL A 1 327 ? -19.919 31.047 -22.518 1.00 11.56 325 VAL A C 1
ATOM 2477 O O . VAL A 1 327 ? -20.438 32.052 -23.025 1.00 11.64 325 VAL A O 1
ATOM 2481 N N . ALA A 1 328 ? -19.691 29.944 -23.229 1.00 11.54 326 ALA A N 1
ATOM 2482 C CA . ALA A 1 328 ? -20.043 29.898 -24.647 1.00 11.59 326 ALA A CA 1
ATOM 2483 C C . ALA A 1 328 ? -21.555 29.919 -24.846 1.00 11.62 326 ALA A C 1
ATOM 2484 O O . ALA A 1 328 ? -22.052 30.564 -25.778 1.00 12.05 326 ALA A O 1
ATOM 2486 N N . LEU A 1 329 ? -22.307 29.227 -23.983 1.00 11.28 327 LEU A N 1
ATOM 2487 C CA . LEU A 1 329 ? -23.769 29.310 -24.046 1.00 11.18 327 LEU A CA 1
ATOM 2488 C C . LEU A 1 329 ? -24.266 30.724 -23.745 1.00 12.15 327 LEU A C 1
ATOM 2489 O O . LEU A 1 329 ? -25.188 31.221 -24.404 1.00 12.84 327 LEU A O 1
ATOM 2494 N N . LEU A 1 330 ? -23.677 31.378 -22.738 1.00 11.62 328 LEU A N 1
ATOM 2495 C CA . LEU A 1 330 ? -24.053 32.750 -22.412 1.00 11.42 328 LEU A CA 1
ATOM 2496 C C . LEU A 1 330 ? -23.785 33.676 -23.586 1.00 12.95 328 LEU A C 1
ATOM 2497 O O . LEU A 1 330 ? -24.616 34.527 -23.923 1.00 12.19 328 LEU A O 1
ATOM 2502 N N . ASP A 1 331 ? -22.623 33.527 -24.219 1.00 12.24 329 ASP A N 1
ATOM 2503 C CA . ASP A 1 331 ? -22.314 34.335 -25.391 1.00 12.80 329 ASP A CA 1
ATOM 2504 C C . ASP A 1 331 ? -23.354 34.129 -26.483 1.00 13.89 329 ASP A C 1
ATOM 2505 O O . ASP A 1 331 ? -23.746 35.087 -27.163 1.00 16.72 329 ASP A O 1
ATOM 2510 N N . ALA A 1 332 ? -23.844 32.896 -26.643 1.00 13.36 330 ALA A N 1
ATOM 2511 C CA . ALA A 1 332 ? -24.811 32.578 -27.687 1.00 14.67 330 ALA A CA 1
ATOM 2512 C C . ALA A 1 332 ? -26.176 33.205 -27.443 1.00 15.84 330 ALA A C 1
ATOM 2513 O O . ALA A 1 332 ? -26.990 33.263 -28.373 1.00 19.85 330 ALA A O 1
ATOM 2515 N N . VAL A 1 333 ? -26.447 33.670 -26.227 1.00 13.18 331 VAL A N 1
ATOM 2516 C CA . VAL A 1 333 ? -27.646 34.440 -25.933 1.00 14.23 331 VAL A CA 1
ATOM 2517 C C . VAL A 1 333 ? -27.333 35.897 -25.602 1.00 15.42 331 VAL A C 1
ATOM 2518 O O . VAL A 1 333 ? -28.181 36.594 -25.044 1.00 14.92 331 VAL A O 1
ATOM 2522 N N . GLY A 1 334 ? -26.128 36.368 -25.905 1.00 13.62 332 GLY A N 1
ATOM 2523 C CA . GLY A 1 334 ? -25.840 37.790 -25.833 1.00 15.08 332 GLY A CA 1
ATOM 2524 C C . GLY A 1 334 ? -25.314 38.292 -24.509 1.00 18.12 332 GLY A C 1
ATOM 2525 O O . GLY A 1 334 ? -25.414 39.491 -24.235 1.00 19.95 332 GLY A O 1
ATOM 2526 N N . VAL A 1 335 ? -24.765 37.420 -23.670 1.00 14.35 333 VAL A N 1
ATOM 2527 C CA . VAL A 1 335 ? -24.131 37.818 -22.416 1.00 13.39 333 VAL A CA 1
ATOM 2528 C C . VAL A 1 335 ? -22.624 37.672 -22.576 1.00 14.75 333 VAL A C 1
ATOM 2529 O O . VAL A 1 335 ? -22.124 36.580 -22.888 1.00 14.57 333 VAL A O 1
ATOM 2533 N N . SER A 1 336 ? -21.897 38.762 -22.360 1.00 13.95 334 SER A N 1
ATOM 2534 C CA . SER A 1 336 ? -20.452 38.713 -22.525 1.00 14.25 334 SER A CA 1
ATOM 2535 C C . SER A 1 336 ? -19.783 38.085 -21.307 1.00 14.16 334 SER A C 1
ATOM 2536 O O . SER A 1 336 ? -20.345 38.071 -20.209 1.00 13.07 334 SER A O 1
ATOM 2539 N N . PRO A 1 337 ? -18.564 37.559 -21.467 1.00 13.13 335 PRO A N 1
ATOM 2540 C CA . PRO A 1 337 ? -17.880 37.003 -20.290 1.00 14.97 335 PRO A CA 1
ATOM 2541 C C . PRO A 1 337 ? -17.706 38.008 -19.169 1.00 14.11 335 PRO A C 1
ATOM 2542 O O . PRO A 1 337 ? -17.858 37.650 -17.993 1.00 15.59 335 PRO A O 1
ATOM 2546 N N . ALA A 1 338 ? -17.425 39.270 -19.499 1.00 14.45 336 ALA A N 1
ATOM 2547 C CA . ALA A 1 338 ? -17.249 40.267 -18.448 1.00 15.49 336 ALA A CA 1
ATOM 2548 C C . ALA A 1 338 ? -18.553 40.520 -17.694 1.00 15.95 336 ALA A C 1
ATOM 2549 O O . ALA A 1 338 ? -18.537 40.736 -16.477 1.00 17.32 336 ALA A O 1
ATOM 2551 N N . GLN A 1 339 ? -19.689 40.505 -18.398 1.00 14.84 337 GLN A N 1
ATOM 2552 C CA . GLN A 1 339 ? -20.972 40.698 -17.726 1.00 14.65 337 GLN A CA 1
ATOM 2553 C C . GLN A 1 339 ? -21.305 39.517 -16.832 1.00 15.12 337 GLN A C 1
ATOM 2554 O O . GLN A 1 339 ? -21.875 39.687 -15.746 1.00 15.64 337 GLN A O 1
ATOM 2560 N N . ALA A 1 340 ? -20.971 38.309 -17.283 1.00 13.67 338 ALA A N 1
ATOM 2561 C CA . ALA A 1 340 ? -21.279 37.096 -16.537 1.00 13.01 338 ALA A CA 1
ATOM 2562 C C . ALA A 1 340 ? -20.327 36.867 -15.375 1.00 12.61 338 ALA A C 1
ATOM 2563 O O . ALA A 1 340 ? -20.696 36.155 -14.436 1.00 12.82 338 ALA A O 1
ATOM 2565 N N . ALA A 1 341 ? -19.120 37.437 -15.430 1.00 14.11 339 ALA A N 1
ATOM 2566 C CA . ALA A 1 341 ? -18.051 37.037 -14.516 1.00 14.43 339 ALA A CA 1
ATOM 2567 C C . ALA A 1 341 ? -18.430 37.092 -13.042 1.00 14.61 339 ALA A C 1
ATOM 2568 O O . ALA A 1 341 ? -18.067 36.157 -12.313 1.00 14.04 339 ALA A O 1
ATOM 2570 N N . PRO A 1 342 ? -19.123 38.120 -12.537 1.00 13.85 340 PRO A N 1
ATOM 2571 C CA . PRO A 1 342 ? -19.463 38.113 -11.106 1.00 15.35 340 PRO A CA 1
ATOM 2572 C C . PRO A 1 342 ? -20.350 36.947 -10.720 1.00 16.46 340 PRO A C 1
ATOM 2573 O O . PRO A 1 342 ? -20.260 36.450 -9.593 1.00 17.92 340 PRO A O 1
ATOM 2577 N N . GLY A 1 343 ? -21.218 36.496 -11.629 1.00 14.55 341 GLY A N 1
ATOM 2578 C CA . GLY A 1 343 ? -22.041 35.336 -11.332 1.00 14.02 341 GLY A CA 1
ATOM 2579 C C . GLY A 1 343 ? -21.244 34.047 -11.351 1.00 13.55 341 GLY A C 1
ATOM 2580 O O . GLY A 1 343 ? -21.463 33.156 -10.523 1.00 14.34 341 GLY A O 1
ATOM 2581 N N . LEU A 1 344 ? -20.313 33.921 -12.303 1.00 12.49 342 LEU A N 1
ATOM 2582 C CA . LEU A 1 344 ? -19.527 32.690 -12.363 1.00 13.98 342 LEU A CA 1
ATOM 2583 C C . LEU A 1 344 ? -18.675 32.532 -11.114 1.00 14.13 342 LEU A C 1
ATOM 2584 O O . LEU A 1 344 ? -18.408 31.405 -10.681 1.00 14.86 342 LEU A O 1
ATOM 2589 N N . ARG A 1 345 ? -18.237 33.654 -10.533 1.00 13.84 343 ARG A N 1
ATOM 2590 C CA . ARG A 1 345 ? -17.378 33.628 -9.358 1.00 16.88 343 ARG A CA 1
ATOM 2591 C C . ARG A 1 345 ? -18.139 33.223 -8.100 1.00 15.90 343 ARG A C 1
ATOM 2592 O O . ARG A 1 345 ? -17.539 32.664 -7.175 1.00 17.42 343 ARG A O 1
ATOM 2600 N N . THR A 1 346 ? -19.454 33.481 -8.049 1.00 14.94 344 THR A N 1
ATOM 2601 C CA . THR A 1 346 ? -20.232 33.305 -6.825 1.00 16.03 344 THR A CA 1
ATOM 2602 C C . THR A 1 346 ? -21.295 32.213 -6.899 1.00 16.09 344 THR A C 1
ATOM 2603 O O . THR A 1 346 ? -21.912 31.902 -5.868 1.00 18.06 344 THR A O 1
ATOM 2607 N N . ALA A 1 347 ? -21.526 31.616 -8.064 1.00 16.14 345 ALA A N 1
ATOM 2608 C CA . ALA A 1 347 ? -22.581 30.620 -8.190 1.00 16.23 345 ALA A CA 1
ATOM 2609 C C . ALA A 1 347 ? -22.326 29.447 -7.247 1.00 17.03 345 ALA A C 1
ATOM 2610 O O . ALA A 1 347 ? -21.182 29.067 -6.982 1.00 16.88 345 ALA A O 1
ATOM 2612 N N . THR A 1 348 ? -23.410 28.874 -6.728 1.00 15.54 346 THR A N 1
ATOM 2613 C CA . THR A 1 348 ? -23.344 27.650 -5.944 1.00 15.99 346 THR A CA 1
ATOM 2614 C C . THR A 1 348 ? -24.247 26.616 -6.596 1.00 14.60 346 THR A C 1
ATOM 2615 O O . THR A 1 348 ? -25.325 26.950 -7.099 1.00 17.20 346 THR A O 1
ATOM 2619 N N . VAL A 1 349 ? -23.795 25.367 -6.624 1.00 13.36 347 VAL A N 1
ATOM 2620 C CA . VAL A 1 349 ? -24.557 24.303 -7.279 1.00 13.83 347 VAL A CA 1
ATOM 2621 C C . VAL A 1 349 ? -24.957 23.271 -6.231 1.00 12.95 347 VAL A C 1
ATOM 2622 O O . VAL A 1 349 ? -24.086 22.561 -5.707 1.00 13.71 347 VAL A O 1
ATOM 2626 N N . PRO A 1 350 ? -26.240 23.153 -5.886 1.00 14.09 348 PRO A N 1
ATOM 2627 C CA . PRO A 1 350 ? -26.631 22.228 -4.811 1.00 13.26 348 PRO A CA 1
ATOM 2628 C C . PRO A 1 350 ? -26.226 20.799 -5.136 1.00 12.98 348 PRO A C 1
ATOM 2629 O O . PRO A 1 350 ? -26.575 20.258 -6.186 1.00 14.68 348 PRO A O 1
ATOM 2633 N N . GLY A 1 351 ? -25.453 20.203 -4.235 1.00 12.99 349 GLY A N 1
ATOM 2634 C CA . GLY A 1 351 ? -25.098 18.794 -4.333 1.00 13.50 349 GLY A CA 1
ATOM 2635 C C . GLY A 1 351 ? -24.090 18.413 -5.398 1.00 11.94 349 GLY A C 1
ATOM 2636 O O . GLY A 1 351 ? -23.860 17.209 -5.603 1.00 13.15 349 GLY A O 1
ATOM 2637 N N . ARG A 1 352 ? -23.477 19.383 -6.086 1.00 12.07 350 ARG A N 1
ATOM 2638 C CA . ARG A 1 352 ? -22.499 19.094 -7.149 1.00 11.75 350 ARG A CA 1
ATOM 2639 C C . ARG A 1 352 ? -21.189 19.756 -6.710 0.96 12.03 350 ARG A C 1
ATOM 2640 O O . ARG A 1 352 ? -21.024 20.977 -6.849 0.94 12.10 350 ARG A O 1
ATOM 2648 N N . LEU A 1 353 ? -20.266 18.964 -6.157 1.00 12.23 351 LEU A N 1
ATOM 2649 C CA . LEU A 1 353 ? -19.033 19.480 -5.543 1.00 11.84 351 LEU A CA 1
ATOM 2650 C C . LEU A 1 353 ? -19.327 20.708 -4.690 1.00 13.63 351 LEU A C 1
ATOM 2651 O O . LEU A 1 353 ? -18.714 21.769 -4.833 1.00 14.35 351 LEU A O 1
ATOM 2656 N N . GLU A 1 354 ? -20.283 20.540 -3.771 1.00 12.08 352 GLU A N 1
ATOM 2657 C CA . GLU A 1 354 ? -20.769 21.640 -2.950 1.00 11.85 352 GLU A CA 1
ATOM 2658 C C . GLU A 1 354 ? -19.997 21.674 -1.636 1.00 12.73 352 GLU A C 1
ATOM 2659 O O . GLU A 1 354 ? -20.156 20.760 -0.811 1.00 13.36 352 GLU A O 1
ATOM 2665 N N . PRO A 1 355 ? -19.146 22.661 -1.406 1.00 12.23 353 PRO A N 1
ATOM 2666 C CA . PRO A 1 355 ? -18.380 22.688 -0.163 1.00 12.87 353 PRO A CA 1
ATOM 2667 C C . PRO A 1 355 ? -19.237 23.121 1.011 1.00 12.61 353 PRO A C 1
ATOM 2668 O O . PRO A 1 355 ? -20.213 23.866 0.873 1.00 13.92 353 PRO A O 1
ATOM 2672 N N . VAL A 1 356 ? -18.843 22.652 2.186 1.00 12.86 354 VAL A N 1
ATOM 2673 C CA . VAL A 1 356 ? -19.417 23.083 3.453 1.00 14.07 354 VAL A CA 1
ATOM 2674 C C . VAL A 1 356 ? -18.269 23.640 4.280 1.00 14.63 354 VAL A C 1
ATOM 2675 O O . VAL A 1 356 ? -17.276 22.939 4.516 1.00 14.97 354 VAL A O 1
ATOM 2679 N N . ASP A 1 357 ? -18.396 24.896 4.707 1.00 14.97 355 ASP A N 1
ATOM 2680 C CA . ASP A 1 357 ? -17.350 25.582 5.453 1.00 18.10 355 ASP A CA 1
ATOM 2681 C C . ASP A 1 357 ? -17.859 25.871 6.858 1.00 15.87 355 ASP A C 1
ATOM 2682 O O . ASP A 1 357 ? -18.786 26.667 7.043 1.00 16.67 355 ASP A O 1
ATOM 2687 N N . ARG A 1 358 ? -17.276 25.201 7.840 1.00 15.29 356 ARG A N 1
ATOM 2688 C CA . ARG A 1 358 ? -17.508 25.514 9.241 1.00 18.09 356 ARG A CA 1
ATOM 2689 C C . ARG A 1 358 ? -16.200 25.884 9.933 1.00 18.19 356 ARG A C 1
ATOM 2690 O O . ARG A 1 358 ? -16.030 25.655 11.131 1.00 20.61 356 ARG A O 1
ATOM 2698 N N . GLY A 1 359 ? -15.259 26.448 9.175 1.00 18.21 357 GLY A N 1
ATOM 2699 C CA . GLY A 1 359 ? -14.021 26.949 9.738 1.00 19.04 357 GLY A CA 1
ATOM 2700 C C . GLY A 1 359 ? -12.885 25.953 9.784 1.00 22.02 357 GLY A C 1
ATOM 2701 O O . GLY A 1 359 ? -11.810 26.286 10.310 1.00 22.24 357 GLY A O 1
ATOM 2702 N N . GLN A 1 360 ? -13.082 24.746 9.260 1.00 19.14 358 GLN A N 1
ATOM 2703 C CA . GLN A 1 360 ? -12.053 23.723 9.307 1.00 17.63 358 GLN A CA 1
ATOM 2704 C C . GLN A 1 360 ? -10.948 24.019 8.295 1.00 20.28 358 GLN A C 1
ATOM 2705 O O . GLN A 1 360 ? -11.117 24.804 7.359 1.00 21.11 358 GLN A O 1
ATOM 2711 N N . ASP A 1 361 ? -9.805 23.359 8.485 1.00 20.78 359 ASP A N 1
ATOM 2712 C CA . ASP A 1 361 ? -8.630 23.608 7.659 1.00 19.32 359 ASP A CA 1
ATOM 2713 C C . ASP A 1 361 ? -8.491 22.624 6.501 1.00 24.43 359 ASP A C 1
ATOM 2714 O O . ASP A 1 361 ? -7.390 22.458 5.959 1.00 20.96 359 ASP A O 1
ATOM 2719 N N . PHE A 1 362 ? -9.582 21.973 6.106 1.00 19.46 360 PHE A N 1
ATOM 2720 C CA . PHE A 1 362 ? -9.576 21.081 4.960 1.00 17.48 360 PHE A CA 1
ATOM 2721 C C . PHE A 1 362 ? -10.856 21.297 4.169 1.00 17.29 360 PHE A C 1
ATOM 2722 O O . PHE A 1 362 ? -11.822 21.882 4.661 1.00 17.18 360 PHE A O 1
ATOM 2730 N N . LEU A 1 363 ? -10.846 20.814 2.934 1.00 14.34 361 LEU A N 1
ATOM 2731 C CA . LEU A 1 363 ? -11.994 20.935 2.049 1.00 14.83 361 LEU A CA 1
ATOM 2732 C C . LEU A 1 363 ? -12.959 19.786 2.304 1.00 14.63 361 LEU A C 1
ATOM 2733 O O . LEU A 1 363 ? -12.566 18.613 2.294 1.00 15.54 361 LEU A O 1
ATOM 2738 N N . ALA A 1 364 ? -14.224 20.125 2.532 1.00 14.63 362 ALA A N 1
ATOM 2739 C CA . ALA A 1 364 ? -15.255 19.135 2.825 1.00 13.50 362 ALA A CA 1
ATOM 2740 C C . ALA A 1 364 ? -16.430 19.402 1.902 1.00 13.15 362 ALA A C 1
ATOM 2741 O O . ALA A 1 364 ? -16.941 20.526 1.855 1.00 14.12 362 ALA A O 1
ATOM 2743 N N . LEU A 1 365 ? -16.836 18.397 1.133 1.00 13.01 363 LEU A N 1
ATOM 2744 C CA . LEU A 1 365 ? -17.866 18.694 0.149 1.00 15.00 363 LEU A CA 1
ATOM 2745 C C . LEU A 1 365 ? -18.774 17.501 -0.093 1.00 12.61 363 LEU A C 1
ATOM 2746 O O . LEU A 1 365 ? -18.480 16.362 0.284 1.00 13.09 363 LEU A O 1
ATOM 2751 N N . VAL A 1 366 ? -19.910 17.806 -0.706 1.00 12.37 364 VAL A N 1
ATOM 2752 C CA . VAL A 1 366 ? -20.946 16.838 -1.026 1.00 12.27 364 VAL A CA 1
ATOM 2753 C C . VAL A 1 366 ? -21.074 16.754 -2.536 1.00 12.88 364 VAL A C 1
ATOM 2754 O O . VAL A 1 366 ? -21.059 17.778 -3.227 1.00 14.61 364 VAL A O 1
ATOM 2758 N N . ASP A 1 367 ? -21.217 15.538 -3.054 1.00 12.04 365 ASP A N 1
ATOM 2759 C CA . ASP A 1 367 ? -21.427 15.370 -4.483 1.00 11.86 365 ASP A CA 1
ATOM 2760 C C . ASP A 1 367 ? -22.433 14.261 -4.764 1.00 12.14 365 ASP A C 1
ATOM 2761 O O . ASP A 1 367 ? -22.504 13.261 -4.043 1.00 13.14 365 ASP A O 1
ATOM 2766 N N . TYR A 1 368 ? -23.165 14.434 -5.872 1.00 11.75 366 TYR A N 1
ATOM 2767 C CA . TYR A 1 368 ? -24.249 13.536 -6.266 1.00 12.54 366 TYR A CA 1
ATOM 2768 C C . TYR A 1 368 ? -23.762 12.212 -6.850 1.00 12.84 366 TYR A C 1
ATOM 2769 O O . TYR A 1 368 ? -24.540 11.249 -6.870 1.00 14.20 366 TYR A O 1
ATOM 2778 N N . ALA A 1 369 ? -22.509 12.126 -7.302 1.00 12.87 367 ALA A N 1
ATOM 2779 C CA . ALA A 1 369 ? -22.049 10.963 -8.056 1.00 12.38 367 ALA A CA 1
ATOM 2780 C C . ALA A 1 369 ? -22.421 9.672 -7.348 1.00 14.04 367 ALA A C 1
ATOM 2781 O O . ALA A 1 369 ? -22.053 9.461 -6.189 1.00 15.07 367 ALA A O 1
ATOM 2783 N N . HIS A 1 370 ? -23.133 8.787 -8.066 1.00 13.96 368 HIS A N 1
ATOM 2784 C CA . HIS A 1 370 ? -23.609 7.543 -7.466 1.00 14.00 368 HIS A CA 1
ATOM 2785 C C . HIS A 1 370 ? -23.451 6.362 -8.412 1.00 15.72 368 HIS A C 1
ATOM 2786 O O . HIS A 1 370 ? -24.091 5.321 -8.203 1.00 15.63 368 HIS A O 1
ATOM 2793 N N . LYS A 1 371 ? -22.631 6.509 -9.443 1.00 14.62 369 LYS A N 1
ATOM 2794 C CA . LYS A 1 371 ? -22.332 5.457 -10.398 1.00 16.33 369 LYS A CA 1
ATOM 2795 C C . LYS A 1 371 ? -20.832 5.477 -10.639 1.00 15.74 369 LYS A C 1
ATOM 2796 O O . LYS A 1 371 ? -20.172 6.498 -10.408 1.00 17.31 369 LYS A O 1
ATOM 2802 N N . PRO A 1 372 ? -20.264 4.361 -11.095 1.00 18.33 370 PRO A N 1
ATOM 2803 C CA . PRO A 1 372 ? -18.795 4.266 -11.183 1.00 16.80 370 PRO A CA 1
ATOM 2804 C C . PRO A 1 372 ? -18.153 5.321 -12.066 1.00 18.53 370 PRO A C 1
ATOM 2805 O O . PRO A 1 372 ? -17.103 5.868 -11.705 1.00 17.88 370 PRO A O 1
ATOM 2809 N N . GLY A 1 373 ? -18.729 5.596 -13.238 1.00 17.27 371 GLY A N 1
ATOM 2810 C CA . GLY A 1 373 ? -18.119 6.566 -14.137 1.00 17.84 371 GLY A CA 1
ATOM 2811 C C . GLY A 1 373 ? -18.072 7.958 -13.538 1.00 19.32 371 GLY A C 1
ATOM 2812 O O . GLY A 1 373 ? -17.035 8.622 -13.561 1.00 19.09 371 GLY A O 1
ATOM 2813 N N . ALA A 1 374 ? -19.199 8.415 -12.987 1.00 17.18 372 ALA A N 1
ATOM 2814 C CA . ALA A 1 374 ? -19.240 9.733 -12.363 1.00 15.42 372 ALA A CA 1
ATOM 2815 C C . ALA A 1 374 ? -18.357 9.789 -11.122 1.00 16.46 372 ALA A C 1
ATOM 2816 O O . ALA A 1 374 ? -17.699 10.803 -10.869 1.00 17.49 372 ALA A O 1
ATOM 2818 N N . LEU A 1 375 ? -18.336 8.712 -10.334 1.00 15.02 373 LEU A N 1
ATOM 2819 C CA . LEU A 1 375 ? -17.492 8.685 -9.145 1.00 17.02 373 LEU A CA 1
ATOM 2820 C C . LEU A 1 375 ? -16.020 8.763 -9.520 1.00 19.53 373 LEU A C 1
ATOM 2821 O O . LEU A 1 375 ? -15.244 9.483 -8.878 1.00 17.46 373 LEU A O 1
ATOM 2826 N N . SER A 1 376 ? -15.613 8.012 -10.546 1.00 16.64 374 SER A N 1
ATOM 2827 C CA A SER A 1 376 ? -14.235 8.090 -11.020 0.53 18.59 374 SER A CA 1
ATOM 2828 C CA B SER A 1 376 ? -14.232 8.092 -11.003 0.47 18.61 374 SER A CA 1
ATOM 2829 C C . SER A 1 376 ? -13.892 9.510 -11.448 1.00 18.89 374 SER A C 1
ATOM 2830 O O . SER A 1 376 ? -12.830 10.039 -11.098 1.00 17.20 374 SER A O 1
ATOM 2835 N N . ALA A 1 377 ? -14.790 10.150 -12.198 1.00 16.40 375 ALA A N 1
ATOM 2836 C CA . ALA A 1 377 ? -14.516 11.491 -12.699 1.00 16.82 375 ALA A CA 1
ATOM 2837 C C . ALA A 1 377 ? -14.379 12.500 -11.564 1.00 18.41 375 ALA A C 1
ATOM 2838 O O . ALA A 1 377 ? -13.464 13.335 -11.573 1.00 16.93 375 ALA A O 1
ATOM 2840 N N . VAL A 1 378 ? -15.280 12.449 -10.578 1.00 16.70 376 VAL A N 1
ATOM 2841 C CA . VAL A 1 378 ? -15.225 13.440 -9.508 1.00 16.61 376 VAL A CA 1
ATOM 2842 C C . VAL A 1 378 ? -13.986 13.233 -8.644 1.00 16.40 376 VAL A C 1
ATOM 2843 O O . VAL A 1 378 ? -13.341 14.199 -8.226 1.00 16.28 376 VAL A O 1
ATOM 2847 N N . LEU A 1 379 ? -13.618 11.976 -8.383 1.00 15.63 377 LEU A N 1
ATOM 2848 C CA . LEU A 1 379 ? -12.371 11.730 -7.668 1.00 15.81 377 LEU A CA 1
ATOM 2849 C C . LEU A 1 379 ? -11.169 12.235 -8.467 1.00 17.98 377 LEU A C 1
ATOM 2850 O O . LEU A 1 379 ? -10.262 12.853 -7.898 1.00 17.55 377 LEU A O 1
ATOM 2855 N N . ASP A 1 380 ? -11.151 11.992 -9.786 1.00 17.00 378 ASP A N 1
ATOM 2856 C CA . ASP A 1 380 ? -10.075 12.536 -10.622 1.00 18.91 378 ASP A CA 1
ATOM 2857 C C . ASP A 1 380 ? -10.085 14.058 -10.607 1.00 22.31 378 ASP A C 1
ATOM 2858 O O . ASP A 1 380 ? -9.021 14.698 -10.620 1.00 19.65 378 ASP A O 1
ATOM 2863 N N . SER A 1 381 ? -11.284 14.651 -10.605 1.00 17.30 379 SER A N 1
ATOM 2864 C CA A SER A 1 381 ? -11.422 16.105 -10.642 0.67 19.53 379 SER A CA 1
ATOM 2865 C CA B SER A 1 381 ? -11.402 16.104 -10.649 0.33 19.56 379 SER A CA 1
ATOM 2866 C C . SER A 1 381 ? -10.813 16.751 -9.405 1.00 17.55 379 SER A C 1
ATOM 2867 O O . SER A 1 381 ? -10.347 17.896 -9.462 1.00 17.14 379 SER A O 1
ATOM 2872 N N . LEU A 1 382 ? -10.817 16.041 -8.278 1.00 19.95 380 LEU A N 1
ATOM 2873 C CA . LEU A 1 382 ? -10.273 16.550 -7.027 1.00 20.37 380 LEU A CA 1
ATOM 2874 C C . LEU A 1 382 ? -8.801 16.210 -6.838 1.00 24.63 380 LEU A C 1
ATOM 2875 O O . LEU A 1 382 ? -8.192 16.663 -5.863 1.00 32.31 380 LEU A O 1
ATOM 2880 N N . ARG A 1 383 ? -8.217 15.431 -7.740 1.00 20.77 381 ARG A N 1
ATOM 2881 C CA . ARG A 1 383 ? -6.792 15.138 -7.680 1.00 27.12 381 ARG A CA 1
ATOM 2882 C C . ARG A 1 383 ? -5.993 16.312 -8.240 1.00 32.31 381 ARG A C 1
ATOM 2883 O O . ARG A 1 383 ? -6.219 16.749 -9.376 1.00 36.23 381 ARG A O 1
ATOM 2891 N N . ALA A 1 384 ? -5.065 16.822 -7.437 1.00 28.11 382 ALA A N 1
ATOM 2892 C CA . ALA A 1 384 ? -4.245 17.973 -7.795 1.00 31.65 382 ALA A CA 1
ATOM 2893 C C . ALA A 1 384 ? -3.208 18.149 -6.693 1.00 32.51 382 ALA A C 1
ATOM 2894 O O . ALA A 1 384 ? -3.303 17.539 -5.625 1.00 36.09 382 ALA A O 1
ATOM 2896 N N . SER A 1 385 ? -2.205 18.987 -6.967 1.00 32.21 383 SER A N 1
ATOM 2897 C CA . SER A 1 385 ? -1.115 19.150 -6.011 1.00 32.87 383 SER A CA 1
ATOM 2898 C C . SER A 1 385 ? -1.613 19.702 -4.681 1.00 31.49 383 SER A C 1
ATOM 2899 O O . SER A 1 385 ? -1.149 19.279 -3.614 1.00 35.38 383 SER A O 1
ATOM 2902 N N . ALA A 1 386 ? -2.560 20.643 -4.720 1.00 35.76 384 ALA A N 1
ATOM 2903 C CA . ALA A 1 386 ? -3.070 21.213 -3.477 1.00 39.45 384 ALA A CA 1
ATOM 2904 C C . ALA A 1 386 ? -3.747 20.157 -2.617 1.00 39.10 384 ALA A C 1
ATOM 2905 O O . ALA A 1 386 ? -3.790 20.289 -1.389 1.00 48.90 384 ALA A O 1
ATOM 2907 N N . THR A 1 387 ? -4.271 19.105 -3.240 1.00 36.49 385 THR A N 1
ATOM 2908 C CA . THR A 1 387 ? -4.983 18.057 -2.520 1.00 38.57 385 THR A CA 1
ATOM 2909 C C . THR A 1 387 ? -3.975 17.186 -1.781 1.00 40.94 385 THR A C 1
ATOM 2910 O O . THR A 1 387 ? -3.215 16.435 -2.403 1.00 40.74 385 THR A O 1
ATOM 2914 N N . GLY A 1 388 ? -3.963 17.289 -0.455 1.00 38.53 386 GLY A N 1
ATOM 2915 C CA . GLY A 1 388 ? -3.181 16.386 0.362 1.00 33.85 386 GLY A CA 1
ATOM 2916 C C . GLY A 1 388 ? -3.654 14.960 0.181 1.00 36.33 386 GLY A C 1
ATOM 2917 O O . GLY A 1 388 ? -3.306 14.306 -0.805 1.00 43.32 386 GLY A O 1
ATOM 2918 N N . ARG A 1 389 ? -4.449 14.462 1.119 1.00 24.34 387 ARG A N 1
ATOM 2919 C CA . ARG A 1 389 ? -5.047 13.145 1.007 1.00 25.70 387 ARG A CA 1
ATOM 2920 C C . ARG A 1 389 ? -6.530 13.324 0.723 1.00 23.64 387 ARG A C 1
ATOM 2921 O O . ARG A 1 389 ? -7.118 14.355 1.054 1.00 22.43 387 ARG A O 1
ATOM 2929 N N . LEU A 1 390 ? -7.127 12.316 0.100 1.00 19.18 388 LEU A N 1
ATOM 2930 C CA . LEU A 1 390 ? -8.519 12.371 -0.328 1.00 17.41 388 LEU A CA 1
ATOM 2931 C C . LEU A 1 390 ? -9.291 11.224 0.311 1.00 21.13 388 LEU A C 1
ATOM 2932 O O . LEU A 1 390 ? -8.879 10.065 0.215 1.00 19.14 388 LEU A O 1
ATOM 2937 N N . ALA A 1 391 ? -10.400 11.547 0.976 1.00 18.28 389 ALA A N 1
ATOM 2938 C CA . ALA A 1 391 ? -11.302 10.546 1.530 1.00 16.94 389 ALA A CA 1
ATOM 2939 C C . ALA A 1 391 ? -12.639 10.627 0.808 1.00 15.85 389 ALA A C 1
ATOM 2940 O O . ALA A 1 391 ? -13.107 11.720 0.471 1.00 16.04 389 ALA A O 1
ATOM 2942 N N . VAL A 1 392 ? -13.251 9.476 0.556 1.00 14.98 390 VAL A N 1
ATOM 2943 C CA . VAL A 1 392 ? -14.596 9.436 -0.002 1.00 14.54 390 VAL A CA 1
ATOM 2944 C C . VAL A 1 392 ? -15.458 8.502 0.836 1.00 14.42 390 VAL A C 1
ATOM 2945 O O . VAL A 1 392 ? -15.023 7.417 1.241 1.00 15.80 390 VAL A O 1
ATOM 2949 N N . VAL A 1 393 ? -16.679 8.950 1.111 1.00 13.93 391 VAL A N 1
ATOM 2950 C CA . VAL A 1 393 ? -17.680 8.227 1.886 1.00 14.11 391 VAL A CA 1
ATOM 2951 C C . VAL A 1 393 ? -18.854 7.992 0.948 1.00 13.78 391 VAL A C 1
ATOM 2952 O O . VAL A 1 393 ? -19.408 8.955 0.404 1.00 13.48 391 VAL A O 1
ATOM 2956 N N . PHE A 1 394 ? -19.254 6.733 0.776 1.00 13.91 392 PHE A N 1
ATOM 2957 C CA . PHE A 1 394 ? -20.384 6.448 -0.101 1.00 13.70 392 PHE A CA 1
ATOM 2958 C C . PHE A 1 394 ? -20.905 5.040 0.150 1.00 13.94 392 PHE A C 1
ATOM 2959 O O . PHE A 1 394 ? -20.240 4.207 0.772 1.00 14.39 392 PHE A O 1
ATOM 2967 N N . GLY A 1 395 ? -22.113 4.794 -0.373 1.00 13.79 393 GLY A N 1
ATOM 2968 C CA . GLY A 1 395 ? -22.682 3.464 -0.488 1.00 13.99 393 GLY A CA 1
ATOM 2969 C C . GLY A 1 395 ? -23.367 3.300 -1.826 1.00 14.34 393 GLY A C 1
ATOM 2970 O O . GLY A 1 395 ? -23.146 4.106 -2.736 1.00 15.82 393 GLY A O 1
ATOM 2971 N N . ALA A 1 396 ? -24.226 2.290 -1.960 1.00 14.15 394 ALA A N 1
ATOM 2972 C CA . ALA A 1 396 ? -24.947 2.066 -3.205 1.00 14.03 394 ALA A CA 1
ATOM 2973 C C . ALA A 1 396 ? -26.394 1.704 -2.901 1.00 13.75 394 ALA A C 1
ATOM 2974 O O . ALA A 1 396 ? -26.687 1.032 -1.909 1.00 14.06 394 ALA A O 1
ATOM 2976 N N . GLY A 1 397 ? -27.285 2.143 -3.782 1.00 15.27 395 GLY A N 1
ATOM 2977 C CA . GLY A 1 397 ? -28.705 2.013 -3.525 1.00 16.54 395 GLY A CA 1
ATOM 2978 C C . GLY A 1 397 ? -29.180 0.580 -3.664 1.00 18.50 395 GLY A C 1
ATOM 2979 O O . GLY A 1 397 ? -28.730 -0.173 -4.532 1.00 16.17 395 GLY A O 1
ATOM 2980 N N . GLY A 1 398 ? -30.099 0.201 -2.784 1.00 15.02 396 GLY A N 1
ATOM 2981 C CA . GLY A 1 398 ? -30.779 -1.063 -2.947 1.00 17.71 396 GLY A CA 1
ATOM 2982 C C . GLY A 1 398 ? -31.790 -0.990 -4.073 1.00 18.05 396 GLY A C 1
ATOM 2983 O O . GLY A 1 398 ? -32.346 0.066 -4.381 1.00 19.47 396 GLY A O 1
ATOM 2984 N N . ASN A 1 399 ? -32.025 -2.139 -4.702 1.00 23.52 397 ASN A N 1
ATOM 2985 C CA . ASN A 1 399 ? -32.954 -2.207 -5.824 1.00 24.82 397 ASN A CA 1
ATOM 2986 C C . ASN A 1 399 ? -32.555 -1.203 -6.907 1.00 26.20 397 ASN A C 1
ATOM 2987 O O . ASN A 1 399 ? -33.389 -0.539 -7.526 1.00 27.95 397 ASN A O 1
ATOM 2992 N N . ARG A 1 400 ? -31.245 -1.075 -7.102 1.00 23.66 398 ARG A N 1
ATOM 2993 C CA . ARG A 1 400 ? -30.645 -0.305 -8.178 1.00 22.95 398 ARG A CA 1
ATOM 2994 C C . ARG A 1 400 ? -29.453 -1.107 -8.668 1.00 25.44 398 ARG A C 1
ATOM 2995 O O . ARG A 1 400 ? -28.769 -1.756 -7.871 1.00 29.91 398 ARG A O 1
ATOM 3003 N N . ASP A 1 401 ? -29.224 -1.074 -9.978 1.00 27.17 399 ASP A N 1
ATOM 3004 C CA . ASP A 1 401 ? -28.162 -1.790 -10.679 1.00 23.24 399 ASP A CA 1
ATOM 3005 C C . ASP A 1 401 ? -27.132 -2.424 -9.748 1.00 22.94 399 ASP A C 1
ATOM 3006 O O . ASP A 1 401 ? -26.129 -1.785 -9.412 1.00 28.05 399 ASP A O 1
ATOM 3011 N N . PRO A 1 402 ? -27.315 -3.680 -9.328 1.00 22.25 400 PRO A N 1
ATOM 3012 C CA . PRO A 1 402 ? -26.325 -4.290 -8.424 1.00 20.09 400 PRO A CA 1
ATOM 3013 C C . PRO A 1 402 ? -24.967 -4.496 -9.060 1.00 21.29 400 PRO A C 1
ATOM 3014 O O . PRO A 1 402 ? -23.964 -4.566 -8.335 1.00 20.80 400 PRO A O 1
ATOM 3018 N N . GLY A 1 403 ? -24.894 -4.594 -10.389 1.00 23.59 401 GLY A N 1
ATOM 3019 C CA . GLY A 1 403 ? -23.616 -4.831 -11.040 1.00 23.16 401 GLY A CA 1
ATOM 3020 C C . GLY A 1 403 ? -22.626 -3.694 -10.897 1.00 23.83 401 GLY A C 1
ATOM 3021 O O . GLY A 1 403 ? -21.429 -3.893 -11.140 1.00 27.80 401 GLY A O 1
ATOM 3022 N N . LYS A 1 404 ? -23.089 -2.510 -10.496 1.00 17.65 402 LYS A N 1
ATOM 3023 C CA . LYS A 1 404 ? -22.189 -1.371 -10.363 1.00 19.01 402 LYS A CA 1
ATOM 3024 C C . LYS A 1 404 ? -21.410 -1.369 -9.050 1.00 19.74 402 LYS A C 1
ATOM 3025 O O . LYS A 1 404 ? -20.456 -0.590 -8.919 1.00 20.41 402 LYS A O 1
ATOM 3031 N N . ARG A 1 405 ? -21.775 -2.225 -8.091 1.00 19.47 403 ARG A N 1
ATOM 3032 C CA . ARG A 1 405 ? -21.287 -2.067 -6.721 1.00 18.32 403 ARG A CA 1
ATOM 3033 C C . ARG A 1 405 ? -19.800 -2.356 -6.610 1.00 19.74 403 ARG A C 1
ATOM 3034 O O . ARG A 1 405 ? -19.040 -1.546 -6.066 1.00 18.51 403 ARG A O 1
ATOM 3042 N N . GLU A 1 406 ? -19.364 -3.515 -7.107 1.00 20.82 404 GLU A N 1
ATOM 3043 C CA . GLU A 1 406 ? -17.939 -3.815 -7.086 1.00 19.95 404 GLU A CA 1
ATOM 3044 C C . GLU A 1 406 ? -17.147 -2.758 -7.843 1.00 21.35 404 GLU A C 1
ATOM 3045 O O . GLU A 1 406 ? -16.059 -2.356 -7.408 1.00 19.12 404 GLU A O 1
ATOM 3051 N N . GLU A 1 407 ? -17.683 -2.289 -8.973 1.00 19.82 405 GLU A N 1
ATOM 3052 C CA . GLU A 1 407 ? -16.963 -1.307 -9.777 1.00 20.91 405 GLU A CA 1
ATOM 3053 C C . GLU A 1 407 ? -16.807 0.014 -9.035 1.00 19.23 405 GLU A C 1
ATOM 3054 O O . GLU A 1 407 ? -15.774 0.686 -9.158 1.00 18.63 405 GLU A O 1
ATOM 3060 N N . MET A 1 408 ? -17.824 0.408 -8.261 1.00 17.85 406 MET A N 1
ATOM 3061 C CA . MET A 1 408 ? -17.711 1.628 -7.466 1.00 17.50 406 MET A CA 1
ATOM 3062 C C . MET A 1 408 ? -16.609 1.507 -6.429 1.00 17.63 406 MET A C 1
ATOM 3063 O O . MET A 1 408 ? -15.807 2.434 -6.244 1.00 16.93 406 MET A O 1
ATOM 3068 N N . GLY A 1 409 ? -16.546 0.366 -5.742 1.00 17.36 407 GLY A N 1
ATOM 3069 C CA . GLY A 1 409 ? -15.439 0.137 -4.834 1.00 15.60 407 GLY A CA 1
ATOM 3070 C C . GLY A 1 409 ? -14.095 0.199 -5.537 1.00 17.18 407 GLY A C 1
ATOM 3071 O O . GLY A 1 409 ? -13.136 0.773 -5.015 1.00 19.93 407 GLY A O 1
ATOM 3072 N N . ARG A 1 410 ? -14.006 -0.400 -6.728 1.00 17.43 408 ARG A N 1
ATOM 3073 C CA . ARG A 1 410 ? -12.743 -0.385 -7.462 1.00 20.07 408 ARG A CA 1
ATOM 3074 C C . ARG A 1 410 ? -12.307 1.038 -7.780 1.00 21.94 408 ARG A C 1
ATOM 3075 O O . ARG A 1 410 ? -11.163 1.423 -7.510 1.00 21.27 408 ARG A O 1
ATOM 3083 N N . VAL A 1 411 ? -13.202 1.837 -8.368 1.00 16.82 409 VAL A N 1
ATOM 3084 C CA . VAL A 1 411 ? -12.794 3.166 -8.823 1.00 19.29 409 VAL A CA 1
ATOM 3085 C C . VAL A 1 411 ? -12.407 4.044 -7.642 1.00 20.28 409 VAL A C 1
ATOM 3086 O O . VAL A 1 411 ? -11.477 4.853 -7.733 1.00 20.14 409 VAL A O 1
ATOM 3090 N N . ALA A 1 412 ? -13.097 3.884 -6.513 1.00 19.49 410 ALA A N 1
ATOM 3091 C CA . ALA A 1 412 ? -12.754 4.652 -5.321 1.00 18.90 410 ALA A CA 1
ATOM 3092 C C . ALA A 1 412 ? -11.392 4.243 -4.764 1.00 19.66 410 ALA A C 1
ATOM 3093 O O . ALA A 1 412 ? -10.558 5.100 -4.454 1.00 18.85 410 ALA A O 1
ATOM 3095 N N . ALA A 1 413 ? -11.142 2.936 -4.632 1.00 17.42 411 ALA A N 1
ATOM 3096 C CA . ALA A 1 413 ? -9.865 2.474 -4.093 1.00 19.60 411 ALA A CA 1
ATOM 3097 C C . ALA A 1 413 ? -8.689 2.782 -5.015 1.00 20.95 411 ALA A C 1
ATOM 3098 O O . ALA A 1 413 ? -7.549 2.829 -4.544 1.00 21.38 411 ALA A O 1
ATOM 3100 N N . GLU A 1 414 ? -8.932 2.985 -6.311 1.00 20.16 412 GLU A N 1
ATOM 3101 C CA . GLU A 1 414 ? -7.852 3.370 -7.218 1.00 20.47 412 GLU A CA 1
ATOM 3102 C C . GLU A 1 414 ? -7.432 4.825 -7.044 1.00 24.40 412 GLU A C 1
ATOM 3103 O O . GLU A 1 414 ? -6.321 5.189 -7.447 1.00 22.42 412 GLU A O 1
ATOM 3109 N N . ARG A 1 415 ? -8.282 5.660 -6.441 1.00 19.64 413 ARG A N 1
ATOM 3110 C CA . ARG A 1 415 ? -8.116 7.105 -6.489 1.00 21.23 413 ARG A CA 1
ATOM 3111 C C . ARG A 1 415 ? -8.051 7.785 -5.132 1.00 23.07 413 ARG A C 1
ATOM 3112 O O . ARG A 1 415 ? -7.496 8.885 -5.046 1.00 29.59 413 ARG A O 1
ATOM 3120 N N . ALA A 1 416 ? -8.592 7.180 -4.081 1.00 19.93 414 ALA A N 1
ATOM 3121 C CA . ALA A 1 416 ? -8.710 7.824 -2.782 1.00 19.30 414 ALA A CA 1
ATOM 3122 C C . ALA A 1 416 ? -7.747 7.188 -1.792 1.00 21.74 414 ALA A C 1
ATOM 3123 O O . ALA A 1 416 ? -7.381 6.016 -1.919 1.00 23.32 414 ALA A O 1
ATOM 3125 N N . ASP A 1 417 ? -7.335 7.980 -0.802 1.00 18.57 415 ASP A N 1
ATOM 3126 C CA . ASP A 1 417 ? -6.509 7.463 0.284 1.00 19.35 415 ASP A CA 1
ATOM 3127 C C . ASP A 1 417 ? -7.338 6.762 1.347 1.00 22.89 415 ASP A C 1
ATOM 3128 O O . ASP A 1 417 ? -6.842 5.838 2.002 1.00 22.47 415 ASP A O 1
ATOM 3133 N N . LEU A 1 418 ? -8.587 7.191 1.539 1.00 20.58 416 LEU A N 1
ATOM 3134 C CA . LEU A 1 418 ? -9.506 6.566 2.477 1.00 18.72 416 LEU A CA 1
ATOM 3135 C C . LEU A 1 418 ? -10.846 6.376 1.785 1.00 17.06 416 LEU A C 1
ATOM 3136 O O . LEU A 1 418 ? -11.389 7.323 1.206 1.00 17.72 416 LEU A O 1
ATOM 3141 N N . VAL A 1 419 ? -11.364 5.155 1.836 1.00 17.12 417 VAL A N 1
ATOM 3142 C CA . VAL A 1 419 ? -12.666 4.812 1.283 1.00 18.42 417 VAL A CA 1
ATOM 3143 C C . VAL A 1 419 ? -13.511 4.339 2.451 1.00 18.18 417 VAL A C 1
ATOM 3144 O O . VAL A 1 419 ? -13.172 3.341 3.097 1.00 17.49 417 VAL A O 1
ATOM 3148 N N . VAL A 1 420 ? -14.589 5.061 2.745 1.00 16.29 418 VAL A N 1
ATOM 3149 C CA . VAL A 1 420 ? -15.511 4.682 3.811 1.00 16.79 418 VAL A CA 1
ATOM 3150 C C . VAL A 1 420 ? -16.782 4.178 3.147 1.00 15.84 418 VAL A C 1
ATOM 3151 O O . VAL A 1 420 ? -17.508 4.949 2.506 1.00 15.84 418 VAL A O 1
ATOM 3155 N N . VAL A 1 421 ? -17.059 2.886 3.299 1.00 15.38 419 VAL A N 1
ATOM 3156 C CA . VAL A 1 421 ? -18.232 2.273 2.689 1.00 15.76 419 VAL A CA 1
ATOM 3157 C C . VAL A 1 421 ? -19.359 2.275 3.713 1.00 16.28 419 VAL A C 1
ATOM 3158 O O . VAL A 1 421 ? -19.215 1.712 4.807 1.00 17.07 419 VAL A O 1
ATOM 3162 N N . THR A 1 422 ? -20.487 2.891 3.356 1.00 14.98 420 THR A N 1
ATOM 3163 C CA . THR A 1 422 ? -21.596 3.082 4.286 1.00 15.47 420 THR A CA 1
ATOM 3164 C C . THR A 1 422 ? -22.904 2.776 3.556 1.00 15.53 420 THR A C 1
ATOM 3165 O O . THR A 1 422 ? -22.898 2.286 2.421 1.00 17.03 420 THR A O 1
ATOM 3169 N N . ASP A 1 423 ? -24.033 3.077 4.203 1.00 14.78 421 ASP A N 1
ATOM 3170 C CA . ASP A 1 423 ? -25.354 2.834 3.626 1.00 14.62 421 ASP A CA 1
ATOM 3171 C C . ASP A 1 423 ? -25.851 4.050 2.846 1.00 14.19 421 ASP A C 1
ATOM 3172 O O . ASP A 1 423 ? -25.606 5.206 3.221 1.00 14.05 421 ASP A O 1
ATOM 3177 N N . ASP A 1 424 ? -26.564 3.778 1.746 1.00 14.00 422 ASP A N 1
ATOM 3178 C CA . ASP A 1 424 ? -27.177 4.815 0.912 1.00 13.62 422 ASP A CA 1
ATOM 3179 C C . ASP A 1 424 ? -28.438 4.197 0.309 1.00 14.38 422 ASP A C 1
ATOM 3180 O O . ASP A 1 424 ? -28.385 3.549 -0.734 1.00 14.90 422 ASP A O 1
ATOM 3185 N N . ASN A 1 425 ? -29.565 4.393 0.979 1.00 13.61 423 ASN A N 1
ATOM 3186 C CA . ASN A 1 425 ? -30.853 3.922 0.487 1.00 13.59 423 ASN A CA 1
ATOM 3187 C C . ASN A 1 425 ? -30.839 2.427 0.157 1.00 14.66 423 ASN A C 1
ATOM 3188 O O . ASN A 1 425 ? -31.076 2.039 -0.991 1.00 14.11 423 ASN A O 1
ATOM 3193 N N . PRO A 1 426 ? -30.573 1.565 1.138 1.00 14.21 424 PRO A N 1
ATOM 3194 C CA . PRO A 1 426 ? -30.612 0.119 0.859 1.00 15.84 424 PRO A CA 1
ATOM 3195 C C . PRO A 1 426 ? -31.997 -0.395 0.482 1.00 14.53 424 PRO A C 1
ATOM 3196 O O . PRO A 1 426 ? -32.105 -1.498 -0.079 1.00 16.05 424 PRO A O 1
ATOM 3200 N N . ARG A 1 427 ? -33.060 0.356 0.771 1.00 14.38 425 ARG A N 1
ATOM 3201 C CA . ARG A 1 427 ? -34.416 0.042 0.297 1.00 14.39 425 ARG A CA 1
ATOM 3202 C C . ARG A 1 427 ? -34.804 -1.359 0.747 1.00 16.30 425 ARG A C 1
ATOM 3203 O O . ARG A 1 427 ? -34.774 -1.633 1.959 1.00 15.65 425 ARG A O 1
ATOM 3211 N N . ASP A 1 428 ? -35.197 -2.255 -0.147 1.00 16.21 426 ASP A N 1
ATOM 3212 C CA . ASP A 1 428 ? -35.684 -3.567 0.259 1.00 19.08 426 ASP A CA 1
ATOM 3213 C C . ASP A 1 428 ? -34.588 -4.627 0.327 1.00 18.60 426 ASP A C 1
ATOM 3214 O O . ASP A 1 428 ? -34.899 -5.811 0.507 1.00 19.28 426 ASP A O 1
ATOM 3219 N N . GLU A 1 429 ? -33.320 -4.239 0.211 1.00 17.97 427 GLU A N 1
ATOM 3220 C CA . GLU A 1 429 ? -32.213 -5.181 0.196 1.00 16.91 427 GLU A CA 1
ATOM 3221 C C . GLU A 1 429 ? -31.522 -5.256 1.552 1.00 19.88 427 GLU A C 1
ATOM 3222 O O . GLU A 1 429 ? -31.590 -4.334 2.364 1.00 21.38 427 GLU A O 1
ATOM 3228 N N . ASP A 1 430 ? -30.818 -6.362 1.768 1.00 18.10 428 ASP A N 1
ATOM 3229 C CA . ASP A 1 430 ? -29.928 -6.558 2.902 1.00 19.58 428 ASP A CA 1
ATOM 3230 C C . ASP A 1 430 ? -28.820 -5.514 2.826 1.00 17.48 428 ASP A C 1
ATOM 3231 O O . ASP A 1 430 ? -27.970 -5.579 1.925 1.00 18.40 428 ASP A O 1
ATOM 3236 N N . PRO A 1 431 ? -28.787 -4.528 3.725 1.00 17.53 429 PRO A N 1
ATOM 3237 C CA . PRO A 1 431 ? -27.763 -3.482 3.587 1.00 16.04 429 PRO A CA 1
ATOM 3238 C C . PRO A 1 431 ? -26.350 -4.009 3.698 1.00 16.29 429 PRO A C 1
ATOM 3239 O O . PRO A 1 431 ? -25.450 -3.487 3.031 1.00 17.06 429 PRO A O 1
ATOM 3243 N N . ALA A 1 432 ? -26.122 -5.041 4.508 1.00 17.29 430 ALA A N 1
ATOM 3244 C CA . ALA A 1 432 ? -24.771 -5.565 4.665 1.00 17.40 430 ALA A CA 1
ATOM 3245 C C . ALA A 1 432 ? -24.259 -6.186 3.370 1.00 17.47 430 ALA A C 1
ATOM 3246 O O . ALA A 1 432 ? -23.070 -6.075 3.053 1.00 18.44 430 ALA A O 1
ATOM 3248 N N . ALA A 1 433 ? -25.141 -6.837 2.605 1.00 18.57 431 ALA A N 1
ATOM 3249 C CA . ALA A 1 433 ? -24.720 -7.444 1.343 1.00 20.79 431 ALA A CA 1
ATOM 3250 C C . ALA A 1 433 ? -24.313 -6.397 0.313 1.00 18.53 431 ALA A C 1
ATOM 3251 O O . ALA A 1 433 ? -23.410 -6.646 -0.498 1.00 20.14 431 ALA A O 1
ATOM 3253 N N . ILE A 1 434 ? -24.965 -5.234 0.316 1.00 16.29 432 ILE A N 1
ATOM 3254 C CA . ILE A 1 434 ? -24.550 -4.168 -0.592 1.00 17.08 432 ILE A CA 1
ATOM 3255 C C . ILE A 1 434 ? -23.148 -3.690 -0.239 1.00 18.14 432 ILE A C 1
ATOM 3256 O O . ILE A 1 434 ? -22.275 -3.571 -1.110 1.00 17.80 432 ILE A O 1
ATOM 3261 N N . ARG A 1 435 ? -22.912 -3.401 1.046 1.00 16.23 433 ARG A N 1
ATOM 3262 C CA . ARG A 1 435 ? -21.597 -2.925 1.457 1.00 17.28 433 ARG A CA 1
ATOM 3263 C C . ARG A 1 435 ? -20.523 -3.956 1.154 1.00 18.36 433 ARG A C 1
ATOM 3264 O O . ARG A 1 435 ? -19.415 -3.604 0.732 1.00 18.98 433 ARG A O 1
ATOM 3272 N N . ALA A 1 436 ? -20.833 -5.238 1.371 1.00 17.46 434 ALA A N 1
ATOM 3273 C CA . ALA A 1 436 ? -19.852 -6.286 1.122 1.00 21.07 434 ALA A CA 1
ATOM 3274 C C . ALA A 1 436 ? -19.386 -6.273 -0.330 1.00 18.80 434 ALA A C 1
ATOM 3275 O O . ALA A 1 436 ? -18.198 -6.471 -0.607 1.00 19.52 434 ALA A O 1
ATOM 3277 N N . ALA A 1 437 ? -20.298 -6.025 -1.271 1.00 19.71 435 ALA A N 1
ATOM 3278 C CA . ALA A 1 437 ? -19.907 -6.001 -2.677 1.00 20.30 435 ALA A CA 1
ATOM 3279 C C . ALA A 1 437 ? -18.991 -4.821 -2.976 1.00 21.66 435 ALA A C 1
ATOM 3280 O O . ALA A 1 437 ? -18.001 -4.963 -3.705 1.00 19.63 435 ALA A O 1
ATOM 3282 N N . ILE A 1 438 ? -19.306 -3.644 -2.431 1.00 17.86 436 ILE A N 1
ATOM 3283 C CA . ILE A 1 438 ? -18.433 -2.494 -2.632 1.00 18.47 436 ILE A CA 1
ATOM 3284 C C . ILE A 1 438 ? -17.059 -2.767 -2.034 1.00 19.34 436 ILE A C 1
ATOM 3285 O O . ILE A 1 438 ? -16.024 -2.483 -2.646 1.00 20.37 436 ILE A O 1
ATOM 3290 N N . VAL A 1 439 ? -17.034 -3.305 -0.813 1.00 18.85 437 VAL A N 1
ATOM 3291 C CA . VAL A 1 439 ? -15.767 -3.587 -0.148 1.00 20.26 437 VAL A CA 1
ATOM 3292 C C . VAL A 1 439 ? -14.940 -4.570 -0.969 1.00 22.89 437 VAL A C 1
ATOM 3293 O O . VAL A 1 439 ? -13.724 -4.401 -1.125 1.00 22.96 437 VAL A O 1
ATOM 3297 N N . ALA A 1 440 ? -15.587 -5.608 -1.507 1.00 21.00 438 ALA A N 1
ATOM 3298 C CA . ALA A 1 440 ? -14.865 -6.576 -2.330 1.00 23.74 438 ALA A CA 1
ATOM 3299 C C . ALA A 1 440 ? -14.216 -5.900 -3.531 1.00 24.62 438 ALA A C 1
ATOM 3300 O O . ALA A 1 440 ? -13.053 -6.171 -3.851 1.00 23.23 438 ALA A O 1
ATOM 3302 N N . GLY A 1 441 ? -14.949 -5.016 -4.211 1.00 21.64 439 GLY A N 1
ATOM 3303 C CA . GLY A 1 441 ? -14.357 -4.295 -5.326 1.00 23.08 439 GLY A CA 1
ATOM 3304 C C . GLY A 1 441 ? -13.180 -3.439 -4.902 1.00 25.01 439 GLY A C 1
ATOM 3305 O O . GLY A 1 441 ? -12.141 -3.417 -5.569 1.00 24.57 439 GLY A O 1
ATOM 3306 N N . ALA A 1 442 ? -13.326 -2.720 -3.784 1.00 20.34 440 ALA A N 1
ATOM 3307 C CA . ALA A 1 442 ? -12.236 -1.882 -3.295 1.00 18.45 440 ALA A CA 1
ATOM 3308 C C . ALA A 1 442 ? -11.008 -2.715 -2.961 1.00 23.04 440 ALA A C 1
ATOM 3309 O O . ALA A 1 442 ? -9.882 -2.338 -3.300 1.00 24.18 440 ALA A O 1
ATOM 3311 N N . LYS A 1 443 ? -11.207 -3.850 -2.289 1.00 22.04 441 LYS A N 1
ATOM 3312 C CA . LYS A 1 443 ? -10.082 -4.702 -1.922 1.00 24.35 441 LYS A CA 1
ATOM 3313 C C . LYS A 1 443 ? -9.418 -5.332 -3.142 1.00 28.02 441 LYS A C 1
ATOM 3314 O O . LYS A 1 443 ? -8.220 -5.635 -3.102 1.00 29.75 441 LYS A O 1
ATOM 3320 N N . SER A 1 444 ? -10.162 -5.526 -4.232 1.00 25.40 442 SER A N 1
ATOM 3321 C CA . SER A 1 444 ? -9.576 -6.133 -5.424 1.00 27.30 442 SER A CA 1
ATOM 3322 C C . SER A 1 444 ? -8.485 -5.267 -6.043 1.00 30.57 442 SER A C 1
ATOM 3323 O O . SER A 1 444 ? -7.680 -5.777 -6.833 1.00 31.54 442 SER A O 1
ATOM 3326 N N . VAL A 1 445 ? -8.441 -3.976 -5.710 1.00 27.29 443 VAL A N 1
ATOM 3327 C CA . VAL A 1 445 ? -7.426 -3.068 -6.232 1.00 32.22 443 VAL A CA 1
ATOM 3328 C C . VAL A 1 445 ? -6.114 -3.312 -5.502 1.00 35.54 443 VAL A C 1
ATOM 3329 O O . VAL A 1 445 ? -6.100 -3.616 -4.305 1.00 39.44 443 VAL A O 1
ATOM 3333 N N . ALA A 1 446 ? -4.999 -3.182 -6.225 1.00 37.93 444 ALA A N 1
ATOM 3334 C CA . ALA A 1 446 ? -3.699 -3.477 -5.633 1.00 50.80 444 ALA A CA 1
ATOM 3335 C C . ALA A 1 446 ? -3.218 -2.388 -4.680 1.00 52.28 444 ALA A C 1
ATOM 3336 O O . ALA A 1 446 ? -2.380 -2.669 -3.816 1.00 60.80 444 ALA A O 1
ATOM 3338 N N . GLY A 1 447 ? -3.744 -1.170 -4.799 1.00 47.63 445 GLY A N 1
ATOM 3339 C CA . GLY A 1 447 ? -3.162 0.006 -4.176 1.00 45.76 445 GLY A CA 1
ATOM 3340 C C . GLY A 1 447 ? -3.184 0.130 -2.663 1.00 41.74 445 GLY A C 1
ATOM 3341 O O . GLY A 1 447 ? -3.395 -0.846 -1.936 1.00 42.44 445 GLY A O 1
ATOM 3342 N N . GLN A 1 448 ? -2.975 1.361 -2.187 1.00 46.09 446 GLN A N 1
ATOM 3343 C CA . GLN A 1 448 ? -2.723 1.654 -0.781 1.00 49.16 446 GLN A CA 1
ATOM 3344 C C . GLN A 1 448 ? -3.881 2.378 -0.098 1.00 41.19 446 GLN A C 1
ATOM 3345 O O . GLN A 1 448 ? -3.681 2.998 0.951 1.00 40.71 446 GLN A O 1
ATOM 3351 N N . ALA A 1 449 ? -5.082 2.328 -0.665 1.00 32.32 447 ALA A N 1
ATOM 3352 C CA . ALA A 1 449 ? -6.216 2.972 -0.019 1.00 28.63 447 ALA A CA 1
ATOM 3353 C C . ALA A 1 449 ? -6.604 2.210 1.241 1.00 29.17 447 ALA A C 1
ATOM 3354 O O . ALA A 1 449 ? -6.628 0.976 1.260 1.00 27.91 447 ALA A O 1
ATOM 3356 N N . GLN A 1 450 ? -6.904 2.951 2.306 1.00 22.02 448 GLN A N 1
ATOM 3357 C CA . GLN A 1 450 ? -7.468 2.338 3.496 1.00 24.53 448 GLN A CA 1
ATOM 3358 C C . GLN A 1 450 ? -8.966 2.180 3.286 1.00 22.61 448 GLN A C 1
ATOM 3359 O O . GLN A 1 450 ? -9.636 3.116 2.843 1.00 23.02 448 GLN A O 1
ATOM 3365 N N . ILE A 1 451 ? -9.491 0.999 3.590 1.00 20.27 449 ILE A N 1
ATOM 3366 C CA . ILE A 1 451 ? -10.895 0.684 3.358 1.00 21.85 449 ILE A CA 1
ATOM 3367 C C . ILE A 1 451 ? -11.544 0.439 4.710 1.00 23.22 449 ILE A C 1
ATOM 3368 O O . ILE A 1 451 ? -11.125 -0.457 5.456 1.00 24.46 449 ILE A O 1
ATOM 3373 N N . VAL A 1 452 ? -12.542 1.258 5.037 1.00 20.55 450 VAL A N 1
ATOM 3374 C CA A VAL A 1 452 ? -13.267 1.151 6.293 0.31 19.80 450 VAL A CA 1
ATOM 3375 C CA B VAL A 1 452 ? -13.271 1.198 6.298 0.69 19.74 450 VAL A CA 1
ATOM 3376 C C . VAL A 1 452 ? -14.747 1.008 5.980 1.00 18.60 450 VAL A C 1
ATOM 3377 O O . VAL A 1 452 ? -15.278 1.674 5.087 1.00 19.23 450 VAL A O 1
ATOM 3384 N N . GLU A 1 453 ? -15.412 0.126 6.715 1.00 17.41 451 GLU A N 1
ATOM 3385 C CA . GLU A 1 453 ? -16.835 -0.120 6.525 1.00 18.49 451 GLU A CA 1
ATOM 3386 C C . GLU A 1 453 ? -17.578 0.318 7.780 1.00 18.95 451 GLU A C 1
ATOM 3387 O O . GLU A 1 453 ? -17.318 -0.199 8.873 1.00 19.50 451 GLU A O 1
ATOM 3393 N N . ILE A 1 454 ? -18.502 1.268 7.618 1.00 18.59 452 ILE A N 1
ATOM 3394 C CA . ILE A 1 454 ? -19.295 1.808 8.719 1.00 19.17 452 ILE A CA 1
ATOM 3395 C C . ILE A 1 454 ? -20.725 1.937 8.209 1.00 18.79 452 ILE A C 1
ATOM 3396 O O . ILE A 1 454 ? -21.006 2.792 7.361 1.00 17.22 452 ILE A O 1
ATOM 3401 N N . ALA A 1 455 ? -21.624 1.101 8.730 1.00 17.70 453 ALA A N 1
ATOM 3402 C CA . ALA A 1 455 ? -22.980 1.015 8.192 1.00 18.09 453 ALA A CA 1
ATOM 3403 C C . ALA A 1 455 ? -23.740 2.324 8.360 1.00 17.53 453 ALA A C 1
ATOM 3404 O O . ALA A 1 455 ? -24.388 2.798 7.421 1.00 17.73 453 ALA A O 1
ATOM 3406 N N . ASP A 1 456 ? -23.681 2.914 9.548 1.00 17.57 454 ASP A N 1
ATOM 3407 C CA . ASP A 1 456 ? -24.433 4.130 9.830 1.00 15.80 454 ASP A CA 1
ATOM 3408 C C . ASP A 1 456 ? -23.793 5.314 9.112 1.00 15.44 454 ASP A C 1
ATOM 3409 O O . ASP A 1 456 ? -22.608 5.594 9.304 1.00 15.54 454 ASP A O 1
ATOM 3414 N N . ARG A 1 457 ? -24.584 6.024 8.300 1.00 15.06 455 ARG A N 1
ATOM 3415 C CA . ARG A 1 457 ? -24.021 7.071 7.452 1.00 14.72 455 ARG A CA 1
ATOM 3416 C C . ARG A 1 457 ? -23.538 8.276 8.256 1.00 15.84 455 ARG A C 1
ATOM 3417 O O . ARG A 1 457 ? -22.546 8.912 7.878 1.00 14.66 455 ARG A O 1
ATOM 3425 N N . ARG A 1 458 ? -24.230 8.632 9.341 1.00 14.92 456 ARG A N 1
ATOM 3426 C CA A ARG A 1 458 ? -23.713 9.697 10.190 0.48 15.80 456 ARG A CA 1
ATOM 3427 C CA B ARG A 1 458 ? -23.733 9.690 10.224 0.52 15.80 456 ARG A CA 1
ATOM 3428 C C . ARG A 1 458 ? -22.371 9.320 10.799 1.00 15.34 456 ARG A C 1
ATOM 3429 O O . ARG A 1 458 ? -21.444 10.138 10.821 1.00 15.32 456 ARG A O 1
ATOM 3444 N N . GLU A 1 459 ? -22.243 8.087 11.289 1.00 15.67 457 GLU A N 1
ATOM 3445 C CA . GLU A 1 459 ? -20.966 7.655 11.844 1.00 16.00 457 GLU A CA 1
ATOM 3446 C C . GLU A 1 459 ? -19.887 7.641 10.776 1.00 16.48 457 GLU A C 1
ATOM 3447 O O . GLU A 1 459 ? -18.720 7.933 11.062 1.00 16.38 457 GLU A O 1
ATOM 3453 N N . ALA A 1 460 ? -20.256 7.309 9.537 1.00 15.53 458 ALA A N 1
ATOM 3454 C CA . ALA A 1 460 ? -19.269 7.257 8.463 1.00 15.38 458 ALA A CA 1
ATOM 3455 C C . ALA A 1 460 ? -18.768 8.651 8.113 1.00 15.65 458 ALA A C 1
ATOM 3456 O O . ALA A 1 460 ? -17.562 8.855 7.913 1.00 15.20 458 ALA A O 1
ATOM 3458 N N . ILE A 1 461 ? -19.685 9.621 8.014 1.00 14.87 459 ILE A N 1
ATOM 3459 C CA . ILE A 1 461 ? -19.281 11.009 7.805 1.00 14.68 459 ILE A CA 1
ATOM 3460 C C . ILE A 1 461 ? -18.380 11.470 8.939 1.00 15.50 459 ILE A C 1
ATOM 3461 O O . ILE A 1 461 ? -17.345 12.115 8.713 1.00 15.30 459 ILE A O 1
ATOM 3466 N N . ASP A 1 462 ? -18.752 11.131 10.174 1.00 15.31 460 ASP A N 1
ATOM 3467 C CA . ASP A 1 462 ? -17.967 11.543 11.333 1.00 15.66 460 ASP A CA 1
ATOM 3468 C C . ASP A 1 462 ? -16.556 10.986 11.258 1.00 16.79 460 ASP A C 1
ATOM 3469 O O . ASP A 1 462 ? -15.580 11.702 11.520 1.00 17.86 460 ASP A O 1
ATOM 3474 N N . HIS A 1 463 ? -16.432 9.709 10.890 1.00 15.98 461 HIS A N 1
ATOM 3475 C CA . HIS A 1 463 ? -15.117 9.086 10.777 1.00 17.29 461 HIS A CA 1
ATOM 3476 C C . HIS A 1 463 ? -14.226 9.843 9.801 1.00 15.99 461 HIS A C 1
ATOM 3477 O O . HIS A 1 463 ? -13.059 10.122 10.091 1.00 17.04 461 HIS A O 1
ATOM 3484 N N . ALA A 1 464 ? -14.750 10.169 8.619 1.00 15.58 462 ALA A N 1
ATOM 3485 C CA . ALA A 1 464 ? -13.932 10.871 7.635 1.00 15.38 462 ALA A CA 1
ATOM 3486 C C . ALA A 1 464 ? -13.563 12.270 8.107 1.00 15.43 462 ALA A C 1
ATOM 3487 O O . ALA A 1 464 ? -12.442 12.733 7.869 1.00 17.36 462 ALA A O 1
ATOM 3489 N N . VAL A 1 465 ? -14.486 12.961 8.781 1.00 16.16 463 VAL A N 1
ATOM 3490 C CA . VAL A 1 465 ? -14.188 14.304 9.282 1.00 15.70 463 VAL A CA 1
ATOM 3491 C C . VA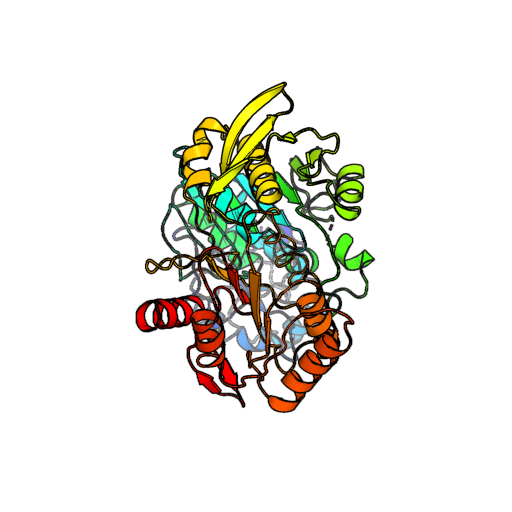L A 1 465 ? -13.081 14.254 10.331 1.00 18.38 463 VAL A C 1
ATOM 3492 O O . VAL A 1 465 ? -12.178 15.101 10.340 1.00 19.37 463 VAL A O 1
ATOM 3496 N N . ARG A 1 466 ? -13.126 13.252 11.218 1.00 17.59 464 ARG A N 1
ATOM 3497 C CA . ARG A 1 466 ? -12.104 13.104 12.250 1.00 18.21 464 ARG A CA 1
ATOM 3498 C C . ARG A 1 466 ? -10.754 12.719 11.661 1.00 20.49 464 ARG A C 1
ATOM 3499 O O . ARG A 1 466 ? -9.710 13.041 12.242 1.00 22.60 464 ARG A O 1
ATOM 3507 N N . TRP A 1 467 ? -10.763 12.049 10.508 1.00 18.20 465 TRP A N 1
ATOM 3508 C CA . TRP A 1 467 ? -9.542 11.595 9.853 1.00 19.89 465 TRP A CA 1
ATOM 3509 C C . TRP A 1 467 ? -8.785 12.743 9.196 1.00 20.50 465 TRP A C 1
ATOM 3510 O O . TRP A 1 467 ? -7.556 12.680 9.072 1.00 22.97 465 TRP A O 1
ATOM 3521 N N . ALA A 1 468 ? -9.484 13.801 8.798 1.00 17.66 466 ALA A N 1
ATOM 3522 C CA . ALA A 1 468 ? -8.913 14.803 7.915 1.00 20.18 466 ALA A CA 1
ATOM 3523 C C . ALA A 1 468 ? -7.977 15.748 8.655 1.00 21.06 466 ALA A C 1
ATOM 3524 O O . ALA A 1 468 ? -8.235 16.146 9.797 1.00 23.42 466 ALA A O 1
ATOM 3526 N N . GLY A 1 469 ? -6.883 16.105 7.984 1.00 24.61 467 GLY A N 1
ATOM 3527 C CA . GLY A 1 469 ? -5.963 17.112 8.458 1.00 25.17 467 GLY A CA 1
ATOM 3528 C C . GLY A 1 469 ? -5.881 18.271 7.480 1.00 21.79 467 GLY A C 1
ATOM 3529 O O . GLY A 1 469 ? -6.544 18.295 6.441 1.00 20.11 467 GLY A O 1
ATOM 3530 N N . ALA A 1 470 ? -5.042 19.239 7.836 1.00 22.53 468 ALA A N 1
ATOM 3531 C CA . ALA A 1 470 ? -4.910 20.437 7.021 1.00 24.08 468 ALA A CA 1
ATOM 3532 C C . ALA A 1 470 ? -4.591 20.077 5.577 1.00 24.97 468 ALA A C 1
ATOM 3533 O O . ALA A 1 470 ? -3.675 19.296 5.301 1.00 24.11 468 ALA A O 1
ATOM 3535 N N . GLY A 1 471 ? -5.365 20.646 4.656 1.00 23.18 469 GLY A N 1
ATOM 3536 C CA . GLY A 1 471 ? -5.150 20.462 3.238 1.00 24.29 469 GLY A CA 1
ATOM 3537 C C . GLY A 1 471 ? -5.740 19.199 2.649 1.00 26.17 469 GLY A C 1
ATOM 3538 O O . GLY A 1 471 ? -5.653 19.011 1.430 1.00 25.79 469 GLY A O 1
ATOM 3539 N N . ASP A 1 472 ? -6.319 18.322 3.468 1.00 19.67 470 ASP A N 1
ATOM 3540 C CA . ASP A 1 472 ? -6.978 17.127 2.954 1.00 22.41 470 ASP A CA 1
ATOM 3541 C C . ASP A 1 472 ? -8.320 17.482 2.308 1.00 19.11 470 ASP A C 1
ATOM 3542 O O . ASP A 1 472 ? -8.794 18.623 2.352 1.00 17.88 470 ASP A O 1
ATOM 3547 N N . VAL A 1 473 ? -8.937 16.477 1.692 1.00 16.95 471 VAL A N 1
ATOM 3548 C CA . VAL A 1 473 ? -10.246 16.621 1.061 1.00 16.32 471 VAL A CA 1
ATOM 3549 C C . VAL A 1 473 ? -11.133 15.474 1.527 1.00 17.14 471 VAL A C 1
ATOM 3550 O O . VAL A 1 473 ? -10.724 14.309 1.482 1.00 18.34 471 VAL A O 1
ATOM 3554 N N . VAL A 1 474 ? -12.345 15.808 1.973 1.00 14.49 472 VAL A N 1
ATOM 3555 C CA . VAL A 1 474 ? -13.355 14.828 2.373 1.00 16.19 472 VAL A CA 1
ATOM 3556 C C . VAL A 1 474 ? -14.553 14.985 1.446 1.00 14.00 472 VAL A C 1
ATOM 3557 O O . VAL A 1 474 ? -15.168 16.061 1.393 1.00 15.38 472 VAL A O 1
ATOM 3561 N N . LEU A 1 475 ? -14.892 13.917 0.729 1.00 14.33 473 LEU A N 1
ATOM 3562 C CA . LEU A 1 475 ? -16.014 13.927 -0.207 1.00 13.20 473 LEU A CA 1
ATOM 3563 C C . LEU A 1 475 ? -17.100 12.981 0.291 1.00 13.23 473 LEU A C 1
ATOM 3564 O O . LEU A 1 475 ? -16.837 11.797 0.515 1.00 13.43 473 LEU A O 1
ATOM 3569 N N . ILE A 1 476 ? -18.316 13.501 0.458 1.00 13.05 474 ILE A N 1
ATOM 3570 C CA . ILE A 1 476 ? -19.487 12.692 0.803 1.00 13.06 474 ILE A CA 1
ATOM 3571 C C . ILE A 1 476 ? -20.312 12.534 -0.468 1.00 12.78 474 ILE A C 1
ATOM 3572 O O . ILE A 1 476 ? -20.910 13.504 -0.955 1.00 12.54 474 ILE A O 1
ATOM 3577 N N . ALA A 1 477 ? -20.340 11.321 -1.024 1.00 12.83 475 ALA A N 1
ATOM 3578 C CA . ALA A 1 477 ? -20.846 11.104 -2.372 1.00 12.61 475 ALA A CA 1
ATOM 3579 C C . ALA A 1 477 ? -22.090 10.233 -2.367 1.00 12.61 475 ALA A C 1
ATOM 3580 O O . ALA A 1 477 ? -22.270 9.374 -1.501 1.00 13.22 475 ALA A O 1
ATOM 3582 N N . GLY A 1 478 ? -22.943 10.456 -3.362 1.00 12.87 476 GLY A N 1
ATOM 3583 C CA . GLY A 1 478 ? -24.008 9.535 -3.706 1.00 14.05 476 GLY A CA 1
ATOM 3584 C C . GLY A 1 478 ? -25.404 10.074 -3.507 1.00 12.22 476 GLY A C 1
ATOM 3585 O O . GLY A 1 478 ? -26.349 9.532 -4.100 1.00 12.81 476 GLY A O 1
ATOM 3586 N N . LYS A 1 479 ? -25.576 11.108 -2.691 1.00 12.22 477 LYS A N 1
ATOM 3587 C CA . LYS A 1 479 ? -26.886 11.708 -2.462 1.00 12.06 477 LYS A CA 1
ATOM 3588 C C . LYS A 1 479 ? -27.010 13.129 -2.980 1.00 12.65 477 LYS A C 1
ATOM 3589 O O . LYS A 1 479 ? -28.109 13.531 -3.368 1.00 12.47 477 LYS A O 1
ATOM 3595 N N . GLY A 1 480 ? -25.932 13.910 -2.976 1.00 11.82 478 GLY A N 1
ATOM 3596 C CA . GLY A 1 480 ? -26.063 15.265 -3.494 1.00 11.77 478 GLY A CA 1
ATOM 3597 C C . GLY A 1 480 ? -27.103 16.068 -2.729 1.00 11.91 478 GLY A C 1
ATOM 3598 O O . GLY A 1 480 ? -27.068 16.174 -1.498 1.00 13.74 478 GLY A O 1
ATOM 3599 N N . HIS A 1 481 ? -2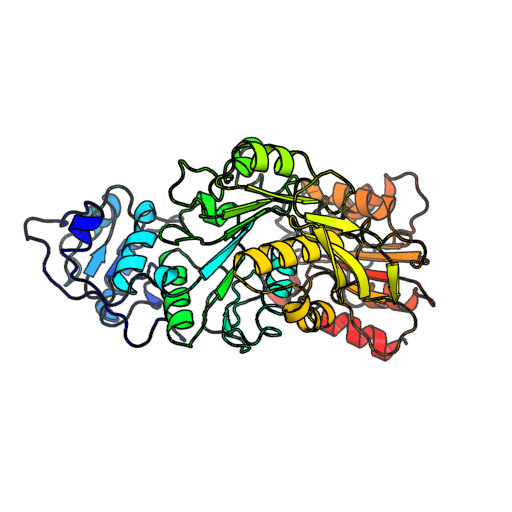8.040 16.653 -3.476 1.00 12.38 479 HIS A N 1
ATOM 3600 C CA . HIS A 1 481 ? -29.097 17.483 -2.903 1.00 13.13 479 HIS A CA 1
ATOM 3601 C C . HIS A 1 481 ? -30.259 16.666 -2.349 1.00 11.98 479 HIS A C 1
ATOM 3602 O O . HIS A 1 481 ? -31.192 17.256 -1.788 1.00 15.82 479 HIS A O 1
ATOM 3609 N N . GLU A 1 482 ? -30.244 15.343 -2.522 1.00 11.58 480 GLU A N 1
ATOM 3610 C CA . GLU A 1 482 ? -31.389 14.496 -2.194 1.00 14.13 480 GLU A CA 1
ATOM 3611 C C . GLU A 1 482 ? -31.330 14.050 -0.736 1.00 12.99 480 GLU A C 1
ATOM 3612 O O . GLU A 1 482 ? -30.409 13.329 -0.342 1.00 14.46 480 GLU A O 1
ATOM 3618 N N . SER A 1 483 ? -32.333 14.440 0.050 1.00 13.67 481 SER A N 1
ATOM 3619 C CA . SER A 1 483 ? -32.383 14.050 1.450 1.00 12.66 481 SER A CA 1
ATOM 3620 C C . SER A 1 483 ? -33.164 12.758 1.604 1.00 13.71 481 SER A C 1
ATOM 3621 O O . SER A 1 483 ? -34.221 12.577 0.989 1.00 15.84 481 SER A O 1
ATOM 3624 N N . GLY A 1 484 ? -32.641 11.869 2.423 1.00 12.66 482 GLY A N 1
ATOM 3625 C CA . GLY A 1 484 ? -33.388 10.704 2.864 1.00 12.88 482 GLY A CA 1
ATOM 3626 C C . GLY A 1 484 ? -32.528 9.468 2.949 1.00 14.93 482 GLY A C 1
ATOM 3627 O O . GLY A 1 484 ? -31.531 9.322 2.235 1.00 15.15 482 GLY A O 1
ATOM 3628 N N . GLN A 1 485 ? -32.891 8.577 3.868 1.00 13.36 483 GLN A N 1
ATOM 3629 C CA . GLN A 1 485 ? -32.343 7.232 3.939 1.00 13.59 483 GLN A CA 1
ATOM 3630 C C . GLN A 1 485 ? -33.545 6.301 3.985 1.00 13.75 483 GLN A C 1
ATOM 3631 O O . GLN A 1 485 ? -34.308 6.322 4.958 1.00 15.86 483 GLN A O 1
ATOM 3637 N N . THR A 1 486 ? -33.741 5.517 2.925 1.00 13.68 484 THR A N 1
ATOM 3638 C CA . THR A 1 486 ? -34.884 4.613 2.811 1.00 14.38 484 THR A CA 1
ATOM 3639 C C . THR A 1 486 ? -34.448 3.188 3.125 1.00 14.18 484 THR A C 1
ATOM 3640 O O . THR A 1 486 ? -33.491 2.682 2.523 1.00 15.50 484 THR A O 1
ATOM 3644 N N . ARG A 1 487 ? -35.142 2.560 4.075 1.00 16.44 485 ARG A N 1
ATOM 3645 C CA . ARG A 1 487 ? -34.888 1.178 4.481 1.00 16.82 485 ARG A CA 1
ATOM 3646 C C . ARG A 1 487 ? -36.229 0.494 4.693 1.00 18.27 485 ARG A C 1
ATOM 3647 O O . ARG A 1 487 ? -37.044 0.965 5.492 1.00 17.80 485 ARG A O 1
ATOM 3655 N N . GLY A 1 488 ? -36.451 -0.620 4.007 1.00 16.20 486 GLY A N 1
ATOM 3656 C CA . GLY A 1 488 ? -37.650 -1.408 4.278 1.00 21.75 486 GLY A CA 1
ATOM 3657 C C . GLY A 1 488 ? -38.927 -0.606 4.215 1.00 22.53 486 GLY A C 1
ATOM 3658 O O . GLY A 1 488 ? -39.811 -0.764 5.070 1.00 24.41 486 GLY A O 1
ATOM 3659 N N . GLY A 1 489 ? -39.040 0.271 3.225 1.00 18.88 487 GLY A N 1
ATOM 3660 C CA . GLY A 1 489 ? -40.256 1.027 3.018 1.00 21.59 487 GLY A CA 1
ATOM 3661 C C . GLY A 1 489 ? -40.470 2.208 3.937 1.00 23.69 487 GLY A C 1
ATOM 3662 O O . GLY A 1 489 ? -41.566 2.775 3.937 1.00 25.07 487 GLY A O 1
ATOM 3663 N N . GLN A 1 490 ? -39.470 2.597 4.721 1.00 15.99 488 GLN A N 1
ATOM 3664 C CA . GLN A 1 490 ? -39.541 3.787 5.558 1.00 15.53 488 GLN A CA 1
ATOM 3665 C C . GLN A 1 490 ? -38.398 4.708 5.182 1.00 15.92 488 GLN A C 1
ATOM 3666 O O . GLN A 1 490 ? -37.274 4.249 4.957 1.00 15.43 488 GLN A O 1
ATOM 3672 N N . THR A 1 491 ? -38.681 6.004 5.113 1.00 14.88 489 THR A N 1
ATOM 3673 C CA . THR A 1 491 ? -37.673 6.992 4.751 1.00 15.59 489 THR A CA 1
ATOM 3674 C C . THR A 1 491 ? -37.492 7.978 5.894 1.00 16.38 489 THR A C 1
ATOM 3675 O O . THR A 1 491 ? -38.445 8.660 6.293 1.00 19.11 489 THR A O 1
ATOM 3679 N N . ARG A 1 492 ? -36.285 8.042 6.420 1.00 14.64 490 ARG A N 1
ATOM 3680 C CA . ARG A 1 492 ? -35.897 9.024 7.424 1.00 14.56 490 ARG A CA 1
ATOM 3681 C C . ARG A 1 492 ? -35.147 10.176 6.759 1.00 16.19 490 ARG A C 1
ATOM 3682 O O . ARG A 1 492 ? -34.438 9.973 5.771 1.00 16.24 490 ARG A O 1
ATOM 3690 N N . PRO A 1 493 ? -35.292 11.412 7.233 1.00 13.72 491 PRO A N 1
ATOM 3691 C CA . PRO A 1 493 ? -34.512 12.509 6.646 1.00 14.60 491 PRO A CA 1
ATOM 3692 C C . PRO A 1 493 ? -33.019 12.248 6.776 1.00 14.07 491 PRO A C 1
ATOM 3693 O O . PRO A 1 493 ? -32.542 11.729 7.787 1.00 15.66 491 PRO A O 1
ATOM 3697 N N . PHE A 1 494 ? -32.281 12.605 5.726 1.00 13.24 492 PHE A N 1
ATOM 3698 C CA . PHE A 1 494 ? -30.821 12.526 5.782 1.00 13.65 492 PHE A CA 1
ATOM 3699 C C . PHE A 1 494 ? -30.262 13.413 4.674 1.00 13.22 492 PHE A C 1
ATOM 3700 O O . PHE A 1 494 ? -30.221 13.004 3.509 1.00 12.99 492 PHE A O 1
ATOM 3708 N N . ASP A 1 495 ? -29.835 14.618 5.041 1.00 12.96 493 ASP A N 1
ATOM 3709 C CA . ASP A 1 495 ? -29.255 15.549 4.088 1.00 12.71 493 ASP A CA 1
ATOM 3710 C C . ASP A 1 495 ? -27.748 15.587 4.308 1.00 12.81 493 ASP A C 1
ATOM 3711 O O . ASP A 1 495 ? -27.288 15.981 5.383 1.00 13.03 493 ASP A O 1
ATOM 3716 N N . ASP A 1 496 ? -26.983 15.172 3.295 1.00 12.67 494 ASP A N 1
ATOM 3717 C CA . ASP A 1 496 ? -25.537 15.082 3.479 1.00 12.80 494 ASP A CA 1
ATOM 3718 C C . ASP A 1 496 ? -24.919 16.431 3.818 1.00 13.06 494 ASP A C 1
ATOM 3719 O O . ASP A 1 496 ? -23.930 16.478 4.553 1.00 13.03 494 ASP A O 1
ATOM 3724 N N . ARG A 1 497 ? -25.456 17.526 3.274 1.00 12.61 495 ARG A N 1
ATOM 3725 C CA . ARG A 1 497 ? -24.910 18.842 3.609 1.00 12.65 495 ARG A CA 1
ATOM 3726 C C . ARG A 1 497 ? -25.108 19.151 5.088 1.00 12.92 495 ARG A C 1
ATOM 3727 O O . ARG A 1 497 ? -24.177 19.600 5.770 1.00 13.12 495 ARG A O 1
ATOM 3735 N N . ALA A 1 498 ? -26.324 18.922 5.601 1.00 12.97 496 ALA A N 1
ATOM 3736 C CA . ALA A 1 498 ? -26.593 19.168 7.018 1.00 13.26 496 ALA A CA 1
ATOM 3737 C C . ALA A 1 498 ? -25.773 18.249 7.913 1.00 13.55 496 ALA A C 1
ATOM 3738 O O . ALA A 1 498 ? -25.272 18.673 8.961 1.00 13.82 496 ALA A O 1
ATOM 3740 N N . GLU A 1 499 ? -25.627 16.977 7.524 1.00 13.53 497 GLU A N 1
ATOM 3741 C CA . GLU A 1 499 ? -24.902 16.044 8.377 1.00 13.84 497 GLU A CA 1
ATOM 3742 C C . GLU A 1 499 ? -23.407 16.324 8.340 1.00 13.92 497 GLU A C 1
ATOM 3743 O O . GLU A 1 499 ? -22.727 16.219 9.367 1.00 14.23 497 GLU A O 1
ATOM 3749 N N . LEU A 1 500 ? -22.887 16.718 7.176 1.00 13.66 498 LEU A N 1
ATOM 3750 C CA . LEU A 1 500 ? -21.483 17.122 7.102 1.00 13.74 498 LEU A CA 1
ATOM 3751 C C . LEU A 1 500 ? -21.228 18.373 7.937 1.00 13.90 498 LEU A C 1
ATOM 3752 O O . LEU A 1 500 ? -20.247 18.443 8.685 1.00 14.18 498 LEU A O 1
ATOM 3757 N N . ALA A 1 501 ? -22.099 19.375 7.831 1.00 13.76 499 ALA A N 1
ATOM 3758 C CA . ALA A 1 501 ? -21.914 20.574 8.647 1.00 13.94 499 ALA A CA 1
ATOM 3759 C C . ALA A 1 501 ? -21.901 20.232 10.130 1.00 14.33 499 ALA A C 1
ATOM 3760 O O . ALA A 1 501 ? -21.071 20.746 10.885 1.00 14.59 499 ALA A O 1
ATOM 3762 N N . ALA A 1 502 ? -22.819 19.366 10.570 1.00 14.38 500 ALA A N 1
ATOM 3763 C CA . ALA A 1 502 ? -22.888 19.010 11.983 1.00 14.77 500 ALA A CA 1
ATOM 3764 C C . ALA A 1 502 ? -21.603 18.339 12.456 1.00 15.04 500 ALA A C 1
ATOM 3765 O O . ALA A 1 502 ? -21.130 18.599 13.569 1.00 15.39 500 ALA A O 1
ATOM 3767 N N . ALA A 1 503 ? -21.041 17.442 11.639 1.00 14.91 501 ALA A N 1
ATOM 3768 C CA . ALA A 1 503 ? -19.775 16.813 12.001 1.00 15.17 501 ALA A CA 1
ATOM 3769 C C . ALA A 1 503 ? -18.643 17.832 12.057 1.00 15.25 501 ALA A C 1
ATOM 3770 O O . ALA A 1 503 ? -17.772 17.757 12.935 1.00 15.61 501 ALA A O 1
ATOM 3772 N N . LEU A 1 504 ? -18.624 18.780 11.121 1.00 14.96 502 LEU A N 1
ATOM 3773 C CA . LEU A 1 504 ? -17.570 19.787 11.123 1.00 15.05 502 LEU A CA 1
ATOM 3774 C C . LEU A 1 504 ? -17.671 20.674 12.354 1.00 15.36 502 LEU A C 1
ATOM 3775 O O . LEU A 1 504 ? -16.654 20.975 12.995 1.00 15.80 502 LEU A O 1
ATOM 3780 N N . VAL A 1 505 ? -18.888 21.090 12.713 1.00 15.31 503 VAL A N 1
ATOM 3781 C CA . VAL A 1 505 ? -19.062 21.889 13.921 1.00 15.64 503 VAL A CA 1
ATOM 3782 C C . VAL A 1 505 ? -18.610 21.122 15.155 1.00 16.07 503 VAL A C 1
ATOM 3783 O O . VAL A 1 505 ? -17.986 21.691 16.058 1.00 17.42 503 VAL A O 1
ATOM 3787 N N . ALA A 1 506 ? -18.913 19.820 15.221 1.00 16.08 504 ALA A N 1
ATOM 3788 C CA . ALA A 1 506 ? -18.602 19.029 16.412 1.00 17.88 504 ALA A CA 1
ATOM 3789 C C . ALA A 1 506 ? -17.117 18.702 16.545 1.00 18.71 504 ALA A C 1
ATOM 3790 O O . ALA A 1 506 ? -16.606 18.591 17.666 1.00 21.37 504 ALA A O 1
ATOM 3792 N N . ARG A 1 507 ? -16.422 18.485 15.435 1.00 17.06 505 ARG A N 1
ATOM 3793 C CA . ARG A 1 507 ? -15.102 17.860 15.465 1.00 16.91 505 ARG A CA 1
ATOM 3794 C C . ARG A 1 507 ? -13.964 18.804 15.113 1.00 24.17 505 ARG A C 1
ATOM 3795 O O . ARG A 1 507 ? -12.796 18.405 15.200 1.00 28.34 505 ARG A O 1
ATOM 3803 N N . THR A 1 508 ? -14.267 20.035 14.734 1.00 21.74 506 THR A N 1
ATOM 3804 C CA . THR A 1 508 ? -13.319 20.882 14.039 1.00 28.50 506 THR A CA 1
ATOM 3805 C C . THR A 1 508 ? -13.161 22.265 14.678 1.00 32.46 506 THR A C 1
ATOM 3806 O O . THR A 1 508 ? -14.003 22.709 15.463 1.00 31.21 506 THR A O 1
#

B-factor: mean 20.73, std 9.53, range [10.41, 87.3]

InterPro domains:
  IPR000713 Mur ligase, N-terminal catalytic domain [PF01225] (34-111)
  IPR004101 Mur ligase, C-terminal [PF02875] (349-478)
  IPR005761 UDP-N-acetylmuramoylalanyl-D-glutamate-2,6-diaminopimelate ligase [MF_00208] (11-502)
  IPR005761 UDP-N-acetylmuramoylalanyl-D-glutamate-2,6-diaminopimelate ligase [TIGR01085] (33-502)
  IPR013221 Mur ligase, central [PF08245] (124-327)
  IPR035911 MurE/MurF, N-terminal [SSF63418] (24-113)
  IPR036565 Mur-like, catalytic domain superfamily [G3DSA:3.40.1190.10] (115-348)
  IPR036565 Mur-like, catalytic domain superfamily [SSF53623] (115-343)
  IPR036615 Mur ligase, C-terminal domain superfamily [G3DSA:3.90.190.20] (349-505)
  IPR036615 Mur ligase, C-terminal domain superfamily [SSF53244] (347-502)

Radius of gyration: 24.37 Å; Cα contacts (8 Å, |Δi|>4): 1271; chains: 1; bounding box: 70×50×56 Å

Solvent-accessible surface area: 20450 Å² total

Sequence (507 aa):
HMMNLRPSSDDPVGASLRHHLAEQVHAVPIGSVEVPDLHISGIITLRSQDARRGDLFAALAGASAHGADHAADDAVARGAVAVLTDSAGATRLDGTVPAPVLVVHPNPRTVLGELAATVYGRPADRLRVIGITGTSGKTTTAYLVEEAGLRRAADRVPGLLIGTTVGVRIDGMDEPSALTTTPEAPDLQALLAVMADRRGVDTVVMEVSSHALSLHRVDGVRRFAVGGFTNLSRDHLDFHPTMADYFAAARLFDPQAPTCAERSVICCIDDEAGRAMLAGAHRPVSVSATGQRADWVAEDVRFAGPTAQDFTAVDPAGVRHRLRVGLPGRFFNIANCLLAVALLDAVGVSPAQAAPGLRTATVPGRLEPVDRGQDFLALVDYAHKPGALSSAVLDSSLRASATGRLAVVFGAGGNRDPGKREEMGRVAAERADLVVVTDDNPRDEDPAAIRAAIVAGAKSVAGQAQIVVEIADRRREAIDHAVRWAGAGDVVLIAGKGHESGQTRGGQTRPFDDRAELAAALVART

Organism: Mycolicibacterium thermoresistibile (strain ATCC 19527 / DSM 44167 / CIP 105390 / JCM 6362 / NCTC 10409 / 316) (NCBI:txid1078020)